Protein AF-0000000075456117 (afdb_homodimer)

Radius of gyration: 24.9 Å; Cα contacts (8 Å, |Δi|>4): 505; chains: 2; bounding box: 52×67×55 Å

Solvent-accessible surface area (backbone atoms only — not comparable to full-atom values): 21273 Å² total; per-residue (Å²): 94,54,33,51,79,73,70,35,54,50,42,72,70,36,56,72,53,95,77,30,41,34,31,65,56,42,52,49,17,51,47,39,58,48,53,51,51,58,64,55,64,40,80,55,47,44,65,58,38,49,51,43,50,52,18,48,46,34,38,49,51,47,28,72,75,39,47,92,51,21,58,14,51,57,39,31,40,63,68,35,68,86,46,96,67,47,58,35,50,52,18,45,51,54,33,44,45,53,49,49,26,54,43,47,12,51,48,49,32,68,74,35,84,83,50,43,42,41,58,23,43,49,56,21,31,70,73,55,46,49,84,79,48,56,74,55,58,48,39,49,50,55,42,26,45,74,59,48,52,57,42,66,63,44,52,49,58,46,23,30,16,82,57,68,54,79,55,53,56,67,68,60,48,53,51,53,49,50,50,38,42,51,32,43,50,50,52,44,51,52,53,51,48,54,31,64,75,66,55,67,57,68,94,109,95,55,33,51,78,75,68,34,54,50,41,72,71,36,56,69,52,95,77,30,41,35,32,67,54,40,52,49,18,51,47,39,57,47,52,51,52,58,63,55,65,43,78,54,46,44,65,61,37,49,50,44,50,51,18,48,48,34,37,48,50,48,28,71,75,40,48,91,50,22,57,14,52,57,40,31,40,62,67,34,66,85,46,96,66,48,58,34,49,52,18,45,52,53,33,44,44,53,49,50,25,54,42,47,13,51,48,47,32,67,76,35,84,81,48,43,43,42,57,23,43,50,55,22,31,69,73,56,44,48,85,77,48,56,72,56,57,50,40,48,49,55,40,27,46,73,57,47,49,57,42,68,61,44,52,49,58,46,23,31,17,81,57,70,54,78,56,54,56,66,69,58,47,52,50,53,48,50,50,38,42,52,32,43,50,53,53,45,50,53,52,50,49,54,30,63,77,67,55,66,58,66,94,111

Nearest PDB structures (foldseek):
  3kv0-assembly1_A  TM=9.418E-01  e=1.956E-15  Podospora anserina
  5kdi-assembly2_B  TM=8.900E-01  e=3.241E-11  Homo sapiens
  4kbr-assembly6_F  TM=8.534E-01  e=2.036E-08  Mus musculus
  4ntg-assembly2_B  TM=8.030E-01  e=9.920E-07  Arabidopsis thaliana
  4nti-assembly2_B  TM=8.195E-01  e=2.490E-06  Arabidopsis thaliana

pLDDT: mean 95.21, std 5.41, range [57.66, 98.88]

InterPro domains:
  IPR014830 Glycolipid transfer protein domain [PF08718] (21-159)
  IPR014830 Glycolipid transfer protein domain [PTHR10219] (9-192)
  IPR036497 Glycolipid transfer protein superfamily [G3DSA:1.10.3520.10] (4-202)
  IPR036497 Glycolipid transfer protein superfamily [SSF110004] (11-201)

Sequence (408 aa):
MAPYFETVKSFTDVPVTDAGVDTITFLEAAQGVVNLFDLLGSAAFAAVQNDLKSNIAKVRARYDAVPDQSGTLELLVENEKGEKKRTATEGLLWLLRGLAFTCKALQIAQANKSTELSTAFSESYSATLKKYHNFVVKGVFAVAMKACPYRAAFFDKLAADPAGGPPVPQEKLDEELDKWLAALDSIATRLQTFYDSNDYGKGFMAPYFETVKSFTDVPVTDAGVDTITFLEAAQGVVNLFDLLGSAAFAAVQNDLKSNIAKVRARYDAVPDQSGTLELLVENEKGEKKRTATEGLLWLLRGLAFTCKALQIAQANKSTELSTAFSESYSATLKKYHNFVVKGVFAVAMKACPYRAAFFDKLAADPAGGPPVPQEKLDEELDKWLAALDSIATRLQTFYDSNDYGKGF

Secondary structure (DSSP, 8-state):
---HHHHS--GGGS-EETTEEBHHHHHHHHHHHHHHHHHHT-GGGHHHHHHHHHHHHHHHHHHHH-GGG-SBHHHHHHHHTTSS--HHHHHHHHHHHHHHHHHHHHHHHHH-TT--HHHHHHHHHHHTTGGG--HHHHHHHHHHHHTPPPHHHHHHHHH--TTSPPPPPHHHHHHHHHHHHHHHHHHHHHHHHHHHHHTTTTT-/---HHHHS--GGGS-EETTEEBHHHHHHHHHHHHHHHHHHT-GGGHHHHHHHHHHHHHHHHHHHH-GGG-SBHHHHHHHHTTSS--HHHHHHHHHHHHHHHHHHHHHHHHH-TT--HHHHHHHHHHHTTGGG--HHHHHHHHHHHHTPPPHHHHHHHHH--TTSPPPPPHHHHHHHHHHHHHHHHHHHHHHHHHHHHHTTTTT-

Organism: Phanerochaete carnosa (strain HHB-10118-sp) (NCBI:txid650164)

Foldseek 3Di:
DAFLLVVFQFLVPFDQDPVATFLPSVLRNLVSVLVLVVLQPDPLCVVLSVLLVVLSVQLVVQCVVPVVQNRHVLSSLVVCVPPPDSRNLQSVVSNLLSLQLSLQLVVVCLVDVPDWSLRSSVVSCVVGPVVVDDPVVVVSNVVSSVSGDGPVSSVQSSQDDPVHDDGHDPVVSSVSSVVRSVSSNVNSVVVVCSCVVVVSNPPD/DAFLLVPFQFLVPFDQDPVATFLPSVLRNLVSVLVLVVLQPDPLCVVLSVLLVVLSVQLVVQCVVPVVQNRHVLSSLVVCVPPPDSRNLQSVVSNLLSLQLSLQLVVQCLVDVPDWSLRSSVVSCVVTPVVVDDPVVVVSNVVSSVSGDGPVSSVQSSQDDPVHDDGHDPVVSSVSSVVRSVSSVVNSVVVVVSCVVVVSNPPD

Structure (mmCIF, N/CA/C/O backbone):
data_AF-0000000075456117-model_v1
#
loop_
_entity.id
_entity.type
_entity.pdbx_description
1 polymer 'Glycolipid transfer protein domain-containing protein'
#
loop_
_atom_site.group_PDB
_atom_site.id
_atom_site.type_symbol
_atom_site.label_atom_id
_atom_site.label_alt_id
_atom_site.label_comp_id
_atom_site.label_asym_id
_atom_site.label_entity_id
_atom_site.label_seq_id
_atom_site.pdbx_PDB_ins_code
_atom_site.Cartn_x
_atom_site.Cartn_y
_atom_site.Cartn_z
_atom_site.occupancy
_atom_site.B_iso_or_equiv
_atom_site.auth_seq_id
_atom_site.auth_comp_id
_atom_site.auth_asym_id
_atom_site.auth_atom_id
_atom_site.pdbx_PDB_model_num
ATOM 1 N N . MET A 1 1 ? 19.812 -23.688 -0.796 1 58.78 1 MET A N 1
ATOM 2 C CA . MET A 1 1 ? 18.422 -23.5 -1.201 1 58.78 1 MET A CA 1
ATOM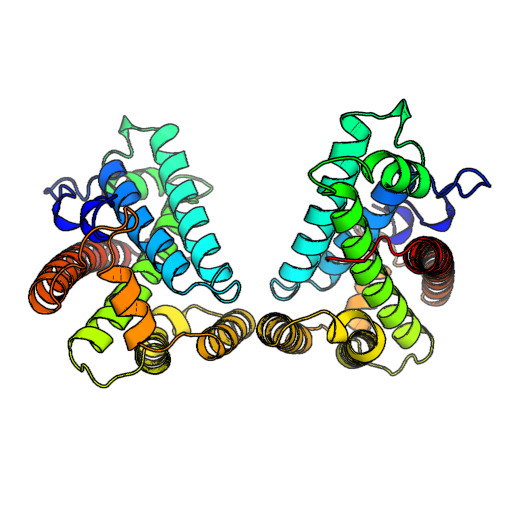 3 C C . MET A 1 1 ? 18.188 -24.062 -2.598 1 58.78 1 MET A C 1
ATOM 5 O O . MET A 1 1 ? 19.125 -24.484 -3.268 1 58.78 1 MET A O 1
ATOM 9 N N . ALA A 1 2 ? 17.016 -24.531 -2.986 1 68.06 2 ALA A N 1
ATOM 10 C CA . ALA A 1 2 ? 16.609 -25.203 -4.215 1 68.06 2 ALA A CA 1
ATOM 11 C C . ALA A 1 2 ? 15.852 -24.25 -5.137 1 68.06 2 ALA A C 1
ATOM 13 O O . ALA A 1 2 ? 15.445 -23.156 -4.715 1 68.06 2 ALA A O 1
ATOM 14 N N . PRO A 1 3 ? 15.914 -24.578 -6.453 1 79.31 3 PRO A N 1
ATOM 15 C CA . PRO A 1 3 ? 15.109 -23.781 -7.383 1 79.31 3 PRO A CA 1
ATOM 16 C C . PRO A 1 3 ? 13.695 -23.531 -6.867 1 79.31 3 PRO A C 1
ATOM 18 O O . PRO A 1 3 ? 13.188 -24.281 -6.027 1 79.31 3 PRO A O 1
ATOM 21 N N . TYR A 1 4 ? 13.141 -22.422 -7.238 1 87.31 4 TYR A N 1
ATOM 22 C CA . TYR A 1 4 ? 11.945 -21.812 -6.672 1 87.31 4 TYR A CA 1
ATOM 23 C C . TYR A 1 4 ? 10.867 -22.859 -6.414 1 87.31 4 TYR A C 1
ATOM 25 O O . TYR A 1 4 ? 10.352 -22.969 -5.301 1 87.31 4 TYR A O 1
ATOM 33 N N . PHE A 1 5 ? 10.602 -23.734 -7.355 1 88.81 5 PHE A N 1
ATOM 34 C CA . PHE A 1 5 ? 9.445 -24.609 -7.25 1 88.81 5 PHE A CA 1
ATOM 35 C C . PHE A 1 5 ? 9.75 -25.812 -6.363 1 88.81 5 PHE A C 1
ATOM 37 O O . PHE A 1 5 ? 8.852 -26.594 -6.02 1 88.81 5 PHE A O 1
ATOM 44 N N . GLU A 1 6 ? 10.93 -25.938 -5.957 1 85.25 6 GLU A N 1
ATOM 45 C CA . GLU A 1 6 ? 11.305 -26.953 -4.98 1 85.25 6 GLU A CA 1
ATOM 46 C C . GLU A 1 6 ? 11.203 -26.422 -3.557 1 85.25 6 GLU A C 1
ATOM 48 O O . GLU A 1 6 ? 11.297 -27.188 -2.592 1 85.25 6 GLU A O 1
ATOM 53 N N . THR A 1 7 ? 10.977 -25.109 -3.447 1 86.81 7 THR A N 1
ATOM 54 C CA . THR A 1 7 ? 11.008 -24.5 -2.127 1 86.81 7 THR A CA 1
ATOM 55 C C . THR A 1 7 ? 9.602 -24.094 -1.686 1 86.81 7 THR A C 1
ATOM 57 O O . THR A 1 7 ? 9.383 -23.766 -0.517 1 86.81 7 THR A O 1
ATOM 60 N N . VAL A 1 8 ? 8.703 -24.125 -2.576 1 90.69 8 VAL A N 1
ATOM 61 C CA . VAL A 1 8 ? 7.344 -23.734 -2.236 1 90.69 8 VAL A CA 1
ATOM 62 C C . VAL A 1 8 ? 6.414 -24.938 -2.332 1 90.69 8 VAL A C 1
ATOM 64 O O . VAL A 1 8 ? 6.656 -25.859 -3.115 1 90.69 8 VAL A O 1
ATOM 67 N N . LYS A 1 9 ? 5.383 -24.906 -1.471 1 93.31 9 LYS A N 1
ATOM 68 C CA . LYS A 1 9 ? 4.348 -25.922 -1.64 1 93.31 9 LYS A CA 1
ATOM 69 C C . LYS A 1 9 ? 3.703 -25.828 -3.021 1 93.31 9 LYS A C 1
ATOM 71 O O . LYS A 1 9 ? 3.352 -24.734 -3.473 1 93.31 9 LYS A O 1
ATOM 76 N N . SER A 1 10 ? 3.568 -26.969 -3.672 1 95.5 10 SER A N 1
ATOM 77 C CA . SER A 1 10 ? 3.01 -26.984 -5.02 1 95.5 10 SER A CA 1
ATOM 78 C C . SER A 1 10 ? 1.492 -27.125 -4.988 1 95.5 10 SER A C 1
ATOM 80 O O . SER A 1 10 ? 0.949 -27.859 -4.148 1 95.5 10 SER A O 1
ATOM 82 N N . PHE A 1 11 ? 0.867 -26.516 -5.953 1 98.19 11 PHE A N 1
ATOM 83 C CA . PHE A 1 11 ? -0.571 -26.703 -6.113 1 98.19 11 PHE A CA 1
ATOM 84 C C . PHE A 1 11 ? -0.9 -28.141 -6.492 1 98.19 11 PHE A C 1
ATOM 86 O O . PHE A 1 11 ? -2.016 -28.609 -6.254 1 98.19 11 PHE A O 1
ATOM 93 N N . THR A 1 12 ? 0.062 -28.875 -7.055 1 97.81 12 THR A N 1
ATOM 94 C CA . THR A 1 12 ? -0.138 -30.281 -7.406 1 97.81 12 THR A CA 1
ATOM 95 C C . THR A 1 12 ? -0.319 -31.125 -6.152 1 97.81 12 THR A C 1
ATOM 97 O O . THR A 1 12 ? -0.843 -32.25 -6.227 1 97.81 12 THR A O 1
ATOM 100 N N . ASP A 1 13 ? 0.103 -30.594 -5.031 1 97.81 13 ASP A N 1
ATOM 101 C CA . ASP A 1 13 ? 0.065 -31.359 -3.789 1 97.81 13 ASP A CA 1
ATOM 102 C C . ASP A 1 13 ? -1.169 -31 -2.963 1 97.81 13 ASP A C 1
ATOM 104 O O . ASP A 1 13 ? -1.35 -31.5 -1.855 1 97.81 13 ASP A O 1
ATOM 108 N N . VAL A 1 14 ? -2.014 -30.125 -3.465 1 98.69 14 VAL A N 1
ATOM 109 C CA . VAL A 1 14 ? -3.221 -29.734 -2.74 1 98.69 14 VAL A CA 1
ATOM 110 C C . VAL A 1 14 ? -4.281 -30.828 -2.889 1 98.69 14 VAL A C 1
ATOM 112 O O . VAL A 1 14 ? -4.734 -31.109 -3.998 1 98.69 14 VAL A O 1
ATOM 115 N N . PRO A 1 15 ? -4.668 -31.375 -1.788 1 98.62 15 PRO A N 1
ATOM 116 C CA . PRO A 1 15 ? -5.727 -32.375 -1.896 1 98.62 15 PRO A CA 1
ATOM 117 C C . PRO A 1 15 ? -7.051 -31.797 -2.377 1 98.62 15 PRO A C 1
ATOM 119 O O . PRO A 1 15 ? -7.52 -30.797 -1.83 1 98.62 15 PRO A O 1
ATOM 122 N N . VAL A 1 16 ? -7.605 -32.438 -3.412 1 98.38 16 VAL A N 1
ATOM 123 C CA . VAL A 1 16 ? -8.93 -32.094 -3.932 1 98.38 16 VAL A CA 1
ATOM 124 C C . VAL A 1 16 ? -9.797 -33.375 -3.936 1 98.38 16 VAL A C 1
ATOM 126 O O . VAL A 1 16 ? -9.477 -34.344 -4.617 1 98.38 16 VAL A O 1
ATOM 129 N N . THR A 1 17 ? -10.773 -33.312 -3.088 1 97.81 17 THR A N 1
ATOM 130 C CA . THR A 1 17 ? -11.688 -34.438 -2.977 1 97.81 17 THR A CA 1
ATOM 131 C C . THR A 1 17 ? -13.133 -34 -3.197 1 97.81 17 THR A C 1
ATOM 133 O O . THR A 1 17 ? -13.375 -32.844 -3.533 1 97.81 17 THR A O 1
ATOM 136 N N . ASP A 1 18 ? -14.086 -34.906 -3.109 1 96.5 18 ASP A N 1
ATOM 137 C CA . ASP A 1 18 ? -15.492 -34.531 -3.223 1 96.5 18 ASP A CA 1
ATOM 138 C C . ASP A 1 18 ? -15.891 -33.531 -2.148 1 96.5 18 ASP A C 1
ATOM 140 O O . ASP A 1 18 ? -16.766 -32.688 -2.371 1 96.5 18 ASP A O 1
ATOM 144 N N . ALA A 1 19 ? -15.211 -33.531 -1.063 1 95.94 19 ALA A N 1
ATOM 145 C CA . ALA A 1 19 ? -15.5 -32.656 0.046 1 95.94 19 ALA A CA 1
ATOM 146 C C . ALA A 1 19 ? -15.039 -31.219 -0.265 1 95.94 19 ALA A C 1
ATOM 148 O O . ALA A 1 19 ? -15.508 -30.266 0.354 1 95.94 19 ALA A O 1
ATOM 149 N N . GLY A 1 20 ? -14.109 -31.156 -1.124 1 98.44 20 GLY A N 1
ATOM 150 C CA . GLY A 1 20 ? -13.641 -29.844 -1.527 1 98.44 20 GLY A CA 1
ATOM 151 C C . GLY A 1 20 ? -12.125 -29.734 -1.553 1 98.44 20 GLY A C 1
ATOM 152 O O . GLY A 1 20 ? -11.422 -30.75 -1.483 1 98.44 20 GLY A O 1
ATOM 153 N N . VAL A 1 21 ? -11.594 -28.531 -1.723 1 98.88 21 VAL A N 1
ATOM 154 C CA . VAL A 1 21 ? -10.164 -28.219 -1.757 1 98.88 21 VAL A CA 1
ATOM 155 C C . VAL A 1 21 ? -9.648 -28.031 -0.334 1 98.88 21 VAL A C 1
ATOM 157 O O . VAL A 1 21 ? -10.195 -27.219 0.428 1 98.88 21 VAL A O 1
ATOM 160 N N . ASP A 1 22 ? -8.586 -28.703 0.004 1 98.88 22 ASP A N 1
ATOM 161 C CA . ASP A 1 22 ? -8.016 -28.594 1.345 1 98.88 22 ASP A CA 1
ATOM 162 C C . ASP A 1 22 ? -7.59 -27.156 1.644 1 98.88 22 ASP A C 1
ATOM 164 O O . ASP A 1 22 ? -6.828 -26.562 0.88 1 98.88 22 ASP A O 1
ATOM 168 N N . THR A 1 23 ? -8.055 -26.641 2.768 1 98.81 23 THR A N 1
ATOM 169 C CA . THR A 1 23 ? -7.875 -25.234 3.064 1 98.81 23 THR A CA 1
ATOM 170 C C . THR A 1 23 ? -6.406 -24.922 3.348 1 98.81 23 THR A C 1
ATOM 172 O O . THR A 1 23 ? -5.812 -24.062 2.693 1 98.81 23 THR A O 1
ATOM 175 N N . ILE A 1 24 ? -5.777 -25.609 4.215 1 98.69 24 ILE A N 1
ATOM 176 C CA . ILE A 1 24 ? -4.461 -25.25 4.73 1 98.69 24 ILE A CA 1
ATOM 177 C C . ILE A 1 24 ? -3.408 -25.469 3.643 1 98.69 24 ILE A C 1
ATOM 179 O O . ILE A 1 24 ? -2.57 -24.594 3.404 1 98.69 24 ILE A O 1
ATOM 183 N N . THR A 1 25 ? -3.479 -26.625 2.994 1 98.62 25 THR A N 1
ATOM 184 C CA . THR A 1 25 ? -2.494 -26.891 1.953 1 98.62 25 THR A CA 1
ATOM 185 C C . THR A 1 25 ? -2.619 -25.891 0.812 1 98.62 25 THR A C 1
ATOM 187 O O . THR A 1 25 ? -1.614 -25.469 0.231 1 98.62 25 THR A O 1
ATOM 190 N N . PHE A 1 26 ? -3.891 -25.469 0.508 1 98.88 26 PHE A N 1
ATOM 191 C CA . PHE A 1 26 ? -4.105 -24.469 -0.534 1 98.88 26 PHE A CA 1
ATOM 192 C C . PHE A 1 26 ? -3.469 -23.141 -0.149 1 98.88 26 PHE A C 1
ATOM 194 O O . PHE A 1 26 ? -2.793 -22.516 -0.964 1 98.88 26 PHE A O 1
ATOM 201 N N . LEU A 1 27 ? -3.68 -22.734 1.085 1 98.81 27 LEU A N 1
ATOM 202 C CA . LEU A 1 27 ? -3.135 -21.453 1.533 1 98.81 27 LEU A CA 1
ATOM 203 C C . LEU A 1 27 ? -1.609 -21.484 1.52 1 98.81 27 LEU A C 1
ATOM 205 O O . LEU A 1 27 ? -0.971 -20.484 1.171 1 98.81 27 LEU A O 1
ATOM 209 N N . GLU A 1 28 ? -1.029 -22.594 1.844 1 98.12 28 GLU A N 1
ATOM 210 C CA . GLU A 1 28 ? 0.422 -22.75 1.781 1 98.12 28 GLU A CA 1
ATOM 211 C C . GLU A 1 28 ? 0.925 -22.641 0.344 1 98.12 28 GLU A C 1
ATOM 213 O O . GLU A 1 28 ? 1.947 -22 0.083 1 98.12 28 GLU A O 1
ATOM 218 N N . ALA A 1 29 ? 0.241 -23.266 -0.535 1 98.38 29 ALA A N 1
ATOM 219 C CA . ALA A 1 29 ? 0.614 -23.188 -1.945 1 98.38 29 ALA A CA 1
ATOM 220 C C . ALA A 1 29 ? 0.466 -21.766 -2.475 1 98.38 29 ALA A C 1
ATOM 222 O O . ALA A 1 29 ? 1.303 -21.297 -3.25 1 98.38 29 ALA A O 1
ATOM 223 N N . ALA A 1 30 ? -0.587 -21.094 -2.051 1 98.56 30 ALA A N 1
ATOM 224 C CA . ALA A 1 30 ? -0.855 -19.719 -2.504 1 98.56 30 ALA A CA 1
ATOM 225 C C . ALA A 1 30 ? 0.263 -18.781 -2.08 1 98.56 30 ALA A C 1
ATOM 227 O O . ALA A 1 30 ? 0.54 -17.781 -2.764 1 98.56 30 ALA A O 1
ATOM 228 N N . GLN A 1 31 ? 0.944 -19.125 -0.979 1 97.5 31 GLN A N 1
ATOM 229 C CA . GLN A 1 31 ? 2.096 -18.328 -0.56 1 97.5 31 GLN A CA 1
ATOM 230 C C . GLN A 1 31 ? 3.193 -18.359 -1.619 1 97.5 31 GLN A C 1
ATOM 232 O O . GLN A 1 31 ? 3.957 -17.391 -1.749 1 97.5 31 GLN A O 1
ATOM 237 N N . GLY A 1 32 ? 3.24 -19.391 -2.344 1 96.44 32 GLY A N 1
ATOM 238 C CA . GLY A 1 32 ? 4.188 -19.453 -3.445 1 96.44 32 GLY A CA 1
ATOM 239 C C . GLY A 1 32 ? 3.967 -18.375 -4.492 1 96.44 32 GLY A C 1
ATOM 240 O O . GLY A 1 32 ? 4.926 -17.875 -5.078 1 96.44 32 GLY A O 1
ATOM 241 N N . VAL A 1 33 ? 2.721 -18.016 -4.727 1 97.38 33 VAL A N 1
ATOM 242 C CA . VAL A 1 33 ? 2.416 -16.953 -5.676 1 97.38 33 VAL A CA 1
ATOM 243 C C . VAL A 1 33 ? 2.85 -15.609 -5.098 1 97.38 33 VAL A C 1
ATOM 245 O O . VAL A 1 33 ? 3.391 -14.766 -5.816 1 97.38 33 VAL A O 1
ATOM 248 N N . VAL A 1 34 ? 2.623 -15.422 -3.85 1 96.5 34 VAL A N 1
ATOM 249 C CA . VAL A 1 34 ? 3.088 -14.203 -3.188 1 96.5 34 VAL A CA 1
ATOM 250 C C . VAL A 1 34 ? 4.594 -14.055 -3.383 1 96.5 34 VAL A C 1
ATOM 252 O O . VAL A 1 34 ? 5.074 -12.984 -3.762 1 96.5 34 VAL A O 1
ATOM 255 N N . ASN A 1 35 ? 5.305 -15.141 -3.201 1 94 35 ASN A N 1
ATOM 256 C CA . ASN A 1 35 ? 6.762 -15.125 -3.279 1 94 35 ASN A CA 1
ATOM 257 C C . ASN A 1 35 ? 7.246 -14.875 -4.707 1 94 35 ASN A C 1
ATOM 259 O O . ASN A 1 35 ? 8.344 -14.352 -4.91 1 94 35 ASN A O 1
ATOM 263 N N . LEU A 1 36 ? 6.438 -15.289 -5.664 1 94.25 36 LEU A N 1
ATOM 264 C CA . LEU A 1 36 ? 6.781 -15.008 -7.055 1 94.25 36 LEU A CA 1
ATOM 265 C C . LEU A 1 36 ? 6.945 -13.508 -7.273 1 94.25 36 LEU A C 1
ATOM 267 O O . LEU A 1 36 ? 7.812 -13.078 -8.039 1 94.25 36 LEU A O 1
ATOM 271 N N . PHE A 1 37 ? 6.152 -12.703 -6.633 1 94.38 37 PHE A N 1
ATOM 272 C CA . PHE A 1 37 ? 6.195 -11.258 -6.816 1 94.38 37 PHE A CA 1
ATOM 273 C C . PHE A 1 37 ? 7.457 -10.672 -6.195 1 94.38 37 PHE A C 1
ATOM 275 O O . PHE A 1 37 ? 7.891 -9.578 -6.57 1 94.38 37 PHE A O 1
ATOM 282 N N . ASP A 1 38 ? 8.07 -11.375 -5.258 1 90.75 38 ASP A N 1
ATOM 283 C CA . ASP A 1 38 ? 9.383 -10.969 -4.77 1 90.75 38 ASP A CA 1
ATOM 284 C C . ASP A 1 38 ? 10.43 -11.039 -5.883 1 90.75 38 ASP A C 1
ATOM 286 O O . ASP A 1 38 ? 11.359 -10.234 -5.918 1 90.75 38 ASP A O 1
ATOM 290 N N . LEU A 1 39 ? 10.273 -11.953 -6.719 1 90.38 39 LEU A N 1
ATOM 291 C CA . LEU A 1 39 ? 11.219 -12.133 -7.812 1 90.38 39 LEU A CA 1
ATOM 292 C C . LEU A 1 39 ? 11.07 -11.016 -8.844 1 90.38 39 LEU A C 1
ATOM 294 O O . LEU A 1 39 ? 11.992 -10.758 -9.617 1 90.38 39 LEU A O 1
ATOM 298 N N . LEU A 1 40 ? 9.898 -10.477 -8.883 1 90.88 40 LEU A N 1
ATOM 299 C CA . LEU A 1 40 ? 9.703 -9.367 -9.805 1 90.88 40 LEU A CA 1
ATOM 300 C C . LEU A 1 40 ? 10.453 -8.125 -9.32 1 90.88 40 LEU A C 1
ATOM 302 O O . LEU A 1 40 ? 10.844 -7.281 -10.125 1 90.88 40 LEU A O 1
ATOM 306 N N . GLY A 1 41 ? 10.672 -8.031 -7.941 1 78 41 GLY A N 1
ATOM 307 C CA . GLY A 1 41 ? 11.75 -7.219 -7.395 1 78 41 GLY A CA 1
ATOM 308 C C . GLY A 1 41 ? 11.391 -5.75 -7.277 1 78 41 GLY A C 1
ATOM 309 O O . GLY A 1 41 ? 12.273 -4.891 -7.277 1 78 41 GLY A O 1
ATOM 310 N N . SER A 1 42 ? 10.25 -5.297 -7.344 1 79.75 42 SER A N 1
ATOM 311 C CA . SER A 1 42 ? 9.922 -3.875 -7.297 1 79.75 42 SER A CA 1
ATOM 312 C C . SER A 1 42 ? 8.82 -3.596 -6.277 1 79.75 42 SER A C 1
ATOM 314 O O . SER A 1 42 ? 7.918 -4.41 -6.098 1 79.75 42 SER A O 1
ATOM 316 N N . ALA A 1 43 ? 9.047 -2.486 -5.613 1 81.81 43 ALA A N 1
ATOM 317 C CA . ALA A 1 43 ? 8 -1.979 -4.723 1 81.81 43 ALA A CA 1
ATOM 318 C C . ALA A 1 43 ? 6.695 -1.751 -5.48 1 81.81 43 ALA A C 1
ATOM 320 O O . ALA A 1 43 ? 5.625 -1.663 -4.875 1 81.81 43 ALA A O 1
ATOM 321 N N . ALA A 1 44 ? 6.801 -1.762 -6.793 1 87.5 44 ALA A N 1
ATOM 322 C CA . ALA A 1 44 ? 5.648 -1.524 -7.656 1 87.5 44 ALA A CA 1
ATOM 323 C C . ALA A 1 44 ? 4.6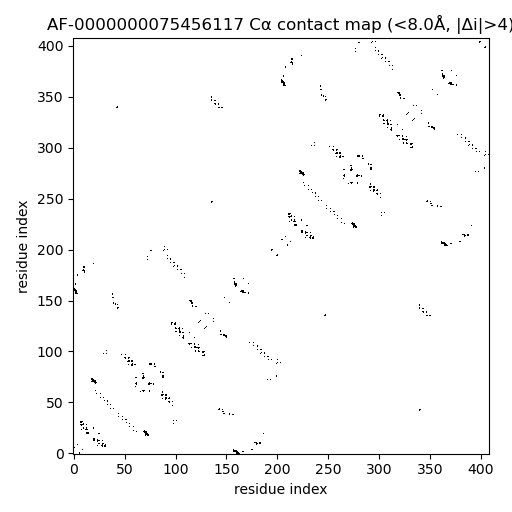29 -2.656 -7.531 1 87.5 44 ALA A C 1
ATOM 325 O O . ALA A 1 44 ? 3.449 -2.473 -7.84 1 87.5 44 ALA A O 1
ATOM 326 N N . PHE A 1 45 ? 5.102 -3.758 -7.012 1 92.81 45 PHE A N 1
ATOM 327 C CA . PHE A 1 45 ? 4.227 -4.926 -6.965 1 92.81 45 PHE A CA 1
ATOM 328 C C . PHE A 1 45 ? 3.756 -5.191 -5.543 1 92.81 45 PHE A C 1
ATOM 330 O O . PHE A 1 45 ? 3.09 -6.195 -5.281 1 92.81 45 PHE A O 1
ATOM 337 N N . ALA A 1 46 ? 4.055 -4.293 -4.676 1 88.75 46 ALA A N 1
ATOM 338 C CA . ALA A 1 46 ? 3.701 -4.457 -3.27 1 88.75 46 ALA A CA 1
ATOM 339 C C . ALA A 1 46 ? 2.186 -4.496 -3.086 1 88.75 46 ALA A C 1
ATOM 341 O O . ALA A 1 46 ? 1.675 -5.219 -2.229 1 88.75 46 ALA A O 1
ATOM 342 N N . ALA A 1 47 ? 1.509 -3.758 -3.854 1 87.31 47 ALA A N 1
ATOM 343 C CA . ALA A 1 47 ? 0.053 -3.719 -3.738 1 87.31 47 ALA A CA 1
ATOM 344 C C . ALA A 1 47 ? -0.557 -5.094 -4.004 1 87.31 47 ALA A C 1
ATOM 346 O O . ALA A 1 47 ? -1.467 -5.523 -3.291 1 87.31 47 ALA A O 1
ATOM 347 N N . VAL A 1 48 ? -0.065 -5.746 -5.023 1 91.56 48 VAL A N 1
ATOM 348 C CA . VAL A 1 48 ? -0.572 -7.074 -5.359 1 91.56 48 VAL A CA 1
ATOM 349 C C . VAL A 1 48 ? -0.214 -8.062 -4.254 1 91.56 48 VAL A C 1
ATOM 351 O O . VAL A 1 48 ? -1.051 -8.867 -3.838 1 91.56 48 VAL A O 1
ATOM 354 N N . GLN A 1 49 ? 1.028 -7.961 -3.785 1 93.75 49 GLN A N 1
ATOM 355 C CA . GLN A 1 49 ? 1.479 -8.852 -2.719 1 93.75 49 GLN A CA 1
ATOM 356 C C . GLN A 1 49 ? 0.639 -8.664 -1.459 1 93.75 49 GLN A C 1
ATOM 358 O O . GLN A 1 49 ? 0.193 -9.648 -0.858 1 93.75 49 GLN A O 1
ATOM 363 N N . ASN A 1 50 ? 0.483 -7.438 -1.133 1 91.81 50 ASN A N 1
ATOM 364 C CA . ASN A 1 50 ? -0.308 -7.141 0.057 1 91.81 50 ASN A CA 1
ATOM 365 C C . ASN A 1 50 ? -1.732 -7.672 -0.07 1 91.81 50 ASN A C 1
ATOM 367 O O . ASN A 1 50 ? -2.299 -8.18 0.9 1 91.81 50 ASN A O 1
ATOM 371 N N . ASP A 1 51 ? -2.273 -7.504 -1.222 1 94.44 51 ASP A N 1
ATOM 372 C CA . ASP A 1 51 ? -3.625 -7.996 -1.47 1 94.44 51 ASP A CA 1
ATOM 373 C C . ASP A 1 51 ? -3.699 -9.508 -1.285 1 94.44 51 ASP A C 1
ATOM 375 O O . ASP A 1 51 ? -4.578 -10.008 -0.583 1 94.44 51 ASP A O 1
ATOM 379 N N . LEU A 1 52 ? -2.797 -10.234 -1.866 1 97.56 52 LEU A N 1
ATOM 380 C CA . LEU A 1 52 ? -2.764 -11.688 -1.748 1 97.56 52 LEU A CA 1
ATOM 381 C C . LEU A 1 52 ? -2.555 -12.117 -0.298 1 97.56 52 LEU A C 1
ATOM 383 O O . LEU A 1 52 ? -3.281 -12.969 0.215 1 97.56 52 LEU A O 1
ATOM 387 N N . LYS A 1 53 ? -1.648 -11.469 0.371 1 97.38 53 LYS A N 1
ATOM 388 C CA . LYS A 1 53 ? -1.328 -11.805 1.756 1 97.38 53 LYS A CA 1
ATOM 389 C C . LYS A 1 53 ? -2.521 -11.555 2.672 1 97.38 53 LYS A C 1
ATOM 391 O O . LYS A 1 53 ? -2.834 -12.383 3.533 1 97.38 53 LYS A O 1
ATOM 396 N N . SER A 1 54 ? -3.094 -10.445 2.473 1 97.12 54 SER A N 1
ATOM 397 C CA . SER A 1 54 ? -4.238 -10.094 3.307 1 97.12 54 SER A CA 1
ATOM 398 C C . SER A 1 54 ? -5.391 -11.07 3.1 1 97.12 54 SER A C 1
ATOM 400 O O . SER A 1 54 ? -6.066 -11.461 4.059 1 97.12 54 SER A O 1
ATOM 402 N N . ASN A 1 55 ? -5.625 -11.477 1.854 1 98.31 55 ASN A N 1
ATOM 403 C CA . ASN A 1 55 ? -6.711 -12.414 1.576 1 98.31 55 ASN A CA 1
ATOM 404 C C . ASN A 1 55 ? -6.391 -13.812 2.098 1 98.31 55 ASN A C 1
ATOM 406 O O . ASN A 1 55 ? -7.277 -14.508 2.6 1 98.31 55 ASN A O 1
ATOM 410 N N . ILE A 1 56 ? -5.152 -14.188 2.039 1 98.75 56 ILE A N 1
ATOM 411 C CA . ILE A 1 56 ? -4.719 -15.438 2.658 1 98.75 56 ILE A CA 1
ATOM 412 C C . ILE A 1 56 ? -4.98 -15.383 4.16 1 98.75 56 ILE A C 1
ATOM 414 O O . ILE A 1 56 ? -5.5 -16.344 4.742 1 98.75 56 ILE A O 1
ATOM 418 N N . ALA A 1 57 ? -4.676 -14.289 4.77 1 98.5 57 ALA A N 1
ATOM 419 C CA . ALA A 1 57 ? -4.852 -14.125 6.207 1 98.5 57 ALA A CA 1
ATOM 420 C C . ALA A 1 57 ? -6.324 -14.211 6.598 1 98.5 57 ALA A C 1
ATOM 422 O O . ALA A 1 57 ? -6.664 -14.797 7.629 1 98.5 57 ALA A O 1
ATOM 423 N N . LYS A 1 58 ? -7.188 -13.648 5.832 1 98.31 58 LYS A N 1
ATOM 424 C CA . LYS A 1 58 ? -8.625 -13.719 6.098 1 98.31 58 LYS A CA 1
ATOM 425 C C . LYS A 1 58 ? -9.117 -15.156 6.113 1 98.31 58 LYS A C 1
ATOM 427 O O . LYS A 1 58 ? -9.852 -15.562 7.016 1 98.31 58 LYS A O 1
ATOM 432 N N . VAL A 1 59 ? -8.734 -15.875 5.133 1 98.81 59 VAL A N 1
ATOM 433 C CA . VAL A 1 59 ? -9.164 -17.266 5.027 1 98.81 59 VAL A CA 1
ATOM 434 C C . VAL A 1 59 ? -8.555 -18.078 6.168 1 98.81 59 VAL A C 1
ATOM 436 O O . VAL A 1 59 ? -9.242 -18.891 6.801 1 98.81 59 VAL A O 1
ATOM 439 N N . ARG A 1 60 ? -7.289 -17.859 6.449 1 98.81 60 ARG A N 1
ATOM 440 C CA . ARG A 1 60 ? -6.598 -18.562 7.523 1 98.81 60 ARG A CA 1
ATOM 441 C C . ARG A 1 60 ? -7.242 -18.266 8.875 1 98.81 60 ARG A C 1
ATOM 443 O O . ARG A 1 60 ? -7.398 -19.156 9.703 1 98.81 60 ARG A O 1
ATOM 450 N N . ALA A 1 61 ? -7.582 -17.016 9.125 1 98.69 61 ALA A N 1
ATOM 451 C CA . ALA A 1 61 ? -8.211 -16.625 10.383 1 98.69 61 ALA A CA 1
ATOM 452 C C . ALA A 1 61 ? -9.508 -17.406 10.617 1 98.69 61 ALA A C 1
ATOM 454 O O . ALA A 1 61 ? -9.789 -17.844 11.734 1 98.69 61 ALA A O 1
ATOM 455 N N . ARG A 1 62 ? -10.258 -17.562 9.57 1 98.44 62 ARG A N 1
ATOM 456 C CA . ARG A 1 62 ? -11.492 -18.344 9.703 1 98.44 62 ARG A CA 1
ATOM 457 C C . ARG A 1 62 ? -11.188 -19.797 10.039 1 98.44 62 ARG A C 1
ATOM 459 O O . ARG A 1 62 ? -11.828 -20.391 10.914 1 98.44 62 ARG A O 1
ATOM 466 N N . TYR A 1 63 ? -10.266 -20.375 9.312 1 98.69 63 TYR A N 1
ATOM 467 C CA . TYR A 1 63 ? -9.867 -21.75 9.594 1 98.69 63 TYR A CA 1
ATOM 468 C C . TYR A 1 63 ? -9.461 -21.906 11.055 1 98.69 63 TYR A C 1
ATOM 470 O O . TYR A 1 63 ? -9.883 -22.859 11.719 1 98.69 63 TYR A O 1
ATOM 478 N N . ASP A 1 64 ? -8.656 -20.953 11.562 1 98.62 64 ASP A N 1
ATOM 479 C CA . ASP A 1 64 ? -8.148 -21.047 12.93 1 98.62 64 ASP A CA 1
ATOM 480 C C . ASP A 1 64 ? -9.273 -20.906 13.945 1 98.62 64 ASP A C 1
ATOM 482 O O . ASP A 1 64 ? -9.258 -21.547 15 1 98.62 64 ASP A O 1
ATOM 486 N N . ALA A 1 65 ? -10.258 -20.141 13.68 1 98 65 ALA A N 1
ATOM 487 C CA . ALA A 1 65 ? -11.367 -19.875 14.602 1 98 65 ALA A CA 1
ATOM 488 C C . ALA A 1 65 ? -12.328 -21.062 14.641 1 98 65 ALA A C 1
ATOM 490 O O . ALA A 1 65 ? -12.859 -21.406 15.703 1 98 65 ALA A O 1
ATOM 491 N N . VAL A 1 66 ? -12.562 -21.703 13.477 1 97.88 66 VAL A N 1
ATOM 492 C CA . VAL A 1 66 ? -13.516 -22.812 13.414 1 97.88 66 VAL A CA 1
ATOM 493 C C . VAL A 1 66 ? -12.992 -23.906 12.492 1 97.88 66 VAL A C 1
ATOM 495 O O . VAL A 1 66 ? -13.609 -24.219 11.477 1 97.88 66 VAL A O 1
ATOM 498 N N . PRO A 1 67 ? -11.938 -24.578 12.836 1 97.75 67 PRO A N 1
ATOM 499 C CA . PRO A 1 67 ? -11.266 -25.547 11.969 1 97.75 67 PRO A CA 1
ATOM 500 C C . PRO A 1 67 ? -12.195 -26.688 11.531 1 97.75 67 PRO A C 1
ATOM 502 O O . PRO A 1 67 ? -12.078 -27.172 10.398 1 97.75 67 PRO A O 1
ATOM 505 N N . ASP A 1 68 ? -13.172 -27.094 12.32 1 97.56 68 ASP A N 1
ATOM 506 C CA . ASP A 1 68 ? -14.062 -28.188 11.992 1 97.56 68 ASP A CA 1
ATOM 507 C C . ASP A 1 68 ? -15.047 -27.797 10.883 1 97.56 68 ASP A C 1
ATOM 509 O O . ASP A 1 68 ? -15.609 -28.656 10.211 1 97.56 68 ASP A O 1
ATOM 513 N N . GLN A 1 69 ? -15.242 -26.516 10.688 1 97.62 69 GLN A N 1
ATOM 514 C CA . GLN A 1 69 ? -16.172 -26.016 9.688 1 97.62 69 GLN A CA 1
ATOM 515 C C . GLN A 1 69 ? -15.438 -25.453 8.477 1 97.62 69 GLN A C 1
ATOM 517 O O . GLN A 1 69 ? -16.047 -24.859 7.582 1 97.62 69 GLN A O 1
ATOM 522 N N . SER A 1 70 ? -14.109 -25.594 8.469 1 98.5 70 SER A N 1
ATOM 523 C CA . SER A 1 70 ? -13.32 -24.891 7.469 1 98.5 70 SER A CA 1
ATOM 524 C C . SER A 1 70 ? -12.281 -25.812 6.832 1 98.5 70 SER A C 1
ATOM 526 O O . SER A 1 70 ? -11.281 -25.344 6.281 1 98.5 70 SER A O 1
ATOM 528 N N . GLY A 1 71 ? -12.477 -27.078 6.906 1 98.44 71 GLY A N 1
ATOM 529 C CA . GLY A 1 71 ? -11.492 -28.047 6.438 1 98.44 71 GLY A CA 1
ATOM 530 C C . GLY A 1 71 ? -11.258 -27.984 4.938 1 98.44 71 GLY A C 1
ATOM 531 O O . GLY A 1 71 ? -10.18 -28.344 4.457 1 98.44 71 GLY A O 1
ATOM 532 N N . THR A 1 72 ? -12.305 -27.625 4.195 1 98.81 72 THR A N 1
ATOM 533 C CA . THR A 1 72 ? -12.18 -27.312 2.777 1 98.81 72 THR A CA 1
ATOM 534 C C . THR A 1 72 ? -12.656 -25.891 2.496 1 98.81 72 THR A C 1
ATOM 536 O O . THR A 1 72 ? -13.438 -25.328 3.268 1 98.81 72 THR A O 1
ATOM 539 N N . LEU A 1 73 ? -12.148 -25.344 1.404 1 98.88 73 LEU A N 1
ATOM 540 C CA . LEU A 1 73 ? -12.516 -23.969 1.056 1 98.88 73 LEU A CA 1
ATOM 541 C C . LEU A 1 73 ? -14.008 -23.859 0.797 1 98.88 73 LEU A C 1
ATOM 543 O O . LEU A 1 73 ? -14.641 -22.875 1.197 1 98.88 73 LEU A O 1
ATOM 547 N N . GLU A 1 74 ? -14.625 -24.844 0.159 1 98.69 74 GLU A N 1
ATOM 548 C CA . GLU A 1 74 ? -16.062 -24.844 -0.084 1 98.69 74 GLU A CA 1
ATOM 549 C C . GLU A 1 74 ? -16.844 -24.891 1.227 1 98.69 74 GLU A C 1
ATOM 551 O O . GLU A 1 74 ? -17.797 -24.141 1.417 1 98.69 74 GLU A O 1
ATOM 556 N N . LEU A 1 75 ? -16.391 -25.828 2.115 1 98.19 75 LEU A N 1
ATOM 557 C CA . LEU A 1 75 ? -17.031 -25.938 3.416 1 98.19 75 LEU A CA 1
ATOM 558 C C . LEU A 1 75 ? -16.953 -24.625 4.188 1 98.19 75 LEU A C 1
ATOM 560 O O . LEU A 1 75 ? -17.906 -24.219 4.84 1 98.19 75 LEU A O 1
ATOM 564 N N . LEU A 1 76 ? -15.789 -24.031 4.129 1 98.44 76 LEU A N 1
ATOM 565 C CA . LEU A 1 76 ? -15.547 -22.75 4.793 1 98.44 76 LEU A CA 1
ATOM 566 C C . LEU A 1 76 ? -16.547 -21.703 4.328 1 98.44 76 LEU A C 1
ATOM 568 O O . LEU A 1 76 ? -17.172 -21.031 5.148 1 98.44 76 LEU A O 1
ATOM 572 N N . VAL A 1 77 ? -16.781 -21.562 3.061 1 98.5 77 VAL A N 1
ATOM 573 C CA . VAL A 1 77 ? -17.672 -20.562 2.475 1 98.5 77 VAL A CA 1
ATOM 574 C C . VAL A 1 77 ? -19.125 -20.891 2.838 1 98.5 77 VAL A C 1
ATOM 576 O O . VAL A 1 77 ? -19.875 -20.016 3.271 1 98.5 77 VAL A O 1
ATOM 579 N N . GLU A 1 78 ? -19.469 -22.141 2.756 1 98.06 78 GLU A N 1
ATOM 580 C CA . GLU A 1 78 ? -20.828 -22.562 3.053 1 98.06 78 GLU A CA 1
ATOM 581 C C . GLU A 1 78 ? -21.203 -22.25 4.5 1 98.06 78 GLU A C 1
ATOM 583 O O . GLU A 1 78 ? -22.312 -21.781 4.773 1 98.06 78 GLU A O 1
ATOM 588 N N . ASN A 1 79 ? -20.25 -22.453 5.367 1 97.81 79 ASN A N 1
ATOM 589 C CA . ASN A 1 79 ? -20.547 -22.312 6.789 1 97.81 79 ASN A CA 1
ATOM 590 C C . ASN A 1 79 ? -20.516 -20.844 7.227 1 97.81 79 ASN A C 1
ATOM 592 O O . ASN A 1 79 ? -21 -20.5 8.305 1 97.81 79 ASN A O 1
ATOM 596 N N . GLU A 1 80 ? -19.922 -20.016 6.418 1 97.56 80 GLU A N 1
ATOM 597 C CA . GLU A 1 80 ? -19.875 -18.594 6.766 1 97.56 80 GLU A CA 1
ATOM 598 C C . GLU A 1 80 ? -21.094 -17.844 6.234 1 97.56 80 GLU A C 1
ATOM 600 O O . GLU A 1 80 ? -21.328 -16.688 6.602 1 97.56 80 GLU A O 1
ATOM 605 N N . LYS A 1 81 ? -22 -18.312 5.332 1 94.88 81 LYS A N 1
ATOM 606 C CA . LYS A 1 81 ? -23.109 -17.688 4.617 1 94.88 81 LYS A CA 1
ATOM 607 C C . LYS A 1 81 ? -24.125 -17.094 5.586 1 94.88 81 LYS A C 1
ATOM 609 O O . LYS A 1 81 ? -24.672 -16.016 5.336 1 94.88 81 LYS A O 1
ATOM 614 N N . GLY A 1 82 ? -24.312 -17.609 6.68 1 90.38 82 GLY A N 1
ATOM 615 C CA . GLY A 1 82 ? -25.328 -17.156 7.609 1 90.38 82 GLY A CA 1
ATOM 616 C C . GLY A 1 82 ? -24.812 -16.125 8.609 1 90.38 82 GLY A C 1
ATOM 617 O O . GLY A 1 82 ? -25.594 -15.578 9.391 1 90.38 82 GLY A O 1
ATOM 618 N N . GLU A 1 83 ? -23.562 -15.859 8.477 1 94.31 83 GLU A N 1
ATOM 619 C CA . GLU A 1 83 ? -22.969 -14.938 9.438 1 94.31 83 GLU A CA 1
ATOM 620 C C . GLU A 1 83 ? -23.094 -13.492 8.969 1 94.31 83 GLU A C 1
ATOM 622 O O . GLU A 1 83 ? -23.344 -13.234 7.793 1 94.31 83 GLU A O 1
ATOM 627 N N . LYS A 1 84 ? -23.016 -12.484 9.922 1 91.94 84 LYS A N 1
ATOM 628 C CA . LYS A 1 84 ? -23.156 -11.062 9.641 1 91.94 84 LYS A CA 1
ATOM 629 C C . LYS A 1 84 ? -22.078 -10.578 8.672 1 91.94 84 LYS A C 1
ATOM 631 O O . LYS A 1 84 ? -22.359 -9.828 7.738 1 91.94 84 LYS A O 1
ATOM 636 N N . LYS A 1 85 ? -20.844 -10.984 8.984 1 94.8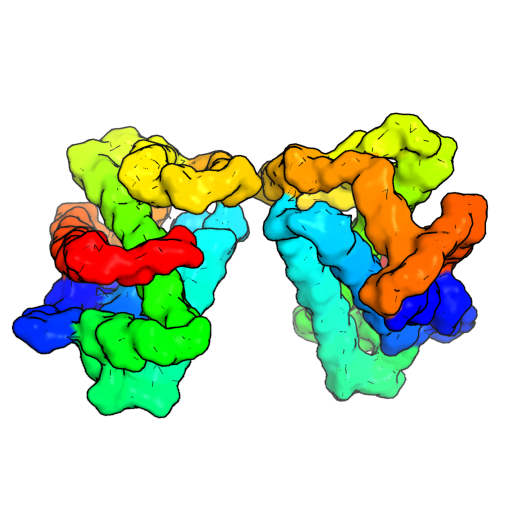1 85 LYS A N 1
ATOM 637 C CA . LYS A 1 85 ? -19.719 -10.688 8.102 1 94.81 85 LYS A CA 1
ATOM 638 C C . LYS A 1 85 ? -19.203 -11.953 7.426 1 94.81 85 LYS A C 1
ATOM 640 O O . LYS A 1 85 ? -19.094 -13 8.062 1 94.81 85 LYS A O 1
ATOM 645 N N . ARG A 1 86 ? -19.031 -11.844 6.148 1 97.12 86 ARG A N 1
ATOM 646 C CA . ARG A 1 86 ? -18.484 -12.961 5.375 1 97.12 86 ARG A CA 1
ATOM 647 C C . ARG A 1 86 ? -17.062 -12.664 4.918 1 97.12 86 ARG A C 1
ATOM 649 O O . ARG A 1 86 ? -16.75 -12.797 3.732 1 97.12 86 ARG A O 1
ATOM 656 N N . THR A 1 87 ? -16.203 -12.398 5.914 1 98.12 87 THR A N 1
ATOM 657 C CA . THR A 1 87 ? -14.844 -11.914 5.668 1 98.12 87 THR A CA 1
ATOM 658 C C . THR A 1 87 ? -14.031 -12.961 4.906 1 98.12 87 THR A C 1
ATOM 660 O O . THR A 1 87 ? -13.32 -12.625 3.957 1 98.12 87 THR A O 1
ATOM 663 N N . ALA A 1 88 ? -14.102 -14.18 5.324 1 98.44 88 ALA A N 1
ATOM 664 C CA . ALA A 1 88 ? -13.32 -15.227 4.672 1 98.44 88 ALA A CA 1
ATOM 665 C C . ALA A 1 88 ? -13.844 -15.516 3.268 1 98.44 88 ALA A C 1
ATOM 667 O O . ALA A 1 88 ? -13.062 -15.789 2.352 1 98.44 88 ALA A O 1
ATOM 668 N N . THR A 1 89 ? -15.125 -15.484 3.057 1 98.5 89 THR A N 1
ATOM 669 C CA . THR A 1 89 ? -15.734 -15.664 1.742 1 98.5 89 THR A CA 1
ATOM 670 C C . THR A 1 89 ? -15.25 -14.594 0.771 1 98.5 89 THR A C 1
ATOM 672 O O . THR A 1 89 ? -14.867 -14.898 -0.36 1 98.5 89 THR A O 1
ATOM 675 N N . GLU A 1 90 ? -15.281 -13.367 1.267 1 98.12 90 GLU A N 1
ATOM 676 C CA . GLU A 1 90 ? -14.773 -12.266 0.456 1 98.12 90 GLU A CA 1
ATOM 677 C C . GLU A 1 90 ? -13.281 -12.414 0.185 1 98.12 90 GLU A C 1
ATOM 679 O O . GLU A 1 90 ? -12.828 -12.227 -0.946 1 98.12 90 GLU A O 1
ATOM 684 N N . GLY A 1 91 ? -12.539 -12.727 1.219 1 98.5 91 GLY A N 1
ATOM 685 C CA . GLY A 1 91 ? -11.109 -12.922 1.075 1 98.5 91 GLY A CA 1
ATOM 686 C C . GLY A 1 91 ? -10.75 -13.992 0.057 1 98.5 91 GLY A C 1
ATOM 687 O O . GLY A 1 91 ? -9.859 -13.789 -0.772 1 98.5 91 GLY A O 1
ATOM 688 N N . LEU A 1 92 ? -11.445 -15.078 0.132 1 98.75 92 LEU A N 1
ATOM 689 C CA . LEU A 1 92 ? -11.18 -16.172 -0.804 1 98.75 92 LEU A CA 1
ATOM 690 C C . LEU A 1 92 ? -11.523 -15.75 -2.23 1 98.75 92 LEU A C 1
ATOM 692 O O . LEU A 1 92 ? -10.797 -16.078 -3.17 1 98.75 92 LEU A O 1
ATOM 696 N N . LEU A 1 93 ? -12.594 -15.07 -2.391 1 98.44 93 LEU A N 1
ATOM 697 C CA . LEU A 1 93 ? -12.992 -14.602 -3.715 1 98.44 93 LEU A CA 1
ATOM 698 C C . LEU A 1 93 ? -11.883 -13.766 -4.348 1 98.44 93 LEU A C 1
ATOM 700 O O . LEU A 1 93 ? -11.469 -14.023 -5.48 1 98.44 93 LEU A O 1
ATOM 704 N N . TRP A 1 94 ? -11.398 -12.781 -3.598 1 97.81 94 TRP A N 1
ATOM 705 C CA . TRP A 1 94 ? -10.375 -11.883 -4.117 1 97.81 94 TRP A CA 1
ATOM 706 C C . TRP A 1 94 ? -9.039 -12.609 -4.27 1 97.81 94 TRP A C 1
ATOM 708 O O . TRP A 1 94 ? -8.266 -12.305 -5.184 1 97.81 94 TRP A O 1
ATOM 718 N N . LEU A 1 95 ? -8.789 -13.555 -3.428 1 98.5 95 LEU A N 1
ATOM 719 C CA . LEU A 1 95 ? -7.609 -14.398 -3.58 1 98.5 95 LEU A CA 1
ATOM 720 C C . LEU A 1 95 ? -7.652 -15.164 -4.898 1 98.5 95 LEU A C 1
ATOM 722 O O . LEU A 1 95 ? -6.668 -15.18 -5.645 1 98.5 95 LEU A O 1
ATOM 726 N N . LEU A 1 96 ? -8.773 -15.711 -5.176 1 98.44 96 LEU A N 1
ATOM 727 C CA . LEU A 1 96 ? -8.945 -16.469 -6.41 1 98.44 96 LEU A CA 1
ATOM 728 C C . LEU A 1 96 ? -8.758 -15.578 -7.629 1 98.44 96 LEU A C 1
ATOM 730 O O . LEU A 1 96 ? -8.117 -15.969 -8.602 1 98.44 96 LEU A O 1
ATOM 734 N N . ARG A 1 97 ? -9.25 -14.438 -7.605 1 97.69 97 ARG A N 1
ATOM 735 C CA . ARG A 1 97 ? -9.086 -13.484 -8.703 1 97.69 97 ARG A CA 1
ATOM 736 C C . ARG A 1 97 ? -7.613 -13.141 -8.914 1 97.69 97 ARG A C 1
ATOM 738 O O . ARG A 1 97 ? -7.137 -13.117 -10.055 1 97.69 97 ARG A O 1
ATOM 745 N N . GLY A 1 98 ? -6.938 -12.859 -7.82 1 97.69 98 GLY A N 1
ATOM 746 C CA . GLY A 1 98 ? -5.516 -12.578 -7.91 1 97.69 98 GLY A CA 1
ATOM 747 C C . GLY A 1 98 ? -4.707 -13.758 -8.422 1 97.69 98 GLY A C 1
ATOM 748 O O . GLY A 1 98 ? -3.793 -13.586 -9.234 1 97.69 98 GLY A O 1
ATOM 749 N N . LEU A 1 99 ? -5.027 -14.898 -7.941 1 98.44 99 LEU A N 1
ATOM 750 C CA . LEU A 1 99 ? -4.332 -16.109 -8.367 1 98.44 99 LEU A CA 1
ATOM 751 C C . LEU A 1 99 ? -4.602 -16.391 -9.844 1 98.44 99 LEU A C 1
ATOM 753 O O . LEU A 1 99 ? -3.684 -16.75 -10.586 1 98.44 99 LEU A O 1
ATOM 757 N N . ALA A 1 100 ? -5.844 -16.266 -10.227 1 98.06 100 ALA A N 1
ATOM 758 C CA . ALA A 1 100 ? -6.195 -16.5 -11.625 1 98.06 100 ALA A CA 1
ATOM 759 C C . ALA A 1 100 ? -5.473 -15.508 -12.539 1 98.06 100 ALA A C 1
ATOM 761 O O . ALA A 1 100 ? -5.004 -15.883 -13.617 1 98.06 100 ALA A O 1
ATOM 762 N N . PHE A 1 101 ? -5.426 -14.258 -12.141 1 98.31 101 PHE A N 1
ATOM 763 C CA . PHE A 1 101 ? -4.684 -13.227 -12.859 1 98.31 101 PHE A CA 1
ATOM 764 C C . PHE A 1 101 ? -3.236 -13.656 -13.07 1 98.31 101 PHE A C 1
ATOM 766 O O . PHE A 1 101 ? -2.742 -13.648 -14.203 1 98.31 101 PHE A O 1
ATOM 773 N N . THR A 1 102 ? -2.547 -14.047 -12.031 1 98.12 102 THR A N 1
ATOM 774 C CA . THR A 1 102 ? -1.138 -14.414 -12.117 1 98.12 102 THR A CA 1
ATOM 775 C C . THR A 1 102 ? -0.957 -15.68 -12.953 1 98.12 102 THR A C 1
ATOM 777 O O . THR A 1 102 ? -0.049 -15.758 -13.781 1 98.12 102 THR A O 1
ATOM 780 N N . CYS A 1 103 ? -1.84 -16.641 -12.742 1 98.44 103 CYS A N 1
ATOM 781 C CA . CYS A 1 103 ? -1.789 -17.906 -13.469 1 98.44 103 CYS A CA 1
ATOM 782 C C . CYS A 1 103 ? -1.89 -17.672 -14.969 1 98.44 103 CYS A C 1
ATOM 784 O O . CYS A 1 103 ? -1.029 -18.125 -15.727 1 98.44 103 CYS A O 1
ATOM 786 N N . LYS A 1 104 ? -2.904 -16.984 -15.359 1 98.69 104 LYS A N 1
ATOM 787 C CA . LYS A 1 104 ? -3.127 -16.75 -16.781 1 98.69 104 LYS A CA 1
ATOM 788 C C . LYS A 1 104 ? -1.967 -15.969 -17.406 1 98.69 104 LYS A C 1
ATOM 790 O O . LYS A 1 104 ? -1.562 -16.25 -18.531 1 98.69 104 LYS A O 1
ATOM 795 N N . ALA A 1 105 ? -1.44 -14.953 -16.672 1 98.62 105 ALA A N 1
ATOM 796 C CA . ALA A 1 105 ? -0.302 -14.195 -17.172 1 98.62 105 ALA A CA 1
ATOM 797 C C . ALA A 1 105 ? 0.883 -15.109 -17.469 1 98.62 105 ALA A C 1
ATOM 799 O O . ALA A 1 105 ? 1.493 -15.016 -18.531 1 98.62 105 ALA A O 1
ATOM 800 N N . LEU A 1 106 ? 1.191 -16 -16.578 1 98.44 106 LEU A N 1
ATOM 801 C CA . LEU A 1 106 ? 2.342 -16.875 -16.75 1 98.44 106 LEU A CA 1
ATOM 802 C C . LEU A 1 106 ? 2.059 -17.953 -17.797 1 98.44 106 LEU A C 1
ATOM 804 O O . LEU A 1 106 ? 2.967 -18.375 -18.516 1 98.44 106 LEU A O 1
ATOM 808 N N . GLN A 1 107 ? 0.822 -18.344 -17.906 1 98.75 107 GLN A N 1
ATOM 809 C CA . GLN A 1 107 ? 0.451 -19.25 -19 1 98.75 107 GLN A CA 1
ATOM 810 C C . GLN A 1 107 ? 0.663 -18.578 -20.359 1 98.75 107 GLN A C 1
ATOM 812 O O . GLN A 1 107 ? 1.136 -19.219 -21.297 1 98.75 107 GLN A O 1
ATOM 817 N N . ILE A 1 108 ? 0.271 -17.344 -20.453 1 98.62 108 ILE A N 1
ATOM 818 C CA . ILE A 1 108 ? 0.495 -16.578 -21.688 1 98.62 108 ILE A CA 1
ATOM 819 C C . ILE A 1 108 ? 1.991 -16.516 -21.984 1 98.62 108 ILE A C 1
ATOM 821 O O . ILE A 1 108 ? 2.416 -16.766 -23.109 1 98.62 108 ILE A O 1
ATOM 825 N N . ALA A 1 109 ? 2.781 -16.219 -20.953 1 98.12 109 ALA A N 1
ATOM 826 C CA . ALA A 1 109 ? 4.23 -16.141 -21.109 1 98.12 109 ALA A CA 1
ATOM 827 C C . ALA A 1 109 ? 4.809 -17.484 -21.547 1 98.12 109 ALA A C 1
ATOM 829 O O . ALA A 1 109 ? 5.742 -17.547 -22.344 1 98.12 109 ALA A O 1
ATOM 830 N N . GLN A 1 110 ? 4.297 -18.562 -21.016 1 98.19 110 GLN A N 1
ATOM 831 C CA . GLN A 1 110 ? 4.777 -19.906 -21.328 1 98.19 110 GLN A CA 1
ATOM 832 C C . GLN A 1 110 ? 4.383 -20.312 -22.75 1 98.19 110 GLN A C 1
ATOM 834 O O . GLN A 1 110 ? 5.125 -21.031 -23.422 1 98.19 110 GLN A O 1
ATOM 839 N N . ALA A 1 111 ? 3.287 -19.906 -23.188 1 98 111 ALA A N 1
ATOM 840 C CA . ALA A 1 111 ? 2.771 -20.297 -24.5 1 98 111 ALA A CA 1
ATOM 841 C C . ALA A 1 111 ? 3.551 -19.609 -25.609 1 98 111 ALA A C 1
ATOM 843 O O . ALA A 1 111 ? 3.693 -20.156 -26.703 1 98 111 ALA A O 1
ATOM 844 N N . ASN A 1 112 ? 3.99 -18.359 -25.391 1 97.88 112 ASN A N 1
ATOM 845 C CA . ASN A 1 112 ? 4.805 -17.594 -26.328 1 97.88 112 ASN A CA 1
ATOM 846 C C . ASN A 1 112 ? 6.062 -17.047 -25.672 1 97.88 112 ASN A C 1
ATOM 848 O O . ASN A 1 112 ? 6.008 -16.047 -24.953 1 97.88 112 ASN A O 1
ATOM 852 N N . LYS A 1 113 ? 7.188 -17.641 -26.047 1 96.19 113 LYS A N 1
ATOM 853 C CA . LYS A 1 113 ? 8.445 -17.375 -25.359 1 96.19 113 LYS A CA 1
ATOM 854 C C . LYS A 1 113 ? 8.984 -15.984 -25.719 1 96.19 113 LYS A C 1
ATOM 856 O O . LYS A 1 113 ? 9.906 -15.484 -25.062 1 96.19 113 LYS A O 1
ATOM 861 N N . SER A 1 114 ? 8.422 -15.328 -26.625 1 97.19 114 SER A N 1
ATOM 862 C CA . SER A 1 114 ? 8.883 -14 -27.031 1 97.19 114 SER A CA 1
ATOM 863 C C . SER A 1 114 ? 8.062 -12.906 -26.344 1 97.19 114 SER A C 1
ATOM 865 O O . SER A 1 114 ? 8.406 -11.719 -26.438 1 97.19 114 SER A O 1
ATOM 867 N N . THR A 1 115 ? 7.031 -13.312 -25.672 1 98.06 115 THR A N 1
ATOM 868 C CA . THR A 1 115 ? 6.172 -12.344 -25.016 1 98.06 115 THR A CA 1
ATOM 869 C C . THR A 1 115 ? 6.828 -11.82 -23.734 1 98.06 115 THR A C 1
ATOM 871 O O . THR A 1 115 ? 7.195 -12.602 -22.859 1 98.06 115 THR A O 1
ATOM 874 N N . GLU A 1 116 ? 7.023 -10.469 -23.688 1 98.25 116 GLU A N 1
ATOM 875 C CA . GLU A 1 116 ? 7.551 -9.859 -22.469 1 98.25 116 GLU A CA 1
ATOM 876 C C . GLU A 1 116 ? 6.52 -9.906 -21.344 1 98.25 116 GLU A C 1
ATOM 878 O O . GLU A 1 116 ? 5.316 -9.984 -21.594 1 98.25 116 GLU A O 1
ATOM 883 N N . LEU A 1 117 ? 6.965 -9.883 -20.109 1 97.56 117 LEU A N 1
ATOM 884 C CA . LEU A 1 117 ? 6.105 -10.062 -18.938 1 97.56 117 LEU A CA 1
ATOM 885 C C . LEU A 1 117 ? 5.047 -8.969 -18.875 1 97.56 117 LEU A C 1
ATOM 887 O O . LEU A 1 117 ? 3.883 -9.242 -18.578 1 97.56 117 LEU A O 1
ATOM 891 N N . SER A 1 118 ? 5.441 -7.707 -19.094 1 97.94 118 SER A N 1
ATOM 892 C CA . SER A 1 118 ? 4.477 -6.613 -19.031 1 97.94 118 SER A CA 1
ATOM 893 C C . SER A 1 118 ? 3.305 -6.859 -19.984 1 97.94 118 SER A C 1
ATOM 895 O O . SER A 1 118 ? 2.154 -6.574 -19.641 1 97.94 118 SER A O 1
ATOM 897 N N . THR A 1 119 ? 3.594 -7.418 -21.141 1 98.5 119 THR A N 1
ATOM 898 C CA . THR A 1 119 ? 2.551 -7.75 -22.109 1 98.5 119 THR A CA 1
ATOM 899 C C . THR A 1 119 ? 1.682 -8.891 -21.594 1 98.5 119 THR A C 1
ATOM 901 O O . THR A 1 119 ? 0.452 -8.82 -21.641 1 98.5 119 THR A O 1
ATOM 904 N N . ALA A 1 120 ? 2.307 -9.93 -21.094 1 98.62 120 ALA A N 1
ATOM 905 C CA . ALA A 1 120 ? 1.578 -11.086 -20.578 1 98.62 120 ALA A CA 1
ATOM 906 C C . ALA A 1 120 ? 0.666 -10.68 -19.422 1 98.62 120 ALA A C 1
ATOM 908 O O . ALA A 1 120 ? -0.512 -11.047 -19.391 1 98.62 120 ALA A O 1
ATOM 909 N N . PHE A 1 121 ? 1.179 -9.883 -18.516 1 98.31 121 PHE A N 1
ATOM 910 C CA . PHE A 1 121 ? 0.403 -9.43 -17.375 1 98.31 121 PHE A CA 1
ATOM 911 C C . PHE A 1 121 ? -0.729 -8.508 -17.812 1 98.31 121 PHE A C 1
ATOM 913 O O . PHE A 1 121 ? -1.845 -8.594 -17.297 1 98.31 121 PHE A O 1
ATOM 920 N N . SER A 1 122 ? -0.484 -7.641 -18.719 1 98.69 122 SER A N 1
ATOM 921 C CA . SER A 1 122 ? -1.516 -6.723 -19.188 1 98.69 122 SER A CA 1
ATOM 922 C C . SER A 1 122 ? -2.652 -7.469 -19.875 1 98.69 122 SER A C 1
ATOM 924 O O . SER A 1 122 ? -3.826 -7.16 -19.656 1 98.69 122 SER A O 1
ATOM 926 N N . GLU A 1 123 ? -2.299 -8.414 -20.719 1 98.69 123 GLU A N 1
ATOM 927 C CA . GLU A 1 123 ? -3.32 -9.234 -21.359 1 98.69 123 GLU A CA 1
ATOM 928 C C . GLU A 1 123 ? -4.145 -10.008 -20.344 1 98.69 123 GLU A C 1
ATOM 930 O O . GLU A 1 123 ? -5.375 -10.047 -20.422 1 98.69 123 GLU A O 1
ATOM 935 N N . SER A 1 124 ? -3.459 -10.602 -19.422 1 98.69 124 SER A N 1
ATOM 936 C CA . SER A 1 124 ? -4.152 -11.336 -18.375 1 98.69 124 SER A CA 1
ATOM 937 C C . SER A 1 124 ? -5.055 -10.414 -17.562 1 98.69 124 SER A C 1
ATOM 939 O O . SER A 1 124 ? -6.188 -10.773 -17.234 1 98.69 124 SER A O 1
ATOM 941 N N . TYR A 1 125 ? -4.531 -9.234 -17.203 1 98.38 125 TYR A N 1
ATOM 942 C CA . TYR A 1 125 ? -5.289 -8.266 -16.422 1 98.38 125 TYR A CA 1
ATOM 943 C C . TYR A 1 125 ? -6.609 -7.93 -17.094 1 98.38 125 TYR A C 1
ATOM 945 O O . TYR A 1 125 ? -7.668 -7.961 -16.469 1 98.38 125 TYR A O 1
ATOM 953 N N . SER A 1 126 ? -6.578 -7.652 -18.375 1 98.38 126 SER A N 1
ATOM 954 C CA . SER A 1 126 ? -7.773 -7.328 -19.141 1 98.38 126 SER A CA 1
ATOM 955 C C . SER A 1 126 ? -8.781 -8.477 -19.125 1 98.38 126 SER A C 1
ATOM 957 O O . SER A 1 126 ? -9.992 -8.25 -19.078 1 98.38 126 SER A O 1
ATOM 959 N N . ALA A 1 127 ? -8.32 -9.656 -19 1 98.06 127 ALA A N 1
ATOM 960 C CA . ALA A 1 127 ? -9.18 -10.828 -19.109 1 98.06 127 ALA A CA 1
ATOM 961 C C . ALA A 1 127 ? -9.703 -11.258 -17.75 1 98.06 127 ALA A C 1
ATOM 963 O O . ALA A 1 127 ? -10.656 -12.039 -17.656 1 98.06 127 ALA A O 1
ATOM 964 N N . THR A 1 128 ? -9.109 -10.844 -16.703 1 97.25 128 THR A N 1
ATOM 965 C CA . THR A 1 128 ? -9.438 -11.438 -15.414 1 97.25 128 THR A CA 1
ATOM 966 C C . THR A 1 128 ? -9.828 -10.367 -14.398 1 97.25 128 THR A C 1
ATOM 968 O O . THR A 1 128 ? -11.016 -10.141 -14.148 1 97.25 128 THR A O 1
ATOM 971 N N . LEU A 1 129 ? -8.859 -9.492 -14.008 1 96.44 129 LEU A N 1
ATOM 972 C CA . LEU A 1 129 ? -8.961 -8.68 -12.797 1 96.44 129 LEU A CA 1
ATOM 973 C C . LEU A 1 129 ? -9.523 -7.297 -13.117 1 96.44 129 LEU A C 1
ATOM 975 O O . LEU A 1 129 ? -10.195 -6.688 -12.281 1 96.44 129 LEU A O 1
ATOM 979 N N . LYS A 1 130 ? -9.344 -6.809 -14.273 1 97.62 130 LYS A N 1
ATOM 980 C CA . LYS A 1 130 ? -9.609 -5.422 -14.641 1 97.62 130 LYS A CA 1
ATOM 981 C C . LYS A 1 130 ? -11.078 -5.066 -14.406 1 97.62 130 LYS A C 1
ATOM 983 O O . LYS A 1 130 ? -11.391 -3.979 -13.922 1 97.62 130 LYS A O 1
ATOM 988 N N . LYS A 1 131 ? -11.992 -5.914 -14.672 1 97.06 131 LYS A N 1
ATOM 989 C CA . LYS A 1 131 ? -13.43 -5.645 -14.609 1 97.06 131 LYS A CA 1
ATOM 990 C C . LYS A 1 131 ? -13.883 -5.422 -13.164 1 97.06 131 LYS A C 1
ATOM 992 O O . LYS A 1 131 ? -14.953 -4.863 -12.93 1 97.06 131 LYS A O 1
ATOM 997 N N . TYR A 1 132 ? -13.078 -5.859 -12.203 1 96 132 TYR A N 1
ATOM 998 C CA . TYR A 1 132 ? -13.453 -5.715 -10.805 1 96 132 TYR A CA 1
ATOM 999 C C . TYR A 1 132 ? -12.805 -4.477 -10.195 1 96 132 TYR A C 1
ATOM 1001 O O . TYR A 1 132 ? -13.141 -4.074 -9.078 1 96 132 TYR A O 1
ATOM 1009 N N . HIS A 1 133 ? -11.812 -3.82 -10.859 1 95.25 133 HIS A N 1
ATOM 1010 C CA . HIS A 1 133 ? -11.031 -2.732 -10.289 1 95.25 133 HIS A CA 1
ATOM 1011 C C . HIS A 1 133 ? -11.602 -1.375 -10.688 1 95.25 133 HIS A C 1
ATOM 1013 O O . HIS A 1 133 ? -12.031 -1.187 -11.828 1 95.25 133 HIS A O 1
ATOM 1019 N N . ASN A 1 134 ? -11.641 -0.434 -9.781 1 93.69 134 ASN A N 1
ATOM 1020 C CA . ASN A 1 134 ? -11.977 0.955 -10.078 1 93.69 134 ASN A CA 1
ATOM 1021 C C . ASN A 1 134 ? -10.805 1.678 -10.742 1 93.69 134 ASN A C 1
ATOM 1023 O O . ASN A 1 134 ? -9.75 1.08 -10.977 1 93.69 134 ASN A O 1
ATOM 1027 N N . PHE A 1 135 ? -10.969 2.908 -11.125 1 93.62 135 PHE A N 1
ATOM 1028 C CA . PHE A 1 135 ? -9.984 3.646 -11.906 1 93.62 135 PHE A CA 1
ATOM 1029 C C . PHE A 1 135 ? -8.68 3.803 -11.133 1 93.62 135 PHE A C 1
ATOM 1031 O O . PHE A 1 135 ? -7.602 3.826 -11.727 1 93.62 135 PHE A O 1
ATOM 1038 N N . VAL A 1 136 ? -8.695 3.887 -9.836 1 92.5 136 VAL A N 1
ATOM 1039 C CA . VAL A 1 136 ? -7.484 4.055 -9.031 1 92.5 136 VAL A CA 1
ATOM 1040 C C . VAL A 1 136 ? -6.633 2.793 -9.109 1 92.5 136 VAL A C 1
ATOM 1042 O O . VAL A 1 136 ? -5.441 2.859 -9.422 1 92.5 136 VAL A O 1
ATOM 1045 N N . VAL A 1 137 ? -7.262 1.637 -8.812 1 93.5 137 VAL A N 1
ATOM 1046 C CA . VAL A 1 137 ? -6.527 0.376 -8.812 1 93.5 137 VAL A CA 1
ATOM 1047 C C . VAL A 1 137 ? -6.016 0.071 -10.219 1 93.5 137 VAL A C 1
ATOM 1049 O O . VAL A 1 137 ? -4.914 -0.457 -10.383 1 93.5 137 VAL A O 1
ATOM 1052 N N . LYS A 1 138 ? -6.758 0.429 -11.242 1 96.19 138 LYS A N 1
ATOM 1053 C CA . LYS A 1 138 ? -6.301 0.289 -12.617 1 96.19 138 LYS A CA 1
ATOM 1054 C C . LYS A 1 138 ? -5.066 1.146 -12.883 1 96.19 138 LYS A C 1
ATOM 1056 O O . LYS A 1 138 ? -4.145 0.723 -13.586 1 96.19 138 LYS A O 1
ATOM 1061 N N . GLY A 1 139 ? -5.023 2.285 -12.297 1 94.81 139 GLY A N 1
ATOM 1062 C CA . GLY A 1 139 ? -3.848 3.133 -12.398 1 94.81 139 GLY A CA 1
ATOM 1063 C C . GLY A 1 139 ? -2.627 2.543 -11.719 1 94.81 139 GLY A C 1
ATOM 1064 O O . GLY A 1 139 ? -1.524 2.584 -12.266 1 94.81 139 GLY A O 1
ATOM 1065 N N . VAL A 1 140 ? -2.84 2.018 -10.547 1 93.25 140 VAL A N 1
ATOM 1066 C CA . VAL A 1 140 ? -1.749 1.366 -9.828 1 93.25 140 VAL A CA 1
ATOM 1067 C C . VAL A 1 140 ? -1.188 0.221 -10.672 1 93.25 140 VAL A C 1
ATOM 1069 O O . VAL A 1 140 ? 0.029 0.038 -10.742 1 93.25 140 VAL A O 1
ATOM 1072 N N . PHE A 1 141 ? -2.084 -0.53 -11.281 1 95.88 141 PHE A N 1
ATOM 1073 C CA . PHE A 1 141 ? -1.645 -1.616 -12.148 1 95.88 141 PHE A CA 1
ATOM 1074 C C . PHE A 1 141 ? -0.791 -1.084 -13.297 1 95.88 141 PHE A C 1
ATOM 1076 O O . PHE A 1 141 ? 0.266 -1.64 -13.602 1 95.88 141 PHE A O 1
ATOM 1083 N N . ALA A 1 142 ? -1.254 -0.013 -13.914 1 96 142 ALA A N 1
ATOM 1084 C CA . ALA A 1 142 ? -0.521 0.566 -15.039 1 96 142 ALA A CA 1
ATOM 1085 C C . ALA A 1 142 ? 0.884 0.987 -14.617 1 96 142 ALA A C 1
ATOM 1087 O O . ALA A 1 142 ? 1.846 0.799 -15.367 1 96 142 ALA A O 1
ATOM 1088 N N . VAL A 1 143 ? 1.034 1.477 -13.523 1 93.81 143 VAL A N 1
ATOM 1089 C CA . VAL A 1 143 ? 2.334 1.88 -12.992 1 93.81 143 VAL A CA 1
ATOM 1090 C C . VAL A 1 143 ? 3.207 0.647 -12.773 1 93.81 143 VAL A C 1
ATOM 1092 O O . VAL A 1 143 ? 4.391 0.648 -13.117 1 93.81 143 VAL A O 1
ATOM 1095 N N . ALA A 1 144 ? 2.605 -0.344 -12.203 1 94.38 144 ALA A N 1
ATOM 1096 C CA . ALA A 1 144 ? 3.342 -1.579 -11.945 1 94.38 144 ALA A CA 1
ATOM 1097 C C . ALA A 1 144 ? 3.877 -2.184 -13.242 1 94.38 144 ALA A C 1
ATOM 1099 O O . ALA A 1 144 ? 4.984 -2.729 -13.266 1 94.38 144 ALA A O 1
ATOM 1100 N N . MET A 1 145 ? 3.141 -2.072 -14.344 1 96 145 MET A N 1
ATOM 1101 C CA . MET A 1 145 ? 3.57 -2.643 -15.617 1 96 145 MET A CA 1
ATOM 1102 C C . MET A 1 145 ? 4.816 -1.932 -16.141 1 96 145 MET A C 1
ATOM 1104 O O . MET A 1 145 ? 5.641 -2.541 -16.812 1 96 145 MET A O 1
ATOM 1108 N N . LYS A 1 146 ? 4.938 -0.689 -15.727 1 95.31 146 LYS A N 1
ATOM 1109 C CA . LYS A 1 146 ? 6.109 0.072 -16.156 1 95.31 146 LYS A CA 1
ATOM 1110 C C . LYS A 1 146 ? 7.359 -0.385 -15.406 1 95.31 146 LYS A C 1
ATOM 1112 O O . LYS A 1 146 ? 8.484 -0.124 -15.844 1 95.31 146 LYS A O 1
ATOM 1117 N N . ALA A 1 147 ? 7.156 -1.021 -14.359 1 94.69 147 ALA A N 1
ATOM 1118 C CA . ALA A 1 147 ? 8.273 -1.456 -13.531 1 94.69 147 ALA A CA 1
ATOM 1119 C C . ALA A 1 147 ? 8.547 -2.945 -13.719 1 94.69 147 ALA A C 1
ATOM 1121 O O . ALA A 1 147 ? 9.414 -3.512 -13.047 1 94.69 147 ALA A O 1
ATOM 1122 N N . CYS A 1 148 ? 7.805 -3.629 -14.562 1 95.25 148 CYS A N 1
ATOM 1123 C CA . CYS A 1 148 ? 7.977 -5.059 -14.797 1 95.25 148 CYS A CA 1
ATOM 1124 C C . CYS A 1 148 ? 9.367 -5.355 -15.344 1 95.25 148 CYS A C 1
ATOM 1126 O O . CYS A 1 148 ? 9.828 -4.688 -16.266 1 95.25 148 CYS A O 1
ATOM 1128 N N . PRO A 1 149 ? 10.039 -6.262 -14.82 1 95.81 149 PRO A N 1
ATOM 1129 C CA . PRO A 1 149 ? 11.328 -6.645 -15.398 1 95.81 149 PRO A CA 1
ATOM 1130 C C . PRO A 1 149 ? 11.18 -7.359 -16.734 1 95.81 149 PRO A C 1
ATOM 1132 O O . PRO A 1 149 ? 10.07 -7.727 -17.125 1 95.81 149 PRO A O 1
ATOM 1135 N N . TYR A 1 150 ? 12.336 -7.484 -17.375 1 96.38 150 TYR A N 1
ATOM 1136 C CA . TYR A 1 150 ? 12.352 -8.305 -18.578 1 96.38 150 TYR A CA 1
ATOM 1137 C C . TYR A 1 150 ? 12.031 -9.758 -18.25 1 96.38 150 TYR A C 1
ATOM 1139 O O . TYR A 1 150 ? 12.406 -10.266 -17.203 1 96.38 150 TYR A O 1
ATOM 1147 N N . ARG A 1 151 ? 11.391 -10.383 -19.234 1 97.12 151 ARG A N 1
ATOM 1148 C CA . ARG A 1 151 ? 11.047 -11.797 -19.125 1 97.12 151 ARG A CA 1
ATOM 1149 C C . ARG A 1 151 ? 12.273 -12.625 -18.734 1 97.12 151 ARG A C 1
ATOM 1151 O O . ARG A 1 151 ? 12.211 -13.438 -17.812 1 97.12 151 ARG A O 1
ATOM 1158 N N . ALA A 1 152 ? 13.414 -12.406 -19.438 1 96.31 152 ALA A N 1
ATOM 1159 C CA . ALA A 1 152 ? 14.633 -13.195 -19.219 1 96.31 152 ALA A CA 1
ATOM 1160 C C . ALA A 1 152 ? 15.109 -13.078 -17.781 1 96.31 152 ALA A C 1
ATOM 1162 O O . ALA A 1 152 ? 15.5 -14.078 -17.172 1 96.31 152 ALA A O 1
ATOM 1163 N N . ALA A 1 153 ? 15.086 -11.898 -17.234 1 95.38 153 ALA A N 1
ATOM 1164 C CA . ALA A 1 153 ? 15.547 -11.672 -15.867 1 95.38 153 ALA A CA 1
ATOM 1165 C C . ALA A 1 153 ? 14.68 -12.43 -14.867 1 95.38 153 ALA A C 1
ATOM 1167 O O . ALA A 1 153 ? 15.195 -13.023 -13.922 1 95.38 153 ALA A O 1
ATOM 1168 N N . PHE A 1 154 ? 13.438 -12.461 -15.07 1 95.56 154 PHE A N 1
ATOM 1169 C CA . PHE A 1 154 ? 12.5 -13.141 -14.188 1 95.56 154 PHE A CA 1
ATOM 1170 C C . PHE A 1 154 ? 12.719 -14.648 -14.227 1 95.56 154 PHE A C 1
ATOM 1172 O O . PHE A 1 154 ? 12.852 -15.289 -13.18 1 95.56 154 PHE A O 1
ATOM 1179 N N . PHE A 1 155 ? 12.773 -15.195 -15.375 1 95.12 155 PHE A N 1
ATOM 1180 C CA . PHE A 1 155 ? 12.898 -16.641 -15.508 1 95.12 155 PHE A CA 1
ATOM 1181 C C . PHE A 1 155 ? 14.281 -17.109 -15.07 1 95.12 155 PHE A C 1
ATOM 1183 O O . PHE A 1 155 ? 14.43 -18.219 -14.547 1 95.12 155 PHE A O 1
ATOM 1190 N N . ASP A 1 156 ? 15.297 -16.25 -15.234 1 94.25 156 ASP A N 1
ATOM 1191 C CA . ASP A 1 156 ? 16.609 -16.562 -14.68 1 94.25 156 ASP A CA 1
ATOM 1192 C C . ASP A 1 156 ? 16.531 -16.703 -13.164 1 94.25 156 ASP A C 1
ATOM 1194 O O . ASP A 1 156 ? 17.141 -17.625 -12.594 1 94.25 156 ASP A O 1
ATOM 1198 N N . LYS A 1 157 ? 15.812 -15.859 -12.57 1 93.25 157 LYS A N 1
ATOM 1199 C CA . LYS A 1 157 ? 15.664 -15.922 -11.117 1 93.25 157 LYS A CA 1
ATOM 1200 C C . LYS A 1 157 ? 14.898 -17.172 -10.695 1 93.25 157 LYS A C 1
ATOM 1202 O O . LYS A 1 157 ? 15.211 -17.781 -9.68 1 93.25 157 LYS A O 1
ATOM 1207 N N . LEU A 1 158 ? 13.914 -17.562 -11.469 1 93.88 158 LEU A N 1
ATOM 1208 C CA . LEU A 1 158 ? 13.141 -18.766 -11.172 1 93.88 158 LEU A CA 1
ATOM 1209 C C . LEU A 1 158 ? 14.016 -20 -11.25 1 93.88 158 LEU A C 1
ATOM 1211 O O . LEU A 1 158 ? 13.844 -20.9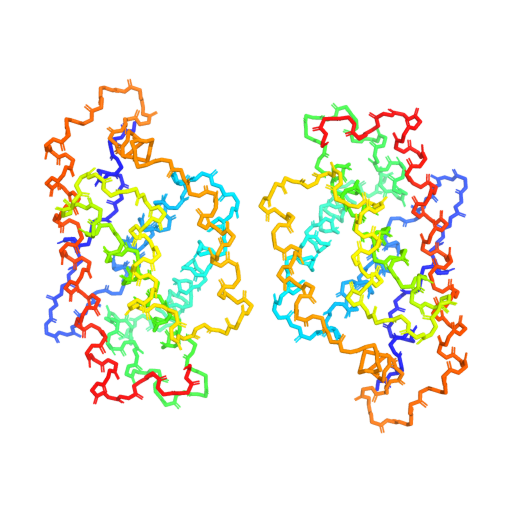38 -10.469 1 93.88 158 LEU A O 1
ATOM 1215 N N . ALA A 1 159 ? 14.906 -19.953 -12.125 1 94.12 159 ALA A N 1
ATOM 1216 C CA . ALA A 1 159 ? 15.758 -21.109 -12.391 1 94.12 159 ALA A CA 1
ATOM 1217 C C . ALA A 1 159 ? 16.922 -21.172 -11.391 1 94.12 159 ALA A C 1
ATOM 1219 O O . ALA A 1 159 ? 17.484 -22.25 -11.164 1 94.12 159 ALA A O 1
ATOM 1220 N N . ALA A 1 160 ? 17.234 -20.047 -10.82 1 92 160 ALA A N 1
ATOM 1221 C CA . ALA A 1 160 ? 18.438 -19.938 -9.992 1 92 160 ALA A CA 1
ATOM 1222 C C . ALA A 1 160 ? 18.281 -20.719 -8.688 1 92 160 ALA A C 1
ATOM 1224 O O . ALA A 1 160 ? 17.172 -20.875 -8.188 1 92 160 ALA A O 1
ATOM 1225 N N . ASP A 1 161 ? 19.344 -21.188 -8.242 1 87.19 161 ASP A N 1
ATOM 1226 C CA . ASP A 1 161 ? 19.453 -21.75 -6.895 1 87.19 161 ASP A CA 1
ATOM 1227 C C . ASP A 1 161 ? 19.938 -20.703 -5.902 1 87.19 161 ASP A C 1
ATOM 1229 O O . ASP A 1 161 ? 21.109 -20.312 -5.938 1 87.19 161 ASP A O 1
ATOM 1233 N N . PRO A 1 162 ? 19.078 -20.297 -5.016 1 78 162 PRO A N 1
ATOM 1234 C CA . PRO A 1 162 ? 19.516 -19.25 -4.09 1 78 162 PRO A CA 1
ATOM 1235 C C . PRO A 1 162 ? 20.703 -19.688 -3.229 1 78 162 PRO A C 1
ATOM 1237 O O . PRO A 1 162 ? 21.391 -18.844 -2.664 1 78 162 PRO A O 1
ATOM 1240 N N . ALA A 1 163 ? 20.953 -21 -3.164 1 82.19 163 ALA A N 1
ATOM 1241 C CA . ALA A 1 163 ? 22.094 -21.5 -2.393 1 82.19 163 ALA A CA 1
ATOM 1242 C C . ALA A 1 163 ? 23.375 -21.484 -3.229 1 82.19 163 ALA A C 1
ATOM 1244 O O . ALA A 1 163 ? 24.422 -21.922 -2.764 1 82.19 163 ALA A O 1
ATOM 1245 N N . GLY A 1 164 ? 23.281 -20.969 -4.391 1 83.44 164 GLY A N 1
ATOM 1246 C CA . GLY A 1 164 ? 24.469 -20.797 -5.223 1 83.44 164 GLY A CA 1
ATOM 1247 C C . GLY A 1 164 ? 24.75 -21.984 -6.113 1 83.44 164 GLY A C 1
ATOM 1248 O O . GLY A 1 164 ? 25.781 -22.031 -6.797 1 83.44 164 GLY A O 1
ATOM 1249 N N . GLY A 1 165 ? 23.953 -22.984 -6.145 1 84.5 165 GLY A N 1
ATOM 1250 C CA . GLY A 1 165 ? 24.109 -24.109 -7.043 1 84.5 165 GLY A CA 1
ATOM 1251 C C . GLY A 1 165 ? 23.75 -23.797 -8.477 1 84.5 165 GLY A C 1
ATOM 1252 O O . GLY A 1 165 ? 23.438 -22.641 -8.805 1 84.5 165 GLY A O 1
ATOM 1253 N N . PRO A 1 166 ? 24.016 -24.797 -9.398 1 89.5 166 PRO A N 1
ATOM 1254 C CA . PRO A 1 166 ? 23.672 -24.562 -10.805 1 89.5 166 PRO A CA 1
ATOM 1255 C C . PRO A 1 166 ? 22.172 -24.312 -11.008 1 89.5 166 PRO A C 1
ATOM 1257 O O . PRO A 1 166 ? 21.344 -24.891 -10.312 1 89.5 166 PRO A O 1
ATOM 1260 N N . PRO A 1 167 ? 21.859 -23.469 -11.953 1 91.81 167 PRO A N 1
ATOM 1261 C CA . PRO A 1 167 ? 20.438 -23.25 -12.25 1 91.81 167 PRO A CA 1
ATOM 1262 C C . PRO A 1 167 ? 19.766 -24.484 -12.844 1 91.81 167 PRO A C 1
ATOM 1264 O O . PRO A 1 167 ? 20.422 -25.328 -13.445 1 91.81 167 PRO A O 1
ATOM 1267 N N . VAL A 1 168 ? 18.453 -24.516 -12.602 1 93.25 168 VAL A N 1
ATOM 1268 C CA . VAL A 1 168 ? 17.672 -25.562 -13.242 1 93.25 168 VAL A CA 1
ATOM 1269 C C . VAL A 1 168 ? 17.625 -25.328 -14.75 1 93.25 168 VAL A C 1
ATOM 1271 O O . VAL A 1 168 ? 17.453 -24.188 -15.203 1 93.25 168 VAL A O 1
ATOM 1274 N N . PRO A 1 169 ? 17.875 -26.422 -15.555 1 93.75 169 PRO A N 1
ATOM 1275 C CA . PRO A 1 169 ? 17.75 -26.266 -17.016 1 93.75 169 PRO A CA 1
ATOM 1276 C C . PRO A 1 169 ? 16.391 -25.734 -17.438 1 93.75 169 PRO A C 1
ATOM 1278 O O . PRO A 1 169 ? 15.367 -26.094 -16.844 1 93.75 169 PRO A O 1
ATOM 1281 N N . GLN A 1 170 ? 16.359 -24.953 -18.516 1 92.94 170 GLN A N 1
ATOM 1282 C CA . GLN A 1 170 ? 15.156 -24.281 -18.984 1 92.94 170 GLN A CA 1
ATOM 1283 C C . GLN A 1 170 ? 14.016 -25.266 -19.219 1 92.94 170 GLN A C 1
ATOM 1285 O O . GLN A 1 170 ? 12.875 -25 -18.859 1 92.94 170 GLN A O 1
ATOM 1290 N N . GLU A 1 171 ? 14.32 -26.359 -19.812 1 94.88 171 GLU A N 1
ATOM 1291 C CA . GLU A 1 171 ? 13.297 -27.344 -20.141 1 94.88 171 GLU A CA 1
ATOM 1292 C C . GLU A 1 171 ? 12.633 -27.875 -18.875 1 94.88 171 GLU A C 1
ATOM 1294 O O . GLU A 1 171 ? 11.406 -28.031 -18.828 1 94.88 171 GLU A O 1
ATOM 1299 N N . LYS A 1 172 ? 13.391 -28.172 -17.906 1 94.12 172 LYS A N 1
ATOM 1300 C CA . LYS A 1 172 ? 12.852 -28.656 -16.641 1 94.12 172 LYS A CA 1
ATOM 1301 C C . LYS A 1 172 ? 12.031 -27.578 -15.945 1 94.12 172 LYS A C 1
ATOM 1303 O O . LYS A 1 172 ? 10.969 -27.875 -15.383 1 94.12 172 LYS A O 1
ATOM 1308 N N . LEU A 1 173 ? 12.531 -26.406 -15.984 1 95.31 173 LEU A N 1
ATOM 1309 C CA . LEU A 1 173 ? 11.789 -25.297 -15.406 1 95.31 173 LEU A CA 1
ATOM 1310 C C . LEU A 1 173 ? 10.422 -25.156 -16.078 1 95.31 173 LEU A C 1
ATOM 1312 O O . LEU A 1 173 ? 9.406 -25 -15.383 1 95.31 173 LEU A O 1
ATOM 1316 N N . ASP A 1 174 ? 10.453 -25.172 -17.406 1 96 174 ASP A N 1
ATOM 1317 C CA . ASP A 1 174 ? 9.203 -25.031 -18.156 1 96 174 ASP A CA 1
ATOM 1318 C C . ASP A 1 174 ? 8.203 -26.109 -17.766 1 96 174 ASP A C 1
ATOM 1320 O O . ASP A 1 174 ? 7.027 -25.844 -17.547 1 96 174 ASP A O 1
ATOM 1324 N N . GLU A 1 175 ? 8.672 -27.281 -17.625 1 96.19 175 GLU A N 1
ATOM 1325 C CA . GLU A 1 175 ? 7.812 -28.406 -17.281 1 96.19 175 GLU A CA 1
ATOM 1326 C C . GLU A 1 175 ? 7.223 -28.219 -15.875 1 96.19 175 GLU A C 1
ATOM 1328 O O . GLU A 1 175 ? 6.02 -28.422 -15.68 1 96.19 175 GLU A O 1
ATOM 1333 N N . GLU A 1 176 ? 8.039 -27.922 -14.945 1 95.06 176 GLU A N 1
ATOM 1334 C CA . GLU A 1 176 ? 7.594 -27.734 -13.57 1 95.06 176 GLU A CA 1
ATOM 1335 C C . GLU A 1 176 ? 6.605 -26.594 -13.453 1 95.06 176 GLU A C 1
ATOM 1337 O O . GLU A 1 176 ? 5.598 -26.688 -12.75 1 95.06 176 GLU A O 1
ATOM 1342 N N . LEU A 1 177 ? 6.941 -25.516 -14.141 1 96.88 177 LEU A N 1
ATOM 1343 C CA . LEU A 1 177 ? 6.051 -24.359 -14.133 1 96.88 177 LEU A CA 1
ATOM 1344 C C . LEU A 1 177 ? 4.703 -24.703 -14.766 1 96.88 177 LEU A C 1
ATOM 1346 O O . LEU A 1 177 ? 3.652 -24.359 -14.227 1 96.88 177 LEU A O 1
ATOM 1350 N N . ASP A 1 178 ? 4.727 -25.375 -15.836 1 97.94 178 ASP A N 1
ATOM 1351 C CA . ASP A 1 178 ? 3.484 -25.75 -16.5 1 97.94 178 ASP A CA 1
ATOM 1352 C C . ASP A 1 178 ? 2.617 -26.625 -15.602 1 97.94 178 ASP A C 1
ATOM 1354 O O . ASP A 1 178 ? 1.4 -26.422 -15.531 1 97.94 178 ASP A O 1
ATOM 1358 N N . LYS A 1 179 ? 3.221 -27.578 -14.922 1 97.69 179 LYS A N 1
ATOM 1359 C CA . LYS A 1 179 ? 2.484 -28.438 -14 1 97.69 179 LYS A CA 1
ATOM 1360 C C . LYS A 1 179 ? 1.892 -27.625 -12.844 1 97.69 179 LYS A C 1
ATOM 1362 O O . LYS A 1 179 ? 0.734 -27.828 -12.477 1 97.69 179 LYS A O 1
ATOM 1367 N N . TRP A 1 180 ? 2.725 -26.781 -12.328 1 97.62 180 TRP A N 1
ATOM 1368 C CA . TRP A 1 180 ? 2.311 -25.891 -11.234 1 97.62 180 TRP A CA 1
ATOM 1369 C C . TRP A 1 180 ? 1.119 -25.047 -11.648 1 97.62 180 TRP A C 1
ATOM 1371 O O . TRP A 1 180 ? 0.121 -24.969 -10.93 1 97.62 180 TRP A O 1
ATOM 1381 N N . LEU A 1 181 ? 1.18 -24.438 -12.828 1 98.56 181 LEU A N 1
ATOM 1382 C CA . LEU A 1 181 ? 0.139 -23.562 -13.344 1 98.56 181 LEU A CA 1
ATOM 1383 C C . LEU A 1 181 ? -1.127 -24.344 -13.672 1 98.56 181 LEU A C 1
ATOM 1385 O O . LEU A 1 181 ? -2.238 -23.859 -13.445 1 98.56 181 LEU A O 1
ATOM 1389 N N . ALA A 1 182 ? -1.002 -25.5 -14.211 1 98.56 182 ALA A N 1
ATOM 1390 C CA . ALA A 1 182 ? -2.162 -26.328 -14.539 1 98.56 182 ALA A CA 1
ATOM 1391 C C . ALA A 1 182 ? -2.947 -26.703 -13.281 1 98.56 182 ALA A C 1
ATOM 1393 O O . ALA A 1 182 ? -4.18 -26.672 -13.281 1 98.56 182 ALA A O 1
ATOM 1394 N N . ALA A 1 183 ? -2.205 -27.062 -12.273 1 98.56 183 ALA A N 1
ATOM 1395 C CA . ALA A 1 183 ? -2.854 -27.406 -11.008 1 98.56 183 ALA A CA 1
ATOM 1396 C C . ALA A 1 183 ? -3.557 -26.203 -10.406 1 98.56 183 ALA A C 1
ATOM 1398 O O . ALA A 1 183 ? -4.703 -26.297 -9.961 1 98.56 183 ALA A O 1
ATOM 1399 N N . LEU A 1 184 ? -2.863 -25.078 -10.367 1 98.69 184 LEU A N 1
ATOM 1400 C CA . LEU A 1 184 ? -3.471 -23.844 -9.891 1 98.69 184 LEU A CA 1
ATOM 1401 C C . LEU A 1 184 ? -4.723 -23.5 -10.695 1 98.69 184 LEU A C 1
ATOM 1403 O O . LEU A 1 184 ? -5.77 -23.188 -10.125 1 98.69 184 LEU A O 1
ATOM 1407 N N . ASP A 1 185 ? -4.656 -23.562 -11.992 1 98.69 185 ASP A N 1
ATOM 1408 C CA . ASP A 1 185 ? -5.773 -23.25 -12.883 1 98.69 185 ASP A CA 1
ATOM 1409 C C . ASP A 1 185 ? -6.973 -24.141 -12.586 1 98.69 185 ASP A C 1
ATOM 1411 O O . ASP A 1 185 ? -8.109 -23.672 -12.516 1 98.69 185 ASP A O 1
ATOM 1415 N N . SER A 1 186 ? -6.703 -25.391 -12.406 1 98.69 186 SER A N 1
ATOM 1416 C CA . SER A 1 186 ? -7.77 -26.359 -12.133 1 98.69 186 SER A CA 1
ATOM 1417 C C . SER A 1 186 ? -8.484 -26.031 -10.828 1 98.69 186 SER A C 1
ATOM 1419 O O . SER A 1 186 ? -9.719 -26 -10.781 1 98.69 186 SER A O 1
ATOM 1421 N N . ILE A 1 187 ? -7.719 -25.781 -9.836 1 98.75 187 ILE A N 1
ATOM 1422 C CA . ILE A 1 187 ? -8.289 -25.484 -8.523 1 98.75 187 ILE A CA 1
ATOM 1423 C C . ILE A 1 187 ? -9.055 -24.172 -8.578 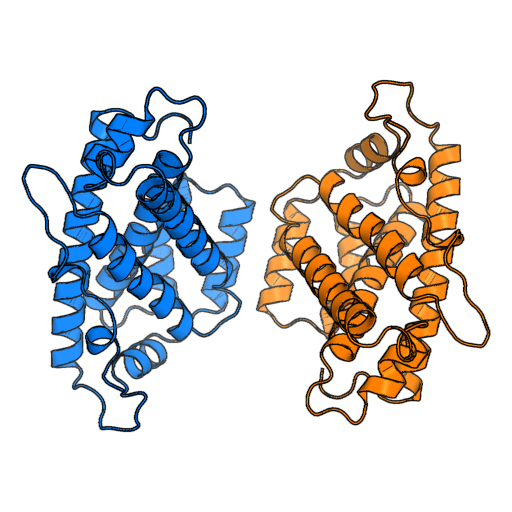1 98.75 187 ILE A C 1
ATOM 1425 O O . ILE A 1 187 ? -10.188 -24.078 -8.094 1 98.75 187 ILE A O 1
ATOM 1429 N N . ALA A 1 188 ? -8.445 -23.141 -9.172 1 98.38 188 ALA A N 1
ATOM 1430 C CA . ALA A 1 188 ? -9.094 -21.844 -9.297 1 98.38 188 ALA A CA 1
ATOM 1431 C C . ALA A 1 188 ? -10.406 -21.953 -10.062 1 98.38 188 ALA A C 1
ATOM 1433 O O . ALA A 1 188 ? -11.414 -21.359 -9.672 1 98.38 188 ALA A O 1
ATOM 1434 N N . THR A 1 189 ? -10.43 -22.688 -11.117 1 97.94 189 THR A N 1
ATOM 1435 C CA . THR A 1 189 ? -11.617 -22.859 -11.938 1 97.94 189 THR A CA 1
ATOM 1436 C C . THR A 1 189 ? -12.719 -23.562 -11.141 1 97.94 189 THR A C 1
ATOM 1438 O O . THR A 1 189 ? -13.883 -23.172 -11.195 1 97.94 189 THR A O 1
ATOM 1441 N N . ARG A 1 190 ? -12.336 -24.578 -10.406 1 98.31 190 ARG A N 1
ATOM 1442 C CA . ARG A 1 190 ? -13.297 -25.297 -9.57 1 98.31 190 ARG A CA 1
ATOM 1443 C C . ARG A 1 190 ? -13.953 -24.344 -8.57 1 98.31 190 ARG A C 1
ATOM 1445 O O . ARG A 1 190 ? -15.18 -24.312 -8.453 1 98.31 190 ARG A O 1
ATOM 1452 N N . LEU A 1 191 ? -13.109 -23.594 -7.887 1 98.75 191 LEU A N 1
ATOM 1453 C CA . LEU A 1 191 ? -13.625 -22.719 -6.836 1 98.75 191 LEU A CA 1
ATOM 1454 C C . LEU A 1 191 ? -14.422 -21.562 -7.43 1 98.75 191 LEU A C 1
ATOM 1456 O O . LEU A 1 191 ? -15.422 -21.141 -6.855 1 98.75 191 LEU A O 1
ATOM 1460 N N . GLN A 1 192 ? -13.961 -21.031 -8.594 1 97.44 192 GLN A N 1
ATOM 1461 C CA . GLN A 1 192 ? -14.727 -19.984 -9.273 1 97.44 192 GLN A CA 1
ATOM 1462 C C . GLN A 1 192 ? -16.094 -20.5 -9.688 1 97.44 192 GLN A C 1
ATOM 1464 O O . GLN A 1 192 ? -17.094 -19.781 -9.57 1 97.44 192 GLN A O 1
ATOM 1469 N N . THR A 1 193 ? -16.172 -21.656 -10.164 1 97.69 193 THR A N 1
ATOM 1470 C CA . THR A 1 193 ? -17.438 -22.281 -10.531 1 97.69 193 THR A CA 1
ATOM 1471 C C . THR A 1 193 ? -18.344 -22.438 -9.305 1 97.69 193 THR A C 1
ATOM 1473 O O . THR A 1 193 ? -19.547 -22.156 -9.367 1 97.69 193 THR A O 1
ATOM 1476 N N . PHE A 1 194 ? -17.75 -22.859 -8.242 1 98.19 194 PHE A N 1
ATOM 1477 C CA . PHE A 1 194 ? -18.469 -23 -6.98 1 98.19 194 PHE A CA 1
ATOM 1478 C C . PHE A 1 194 ? -19.078 -21.672 -6.559 1 98.19 194 PHE A C 1
ATOM 1480 O O . PHE A 1 194 ? -20.234 -21.609 -6.176 1 98.19 194 PHE A O 1
ATOM 1487 N N . TYR A 1 195 ? -18.297 -20.594 -6.68 1 98.06 195 TYR A N 1
ATOM 1488 C CA . TYR A 1 195 ? -18.781 -19.266 -6.344 1 98.06 195 TYR A CA 1
ATOM 1489 C C . TYR A 1 195 ? -19.922 -18.844 -7.27 1 98.06 195 TYR A C 1
ATOM 1491 O O . TYR A 1 195 ? -20.953 -18.359 -6.809 1 98.06 195 TYR A O 1
ATOM 1499 N N . ASP A 1 196 ? -19.75 -19.062 -8.539 1 96.44 196 ASP A N 1
ATOM 1500 C CA . ASP A 1 196 ? -20.719 -18.625 -9.539 1 96.44 196 ASP A CA 1
ATOM 1501 C C . ASP A 1 196 ? -22.016 -19.406 -9.422 1 96.44 196 ASP A C 1
ATOM 1503 O O . ASP A 1 196 ? -23.109 -18.828 -9.531 1 96.44 196 ASP A O 1
ATOM 1507 N N . SER A 1 197 ? -21.938 -20.641 -9.148 1 97.12 197 SER A N 1
ATOM 1508 C CA . SER A 1 197 ? -23.109 -21.516 -9.109 1 97.12 197 SER A CA 1
ATOM 1509 C C . SER A 1 197 ? -23.969 -21.219 -7.891 1 97.12 197 SER A C 1
ATOM 1511 O O . SER A 1 197 ? -25.172 -21.484 -7.898 1 97.12 197 SER A O 1
ATOM 1513 N N . ASN A 1 198 ? -23.406 -20.641 -6.914 1 96.44 198 ASN A N 1
ATOM 1514 C CA . ASN A 1 198 ? -24.141 -20.422 -5.672 1 96.44 198 ASN A CA 1
ATOM 1515 C C . ASN A 1 198 ? -24.266 -18.938 -5.344 1 96.44 198 ASN A C 1
ATOM 1517 O O . ASN A 1 198 ? -24.766 -18.578 -4.273 1 96.44 198 ASN A O 1
ATOM 1521 N N . ASP A 1 199 ? -23.719 -18.047 -6.219 1 94.75 199 ASP A N 1
ATOM 1522 C CA . ASP A 1 199 ? -23.797 -16.594 -6.105 1 94.75 199 ASP A CA 1
ATOM 1523 C C . ASP A 1 199 ? -23.125 -16.109 -4.82 1 94.75 199 ASP A C 1
ATOM 1525 O O . ASP A 1 199 ? -23.672 -15.273 -4.102 1 94.75 199 ASP A O 1
ATOM 1529 N N . TYR A 1 200 ? -21.953 -16.781 -4.496 1 95.12 200 TYR A N 1
ATOM 1530 C CA . TYR A 1 200 ? -21.25 -16.422 -3.266 1 95.12 200 TYR A CA 1
ATOM 1531 C C . TYR A 1 200 ? -20.484 -15.125 -3.436 1 95.12 200 TYR A C 1
ATOM 1533 O O . TYR A 1 200 ? -20.016 -14.531 -2.455 1 95.12 200 TYR A O 1
ATOM 1541 N N . GLY A 1 201 ? -20.281 -14.68 -4.68 1 92.62 201 GLY A N 1
ATOM 1542 C CA . GLY A 1 201 ? -19.547 -13.453 -4.945 1 92.62 201 GLY A CA 1
ATOM 1543 C C . GLY A 1 201 ? -20.406 -12.203 -4.859 1 92.62 201 GLY A C 1
ATOM 1544 O O . GLY A 1 201 ? -19.891 -11.086 -4.93 1 92.62 201 GLY A O 1
ATOM 1545 N N . LYS A 1 202 ? -21.703 -12.477 -4.668 1 85.44 202 LYS A N 1
ATOM 1546 C CA . LYS A 1 202 ? -22.625 -11.344 -4.648 1 85.44 202 LYS A CA 1
ATOM 1547 C C . LYS A 1 202 ? -22.344 -10.43 -3.459 1 85.44 202 LYS A C 1
ATOM 1549 O O . LYS A 1 202 ? -22.172 -10.898 -2.332 1 85.44 202 LYS A O 1
ATOM 1554 N N . GLY A 1 203 ? -22.172 -9.141 -3.828 1 84 203 GLY A N 1
ATOM 1555 C CA . GLY A 1 203 ? -22.016 -8.156 -2.771 1 84 203 GLY A CA 1
ATOM 1556 C C . GLY A 1 203 ? -20.578 -7.738 -2.555 1 84 203 GLY A C 1
ATOM 1557 O O . GLY A 1 203 ? -20.266 -6.98 -1.63 1 84 203 GLY A O 1
ATOM 1558 N N . PHE A 1 204 ? -19.719 -8.406 -3.361 1 88.06 204 PHE A N 1
ATOM 1559 C CA . PHE A 1 204 ? -18.312 -8.086 -3.176 1 88.06 204 PHE A CA 1
ATOM 1560 C C . PHE A 1 204 ? -17.734 -7.445 -4.434 1 88.06 204 PHE A C 1
ATOM 1562 O O . PHE A 1 204 ? -18.203 -7.711 -5.543 1 88.06 204 PHE A O 1
ATOM 1569 N N . MET B 1 1 ? -18.938 15.203 18.328 1 57.66 1 MET B N 1
ATOM 1570 C CA . MET B 1 1 ? -17.594 15.422 17.828 1 57.66 1 MET B CA 1
ATOM 1571 C C . MET B 1 1 ? -17.422 16.859 17.344 1 57.66 1 MET B C 1
ATOM 1573 O O . MET B 1 1 ? -18.375 17.625 17.281 1 57.66 1 MET B O 1
ATOM 1577 N N . ALA B 1 2 ? -16.281 17.5 17.359 1 66.56 2 ALA B N 1
ATOM 1578 C CA . ALA B 1 2 ? -15.906 18.875 17.047 1 66.56 2 ALA B CA 1
ATOM 1579 C C . ALA B 1 2 ? -15.219 18.969 15.695 1 66.56 2 ALA B C 1
ATOM 1581 O O . ALA B 1 2 ? -14.805 17.953 15.125 1 66.56 2 ALA B O 1
ATOM 1582 N N . PRO B 1 3 ? -15.344 20.188 15.094 1 79.12 3 PRO B N 1
ATOM 1583 C CA . PRO B 1 3 ? -14.602 20.391 13.852 1 79.12 3 PRO B CA 1
ATOM 1584 C C . PRO B 1 3 ? -13.172 19.859 13.93 1 79.12 3 PRO B C 1
ATOM 1586 O O . PRO B 1 3 ? -12.617 19.719 15.016 1 79.12 3 PRO B O 1
ATOM 1589 N N . TYR B 1 4 ? -12.656 19.438 12.82 1 87 4 TYR B N 1
ATOM 1590 C CA . TYR B 1 4 ? -11.445 18.641 12.664 1 87 4 TYR B CA 1
ATOM 1591 C C . TYR B 1 4 ? -10.336 19.156 13.57 1 87 4 TYR B C 1
ATOM 1593 O O . TYR B 1 4 ? -9.766 18.391 14.352 1 87 4 TYR B O 1
ATOM 1601 N N . PHE B 1 5 ? -10.102 20.453 13.625 1 88.56 5 PHE B N 1
ATOM 1602 C CA . PHE B 1 5 ? -8.922 20.969 14.305 1 88.56 5 PHE B CA 1
ATOM 1603 C C . PHE B 1 5 ? -9.164 21.078 15.805 1 88.56 5 PHE B C 1
ATOM 1605 O O . PHE B 1 5 ? -8.234 21.328 16.578 1 88.56 5 PHE B O 1
ATOM 1612 N N . GLU B 1 6 ? -10.32 20.812 16.234 1 85.12 6 GLU B N 1
ATOM 1613 C CA . GLU B 1 6 ? -10.625 20.719 17.656 1 85.12 6 GLU B CA 1
ATOM 1614 C C . GLU B 1 6 ? -10.469 19.281 18.156 1 85.12 6 GLU B C 1
ATOM 1616 O O . GLU B 1 6 ? -10.5 19.047 19.375 1 85.12 6 GLU B O 1
ATOM 1621 N N . THR B 1 7 ? -10.258 18.359 17.234 1 86.69 7 THR B N 1
ATOM 1622 C CA . THR B 1 7 ? -10.242 16.953 17.625 1 86.69 7 THR B CA 1
ATOM 1623 C C . THR B 1 7 ? -8.82 16.391 17.547 1 86.69 7 THR B C 1
ATOM 1625 O O . THR B 1 7 ? -8.555 15.305 18.062 1 86.69 7 THR B O 1
ATOM 1628 N N . VAL B 1 8 ? -7.977 17.109 16.938 1 90.56 8 VAL B N 1
ATOM 1629 C CA . VAL B 1 8 ? -6.609 16.609 16.797 1 90.56 8 VAL B CA 1
ATOM 1630 C C . VAL B 1 8 ? -5.656 17.484 17.609 1 90.56 8 VAL B C 1
ATOM 1632 O O . VAL B 1 8 ? -5.914 18.672 17.812 1 90.56 8 VAL B O 1
ATOM 1635 N N . LYS B 1 9 ? -4.586 16.828 18.094 1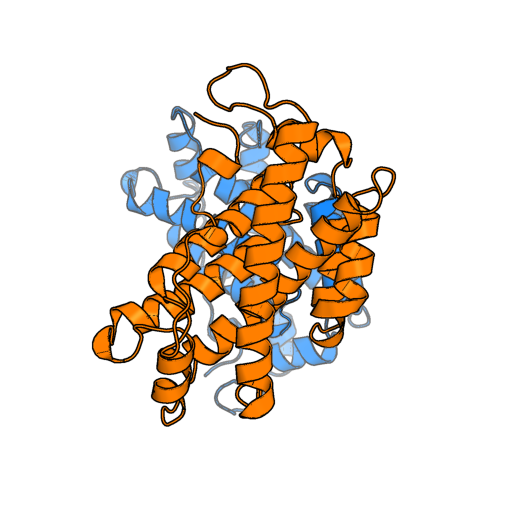 93.31 9 LYS B N 1
ATOM 1636 C CA . LYS B 1 9 ? -3.535 17.641 18.703 1 93.31 9 LYS B CA 1
ATOM 1637 C C . LYS B 1 9 ? -2.963 18.641 17.703 1 93.31 9 LYS B C 1
ATOM 1639 O O . LYS B 1 9 ? -2.658 18.297 16.562 1 93.31 9 LYS B O 1
ATOM 1644 N N . SER B 1 10 ? -2.836 19.875 18.156 1 95.44 10 SER B N 1
ATOM 1645 C CA . SER B 1 10 ? -2.344 20.922 17.25 1 95.44 10 SER B CA 1
ATOM 1646 C C . SER B 1 10 ? -0.824 21.031 17.312 1 95.44 10 SER B C 1
ATOM 1648 O O . SER B 1 10 ? -0.224 20.875 18.375 1 95.44 10 SER B O 1
ATOM 1650 N N . PHE B 1 11 ? -0.259 21.375 16.188 1 98.12 11 PHE B N 1
ATOM 1651 C CA . PHE B 1 11 ? 1.174 21.656 16.156 1 98.12 11 PHE B CA 1
ATOM 1652 C C . PHE B 1 11 ? 1.517 22.875 16.984 1 98.12 11 PHE B C 1
ATOM 1654 O O . PHE B 1 11 ? 2.65 23.031 17.453 1 98.12 11 PHE B O 1
ATOM 1661 N N . THR B 1 12 ? 0.552 23.75 17.219 1 97.75 12 THR B N 1
ATOM 1662 C CA . THR B 1 12 ? 0.767 24.938 18.047 1 97.75 12 THR B CA 1
ATOM 1663 C C . THR B 1 12 ? 1.025 24.547 19.5 1 97.75 12 THR B C 1
ATOM 1665 O O . THR B 1 12 ? 1.567 25.344 20.266 1 97.75 12 THR B O 1
ATOM 1668 N N . ASP B 1 13 ? 0.641 23.328 19.828 1 97.75 13 ASP B N 1
ATOM 1669 C CA . ASP B 1 13 ? 0.754 22.891 21.219 1 97.75 13 ASP B CA 1
ATOM 1670 C C . ASP B 1 13 ? 2.018 22.062 21.422 1 97.75 13 ASP B C 1
ATOM 1672 O O . ASP B 1 13 ? 2.264 21.547 22.531 1 97.75 13 ASP B O 1
ATOM 1676 N N . VAL B 1 14 ? 2.82 21.891 20.406 1 98.69 14 VAL B N 1
ATOM 1677 C CA . VAL B 1 14 ? 4.051 21.109 20.516 1 98.69 14 VAL B CA 1
ATOM 1678 C C . VAL B 1 14 ? 5.129 21.953 21.203 1 98.69 14 VAL B C 1
ATOM 1680 O O . VAL B 1 14 ? 5.539 23 20.672 1 98.69 14 VAL B O 1
ATOM 1683 N N . PRO B 1 15 ? 5.582 21.484 22.312 1 98.62 15 PRO B N 1
ATOM 1684 C CA . PRO B 1 15 ? 6.66 22.25 22.953 1 98.62 15 PRO B CA 1
ATOM 1685 C C . PRO B 1 15 ? 7.945 22.25 22.141 1 98.62 15 PRO B C 1
ATOM 1687 O O . PRO B 1 15 ? 8.414 21.203 21.703 1 98.62 15 PRO B O 1
ATOM 1690 N N . VAL B 1 16 ? 8.461 23.453 21.922 1 98.38 16 VAL B N 1
ATOM 1691 C CA . VAL B 1 16 ? 9.75 23.672 21.281 1 98.38 16 VAL B CA 1
ATOM 1692 C C . VAL B 1 16 ? 10.648 24.516 22.188 1 98.38 16 VAL B C 1
ATOM 1694 O O . VAL B 1 16 ? 10.32 25.656 22.5 1 98.38 16 VAL B O 1
ATOM 1697 N N . THR B 1 17 ? 11.648 23.859 22.656 1 97.81 17 THR B N 1
ATOM 1698 C CA . THR B 1 17 ? 12.602 24.531 23.531 1 97.81 17 THR B CA 1
ATOM 1699 C C . THR B 1 17 ? 14.016 24.438 22.984 1 97.81 17 THR B C 1
ATOM 1701 O O . THR B 1 17 ? 14.219 23.938 21.875 1 97.81 17 THR B O 1
ATOM 1704 N N . ASP B 1 18 ? 14.992 24.984 23.688 1 96.44 18 ASP B N 1
ATOM 1705 C CA . ASP B 1 18 ? 16.391 24.875 23.281 1 96.44 18 ASP B CA 1
ATOM 1706 C C . ASP B 1 18 ? 16.812 23.406 23.188 1 96.44 18 ASP B C 1
ATOM 1708 O O . ASP B 1 18 ? 17.672 23.047 22.375 1 96.44 18 ASP B O 1
ATOM 1712 N N . ALA B 1 19 ? 16.188 22.578 23.938 1 95.94 19 ALA B N 1
ATOM 1713 C CA . ALA B 1 19 ? 16.516 21.156 23.969 1 95.94 19 ALA B CA 1
ATOM 1714 C C . ALA B 1 19 ? 16.016 20.469 22.703 1 95.94 19 ALA B C 1
ATOM 1716 O O . ALA B 1 19 ? 16.484 19.375 22.344 1 95.94 19 ALA B O 1
ATOM 1717 N N . GLY B 1 20 ? 15.023 21.047 22.141 1 98.44 20 GLY B N 1
ATOM 1718 C CA . GLY B 1 20 ? 14.508 20.484 20.906 1 98.44 20 GLY B CA 1
ATOM 1719 C C . GLY B 1 20 ? 12.992 20.406 20.875 1 98.44 20 GLY B C 1
ATOM 1720 O O . GLY B 1 20 ? 12.312 21 21.719 1 98.44 20 GLY B O 1
ATOM 1721 N N . VAL B 1 21 ? 12.438 19.734 19.875 1 98.88 21 VAL B N 1
ATOM 1722 C CA . VAL B 1 21 ? 11 19.531 19.688 1 98.88 21 VAL B CA 1
ATOM 1723 C C . VAL B 1 21 ? 10.547 18.312 20.484 1 98.88 21 VAL B C 1
ATOM 1725 O O . VAL B 1 21 ? 11.109 17.219 20.344 1 98.88 21 VAL B O 1
ATOM 1728 N N . ASP B 1 22 ? 9.516 18.484 21.266 1 98.88 22 ASP B N 1
ATOM 1729 C CA . ASP B 1 22 ? 9.016 17.375 22.078 1 98.88 22 ASP B CA 1
ATOM 1730 C C . ASP B 1 22 ? 8.562 16.203 21.203 1 98.88 22 ASP B C 1
ATOM 1732 O O . ASP B 1 22 ? 7.75 16.375 20.297 1 98.88 22 ASP B O 1
ATOM 1736 N N . THR B 1 23 ? 9.062 15.023 21.516 1 98.81 23 THR B N 1
ATOM 1737 C CA . THR B 1 23 ? 8.867 13.875 20.641 1 98.81 23 THR B CA 1
ATOM 1738 C C . THR B 1 23 ? 7.406 13.43 20.656 1 98.81 23 THR B C 1
ATOM 1740 O O . THR B 1 23 ? 6.762 13.352 19.609 1 98.81 23 THR B O 1
ATOM 1743 N N . ILE B 1 24 ? 6.84 13.203 21.766 1 98.69 24 ILE B N 1
ATOM 1744 C CA . ILE B 1 24 ? 5.535 12.555 21.906 1 98.69 24 ILE B CA 1
ATOM 1745 C C . ILE B 1 24 ? 4.441 13.5 21.406 1 98.69 24 ILE B C 1
ATOM 1747 O O . ILE B 1 24 ? 3.574 13.094 20.625 1 98.69 24 ILE B O 1
ATOM 1751 N N . THR B 1 25 ? 4.516 14.734 21.859 1 98.62 25 THR B N 1
ATOM 1752 C CA . THR B 1 25 ? 3.486 15.68 21.438 1 98.62 25 THR B CA 1
ATOM 1753 C C . THR B 1 25 ? 3.539 15.898 19.922 1 98.62 25 THR B C 1
ATOM 1755 O O . THR B 1 25 ? 2.502 16.047 19.281 1 98.62 25 THR B O 1
ATOM 1758 N N . PHE B 1 26 ? 4.785 15.898 19.359 1 98.88 26 PHE B N 1
ATOM 1759 C CA . PHE B 1 26 ? 4.926 16.047 17.922 1 98.88 26 PHE B CA 1
ATOM 1760 C C . PHE B 1 26 ? 4.281 14.875 17.188 1 98.88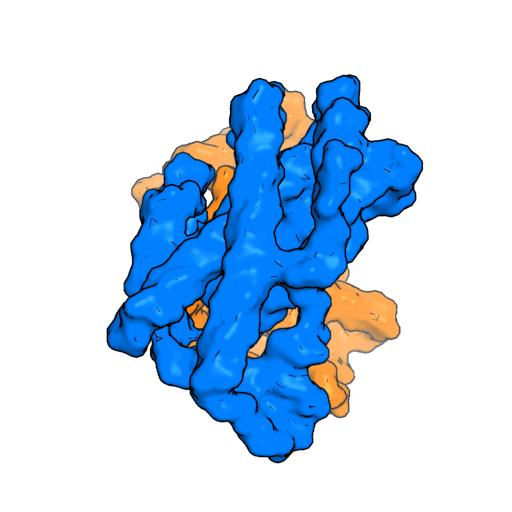 26 PHE B C 1
ATOM 1762 O O . PHE B 1 26 ? 3.555 15.07 16.219 1 98.88 26 PHE B O 1
ATOM 1769 N N . LEU B 1 27 ? 4.539 13.672 17.656 1 98.81 27 LEU B N 1
ATOM 1770 C CA . LEU B 1 27 ? 3.986 12.492 17 1 98.81 27 LEU B CA 1
ATOM 1771 C C . LEU B 1 27 ? 2.463 12.484 17.094 1 98.81 27 LEU B C 1
ATOM 1773 O O . LEU B 1 27 ? 1.787 12.094 16.141 1 98.81 27 LEU B O 1
ATOM 1777 N N . GLU B 1 28 ? 1.924 12.953 18.172 1 98.12 28 GLU B N 1
ATOM 1778 C CA . GLU B 1 28 ? 0.475 13.062 18.312 1 98.12 28 GLU B CA 1
ATOM 1779 C C . GLU B 1 28 ? -0.097 14.078 17.328 1 98.12 28 GLU B C 1
ATOM 1781 O O . GLU B 1 28 ? -1.145 13.836 16.719 1 98.12 28 GLU B O 1
ATOM 1786 N N . ALA B 1 29 ? 0.562 15.164 17.203 1 98.38 29 ALA B N 1
ATOM 1787 C CA . ALA B 1 29 ? 0.121 16.172 16.25 1 98.38 29 ALA B CA 1
ATOM 1788 C C . ALA B 1 29 ? 0.213 15.656 14.812 1 98.38 29 ALA B C 1
ATOM 1790 O O . ALA B 1 29 ? -0.67 15.922 13.992 1 98.38 29 ALA B O 1
ATOM 1791 N N . ALA B 1 30 ? 1.268 14.914 14.523 1 98.56 30 ALA B N 1
ATOM 1792 C CA . ALA B 1 30 ? 1.484 14.375 13.188 1 98.56 30 ALA B CA 1
ATOM 1793 C C . ALA B 1 30 ? 0.367 13.414 12.789 1 98.56 30 ALA B C 1
ATOM 1795 O O . ALA B 1 30 ? 0.034 13.289 11.609 1 98.56 30 ALA B O 1
ATOM 1796 N N . GLN B 1 31 ? -0.248 12.805 13.797 1 97.44 31 GLN B N 1
ATOM 1797 C CA . GLN B 1 31 ? -1.396 11.945 13.523 1 97.44 31 GLN B CA 1
ATOM 1798 C C . GLN B 1 31 ? -2.541 12.734 12.906 1 97.44 31 GLN B C 1
ATOM 1800 O O . GLN B 1 31 ? -3.33 12.195 12.125 1 97.44 31 GLN B O 1
ATOM 1805 N N . GLY B 1 32 ? -2.613 13.945 13.219 1 96.38 32 GLY B N 1
ATOM 1806 C CA . GLY B 1 32 ? -3.609 14.805 12.602 1 96.38 32 GLY B CA 1
ATOM 1807 C C . GLY B 1 32 ? -3.463 14.906 11.094 1 96.38 32 GLY B C 1
ATOM 1808 O O . GLY B 1 32 ? -4.457 15 10.375 1 96.38 32 GLY B O 1
ATOM 1809 N N . VAL B 1 33 ? -2.232 14.883 10.617 1 97.31 33 VAL B N 1
ATOM 1810 C CA . VAL B 1 33 ? -1.997 14.922 9.172 1 97.31 33 VAL B CA 1
ATOM 1811 C C . VAL B 1 33 ? -2.428 13.594 8.547 1 97.31 33 VAL B C 1
ATOM 1813 O O . VAL B 1 33 ? -3.02 13.578 7.469 1 97.31 33 VAL B O 1
ATOM 1816 N N . VAL B 1 34 ? -2.15 12.523 9.203 1 96.38 34 VAL B N 1
ATOM 1817 C CA . VAL B 1 34 ? -2.609 11.227 8.734 1 96.38 34 VAL B CA 1
ATOM 1818 C C . VAL B 1 34 ? -4.125 11.242 8.562 1 96.38 34 VAL B C 1
ATOM 1820 O O . VAL B 1 34 ? -4.645 10.82 7.523 1 96.38 34 VAL B O 1
ATOM 1823 N N . ASN B 1 35 ? -4.805 11.797 9.539 1 94 35 ASN B N 1
ATOM 1824 C CA . ASN B 1 35 ? -6.262 11.812 9.547 1 94 35 ASN B CA 1
ATOM 1825 C C . ASN B 1 35 ? -6.816 12.727 8.453 1 94 35 ASN B C 1
ATOM 1827 O O . ASN B 1 35 ? -7.934 12.516 7.973 1 94 35 ASN B O 1
ATOM 1831 N N . LEU B 1 36 ? -6.047 13.734 8.109 1 94.19 36 LEU B N 1
ATOM 1832 C CA . LEU B 1 36 ? -6.469 14.594 7.008 1 94.19 36 LEU B CA 1
ATOM 1833 C C . LEU B 1 36 ? -6.676 13.781 5.734 1 94.19 36 LEU B C 1
ATOM 1835 O O . LEU B 1 36 ? -7.586 14.07 4.953 1 94.19 36 LEU B O 1
ATOM 1839 N N . PHE B 1 37 ? -5.867 12.789 5.508 1 94.25 37 PHE B N 1
ATOM 1840 C CA . PHE B 1 37 ? -5.953 11.992 4.293 1 94.25 37 PHE B CA 1
ATOM 1841 C C . PHE B 1 37 ? -7.195 11.109 4.309 1 94.25 37 PHE B C 1
ATOM 1843 O O . PHE B 1 37 ? -7.668 10.672 3.258 1 94.25 37 PHE B O 1
ATOM 1850 N N . ASP B 1 38 ? -7.746 10.852 5.488 1 90.5 38 ASP B N 1
ATOM 1851 C CA . ASP B 1 38 ? -9.047 10.188 5.559 1 90.5 38 ASP B CA 1
ATOM 1852 C C . ASP B 1 38 ? -10.141 11.055 4.941 1 90.5 38 ASP B C 1
ATOM 1854 O O . ASP B 1 38 ? -11.094 10.539 4.352 1 90.5 38 ASP B O 1
ATOM 1858 N N . LEU B 1 39 ? -9.992 12.289 5.078 1 90 39 LEU B N 1
ATOM 1859 C CA . LEU B 1 39 ? -10.992 13.211 4.547 1 90 39 LEU B CA 1
ATOM 1860 C C . LEU B 1 39 ? -10.914 13.281 3.027 1 90 39 LEU B C 1
ATOM 1862 O O . LEU B 1 39 ? -11.883 13.68 2.371 1 90 39 LEU B O 1
ATOM 1866 N N . LEU B 1 40 ? -9.758 12.984 2.539 1 90.69 40 LEU B N 1
ATOM 1867 C CA . LEU B 1 40 ? -9.633 12.961 1.086 1 90.69 40 LEU B CA 1
ATOM 1868 C C . LEU B 1 40 ? -10.383 11.773 0.491 1 90.69 40 LEU B C 1
ATOM 1870 O O . LEU B 1 40 ? -10.836 11.836 -0.656 1 90.69 40 LEU B O 1
ATOM 1874 N N . GLY B 1 41 ? -10.539 10.664 1.317 1 77.75 41 GLY B N 1
ATOM 1875 C CA . GLY B 1 41 ? -11.609 9.695 1.103 1 77.75 41 GLY B CA 1
ATOM 1876 C C . GLY B 1 41 ? -11.273 8.664 0.045 1 77.75 41 GLY B C 1
ATOM 1877 O O . GLY B 1 41 ? -12.172 8.086 -0.568 1 77.75 41 GLY B O 1
ATOM 1878 N N . SER B 1 42 ? -10.141 8.438 -0.387 1 79.62 42 SER B N 1
ATOM 1879 C CA . SER B 1 42 ? -9.844 7.488 -1.452 1 79.62 42 SER B CA 1
ATOM 1880 C C . SER B 1 42 ? -8.703 6.559 -1.06 1 79.62 42 SER B C 1
ATOM 1882 O O . SER B 1 42 ? -7.77 6.973 -0.368 1 79.62 42 SER B O 1
ATOM 1884 N N . ALA B 1 43 ? -8.922 5.336 -1.461 1 81.75 43 ALA B N 1
ATOM 1885 C CA . ALA B 1 43 ? -7.848 4.352 -1.318 1 81.75 43 ALA B CA 1
ATOM 1886 C C . ALA B 1 43 ? -6.586 4.805 -2.049 1 81.75 43 ALA B C 1
ATOM 1888 O O . ALA B 1 43 ? -5.492 4.305 -1.776 1 81.75 43 ALA B O 1
ATOM 1889 N N . ALA B 1 44 ? -6.758 5.801 -2.885 1 87.5 44 ALA B N 1
ATOM 1890 C CA . ALA B 1 44 ? -5.648 6.32 -3.678 1 87.5 44 ALA B CA 1
ATOM 1891 C C . ALA B 1 44 ? -4.602 6.984 -2.787 1 87.5 44 ALA B C 1
ATOM 1893 O O . ALA B 1 44 ? -3.439 7.117 -3.178 1 87.5 44 ALA B O 1
ATOM 1894 N N . PHE B 1 45 ? -5.035 7.305 -1.588 1 92.75 45 PHE B N 1
ATOM 1895 C CA . PHE B 1 45 ? -4.133 8.047 -0.714 1 92.75 45 PHE B CA 1
ATOM 1896 C C . PHE B 1 45 ? -3.594 7.152 0.394 1 92.75 45 PHE B C 1
ATOM 1898 O O . PHE B 1 45 ? -2.893 7.621 1.293 1 92.75 45 PHE B O 1
ATOM 1905 N N . ALA B 1 46 ? -3.871 5.898 0.288 1 88.62 46 ALA B N 1
ATOM 1906 C CA . ALA B 1 46 ? -3.449 4.949 1.312 1 88.62 46 ALA B CA 1
ATOM 1907 C C . ALA B 1 46 ? -1.927 4.863 1.388 1 88.62 46 ALA B C 1
ATOM 1909 O O . ALA B 1 46 ? -1.361 4.688 2.469 1 88.62 46 ALA B O 1
ATOM 1910 N N . ALA B 1 47 ? -1.308 4.988 0.294 1 87.25 47 ALA B N 1
ATOM 1911 C CA . ALA B 1 47 ? 0.15 4.902 0.271 1 87.25 47 ALA B CA 1
ATOM 1912 C C . ALA B 1 47 ? 0.778 6.008 1.116 1 87.25 47 ALA B C 1
ATOM 1914 O O . ALA B 1 47 ? 1.729 5.762 1.863 1 87.25 47 ALA B O 1
ATOM 1915 N N . VAL B 1 48 ? 0.268 7.203 0.98 1 91.44 48 VAL B N 1
ATOM 1916 C CA . VAL B 1 48 ? 0.79 8.328 1.746 1 91.44 48 VAL B CA 1
ATOM 1917 C C . VAL B 1 48 ? 0.502 8.125 3.23 1 91.44 48 VAL B C 1
ATOM 1919 O O . VAL B 1 48 ? 1.371 8.352 4.074 1 91.44 48 VAL B O 1
ATOM 1922 N N . GLN B 1 49 ? -0.718 7.66 3.51 1 93.56 49 GLN B N 1
ATOM 1923 C CA . GLN B 1 49 ? -1.104 7.418 4.895 1 93.56 49 GLN B CA 1
ATOM 1924 C C . GLN B 1 49 ? -0.209 6.359 5.539 1 93.56 49 GLN B C 1
ATOM 1926 O O . GLN B 1 49 ? 0.283 6.551 6.652 1 93.56 49 GLN B O 1
ATOM 1931 N N . ASN B 1 50 ? -0.06 5.324 4.805 1 91.69 50 ASN B N 1
ATOM 1932 C CA . ASN B 1 50 ? 0.777 4.242 5.316 1 91.69 50 ASN B CA 1
ATOM 1933 C C . ASN B 1 50 ? 2.207 4.711 5.566 1 91.69 50 ASN B C 1
ATOM 1935 O O . ASN B 1 50 ? 2.828 4.316 6.555 1 91.69 50 ASN B O 1
ATOM 1939 N N . ASP B 1 51 ? 2.688 5.484 4.668 1 94.44 51 ASP B N 1
ATOM 1940 C CA . ASP B 1 51 ? 4.035 6.02 4.816 1 94.44 51 ASP B CA 1
ATOM 1941 C C . ASP B 1 51 ? 4.156 6.867 6.078 1 94.44 51 ASP B C 1
ATOM 1943 O O . ASP B 1 51 ? 5.078 6.68 6.875 1 94.44 51 ASP B O 1
ATOM 1947 N N . LEU B 1 52 ? 3.236 7.766 6.301 1 97.5 52 LEU B N 1
ATOM 1948 C CA . LEU B 1 52 ? 3.242 8.625 7.48 1 97.5 52 LEU B CA 1
ATOM 1949 C C . LEU B 1 52 ? 3.107 7.793 8.758 1 97.5 52 LEU B C 1
ATOM 1951 O O . LEU B 1 52 ? 3.873 7.98 9.703 1 97.5 52 LEU B O 1
ATOM 1955 N N . LYS B 1 53 ? 2.229 6.848 8.742 1 97.31 53 LYS B N 1
ATOM 1956 C CA . LYS B 1 53 ? 1.979 6.008 9.906 1 97.31 53 LYS B CA 1
ATOM 1957 C C . LYS B 1 53 ? 3.207 5.176 10.258 1 97.31 53 LYS B C 1
ATOM 1959 O O . LYS B 1 53 ? 3.576 5.066 11.43 1 97.31 53 LYS B O 1
ATOM 1964 N N . SER B 1 54 ? 3.744 4.609 9.258 1 97.12 54 SER B N 1
ATOM 1965 C CA . SER B 1 54 ? 4.918 3.771 9.484 1 97.12 54 SER B CA 1
ATOM 1966 C C . SER B 1 54 ? 6.082 4.586 10.031 1 97.12 54 SER B C 1
ATOM 1968 O O . SER B 1 54 ? 6.809 4.121 10.914 1 97.12 54 SER B O 1
ATOM 1970 N N . ASN B 1 55 ? 6.262 5.801 9.523 1 98.25 55 ASN B N 1
ATOM 1971 C CA . ASN B 1 55 ? 7.352 6.641 10 1 98.25 55 ASN B CA 1
ATOM 1972 C C . ASN B 1 55 ? 7.09 7.148 11.422 1 98.25 55 ASN B C 1
ATOM 1974 O O . ASN B 1 55 ? 8.016 7.238 12.234 1 98.25 55 ASN B O 1
ATOM 1978 N N . ILE B 1 56 ? 5.855 7.41 11.719 1 98.75 56 ILE B N 1
ATOM 1979 C CA . ILE B 1 56 ? 5.48 7.742 13.094 1 98.75 56 ILE B CA 1
ATOM 1980 C C . ILE B 1 56 ? 5.809 6.574 14.016 1 98.75 56 ILE B C 1
ATOM 1982 O O . ILE B 1 56 ? 6.375 6.766 15.094 1 98.75 56 ILE B O 1
ATOM 1986 N N . ALA B 1 57 ? 5.516 5.402 13.594 1 98.5 57 ALA B N 1
ATOM 1987 C CA . ALA B 1 57 ? 5.754 4.203 14.391 1 98.5 57 ALA B CA 1
ATOM 1988 C C . ALA B 1 57 ? 7.246 4.004 14.641 1 98.5 57 ALA B C 1
ATOM 1990 O O . ALA B 1 57 ? 7.648 3.605 15.742 1 98.5 57 ALA B O 1
ATOM 1991 N N . LYS B 1 58 ? 8.062 4.23 13.68 1 98.31 58 LYS B N 1
ATOM 1992 C CA . LYS B 1 58 ? 9.508 4.098 13.836 1 98.31 58 LYS B CA 1
ATOM 1993 C C . LYS B 1 58 ? 10.031 5.039 14.922 1 98.31 58 LYS B C 1
ATOM 1995 O O . LYS B 1 58 ? 10.812 4.629 15.773 1 98.31 58 LYS B O 1
ATOM 2000 N N . VAL B 1 59 ? 9.617 6.242 14.852 1 98.81 59 VAL B N 1
ATOM 2001 C CA . VAL B 1 59 ? 10.078 7.234 15.812 1 98.81 59 VAL B CA 1
ATOM 2002 C C . VAL B 1 59 ? 9.539 6.891 17.203 1 98.81 59 VAL B C 1
ATOM 2004 O O . VAL B 1 59 ? 10.273 6.949 18.188 1 98.81 59 VAL B O 1
ATOM 2007 N N . ARG B 1 60 ? 8.289 6.5 17.266 1 98.81 60 ARG B N 1
ATOM 2008 C CA . ARG B 1 60 ? 7.668 6.125 18.531 1 98.81 60 ARG B CA 1
ATOM 2009 C C . ARG B 1 60 ? 8.367 4.914 19.156 1 98.81 60 ARG B C 1
ATOM 2011 O O . ARG B 1 60 ? 8.578 4.867 20.359 1 98.81 60 ARG B O 1
ATOM 2018 N N . ALA B 1 61 ? 8.688 3.928 18.359 1 98.69 61 ALA B N 1
ATOM 2019 C CA . ALA B 1 61 ? 9.367 2.732 18.844 1 98.69 61 ALA B CA 1
ATOM 2020 C C . ALA B 1 61 ? 10.688 3.094 19.531 1 98.69 61 ALA B C 1
ATOM 2022 O O . ALA B 1 61 ? 11.031 2.531 20.562 1 98.69 61 ALA B O 1
ATOM 2023 N N . ARG B 1 62 ? 11.391 4 18.938 1 98.44 62 ARG B N 1
ATOM 2024 C CA . ARG B 1 62 ? 12.641 4.434 19.547 1 98.44 62 ARG B CA 1
ATOM 2025 C C . ARG B 1 62 ? 12.383 5.117 20.891 1 98.44 62 ARG B C 1
ATOM 2027 O O . ARG B 1 62 ? 13.078 4.844 21.875 1 98.44 62 ARG B O 1
ATOM 2034 N N . TYR B 1 63 ? 11.438 6.02 20.891 1 98.69 63 TYR B N 1
ATOM 2035 C CA . TYR B 1 63 ? 11.094 6.695 22.141 1 98.69 63 TYR B CA 1
ATOM 2036 C C . TYR B 1 63 ? 10.75 5.688 23.234 1 98.69 63 TYR B C 1
ATOM 2038 O O . TYR B 1 63 ? 11.227 5.805 24.359 1 98.69 63 TYR B O 1
ATOM 2046 N N . ASP B 1 64 ? 9.961 4.66 22.875 1 98.62 64 ASP B N 1
ATOM 2047 C CA . ASP B 1 64 ? 9.516 3.668 23.859 1 98.62 64 ASP B CA 1
ATOM 2048 C C . ASP B 1 64 ? 10.688 2.824 24.359 1 98.62 64 ASP B C 1
ATOM 2050 O O . ASP B 1 64 ? 10.727 2.441 25.531 1 98.62 64 ASP B O 1
ATOM 2054 N N . ALA B 1 65 ? 11.633 2.551 23.562 1 98 65 ALA B N 1
ATOM 2055 C CA . ALA B 1 65 ? 12.773 1.709 23.906 1 98 65 ALA B CA 1
ATOM 2056 C C . ALA B 1 65 ? 13.758 2.463 24.781 1 98 65 ALA B C 1
ATOM 2058 O O . ALA B 1 65 ? 14.344 1.888 25.703 1 98 65 ALA B O 1
ATOM 2059 N N . VAL B 1 66 ? 13.961 3.771 24.5 1 97.94 66 VAL B N 1
ATOM 2060 C CA . VAL B 1 66 ? 14.93 4.551 25.25 1 97.94 66 VAL B CA 1
ATOM 2061 C C . VAL B 1 66 ? 14.383 5.957 25.516 1 97.94 66 VAL B C 1
ATOM 2063 O O . VAL B 1 66 ? 14.969 6.945 25.062 1 97.94 66 VAL B O 1
ATOM 2066 N N . PRO B 1 67 ? 13.352 6.109 26.312 1 97.75 67 PRO B N 1
ATOM 2067 C CA . PRO B 1 67 ? 12.664 7.387 26.516 1 97.75 67 PRO B CA 1
ATOM 2068 C C . PRO B 1 67 ? 13.594 8.477 27.047 1 97.75 67 PRO B C 1
ATOM 2070 O O . PRO B 1 67 ? 13.438 9.648 26.688 1 97.75 67 PRO B O 1
ATOM 2073 N N . ASP B 1 68 ? 14.625 8.148 27.812 1 97.56 68 ASP B N 1
ATOM 2074 C CA . ASP B 1 68 ? 15.531 9.133 28.391 1 97.56 68 ASP B CA 1
ATOM 2075 C C . ASP B 1 68 ? 16.453 9.734 27.328 1 97.56 68 ASP B C 1
ATOM 2077 O O . ASP B 1 68 ? 17 10.82 27.531 1 97.56 68 ASP B O 1
ATOM 2081 N N . GLN B 1 69 ? 16.594 9.078 26.219 1 97.62 69 GLN B N 1
ATOM 2082 C CA . GLN B 1 69 ? 17.469 9.523 25.141 1 97.62 69 GLN B CA 1
ATOM 2083 C C . GLN B 1 69 ? 16.656 10.07 23.969 1 97.62 69 GLN B C 1
ATOM 2085 O O . GLN B 1 69 ? 17.219 10.375 22.922 1 97.62 69 GLN B O 1
ATOM 2090 N N . SER B 1 70 ? 15.344 10.148 24.125 1 98.5 70 SER B N 1
ATOM 2091 C CA . SER B 1 70 ? 14.492 10.43 22.984 1 98.5 70 SER B CA 1
ATOM 2092 C C . SER B 1 70 ? 13.445 11.484 23.312 1 98.5 70 SER B C 1
ATOM 2094 O O . SER B 1 70 ? 12.414 11.578 22.656 1 98.5 70 SER B O 1
ATOM 2096 N N . GLY B 1 71 ? 13.672 12.266 24.328 1 98.44 71 GLY B N 1
ATOM 2097 C CA . GLY B 1 71 ? 12.688 13.227 24.797 1 98.44 71 GLY B CA 1
ATOM 2098 C C . GLY B 1 71 ? 12.383 14.32 23.781 1 98.44 71 GLY B C 1
ATOM 2099 O O . GLY B 1 71 ? 11.297 14.906 23.812 1 98.44 71 GLY B O 1
ATOM 2100 N N . THR B 1 72 ? 13.391 14.664 22.984 1 98.81 72 THR B N 1
ATOM 2101 C CA . THR B 1 72 ? 13.203 15.531 21.828 1 98.81 72 THR B CA 1
ATOM 2102 C C . THR B 1 72 ? 13.633 14.828 20.547 1 98.81 72 THR B C 1
ATOM 2104 O O . THR B 1 72 ? 14.43 13.891 20.594 1 98.81 72 THR B O 1
ATOM 2107 N N . LEU B 1 73 ? 13.055 15.305 19.453 1 98.88 73 LEU B N 1
ATOM 2108 C CA . LEU B 1 73 ? 13.367 14.688 18.172 1 98.88 73 LEU B CA 1
ATOM 2109 C C . LEU B 1 73 ? 14.852 14.836 17.844 1 98.88 73 LEU B C 1
ATOM 2111 O O . LEU B 1 73 ? 15.469 13.906 17.328 1 98.88 73 LEU B O 1
ATOM 2115 N N . GLU B 1 74 ? 15.461 15.977 18.141 1 98.69 74 GLU B N 1
ATOM 2116 C CA . GLU B 1 74 ? 16.891 16.188 17.922 1 98.69 74 GLU B CA 1
ATOM 2117 C C . GLU B 1 74 ? 17.734 15.25 18.781 1 98.69 74 GLU B C 1
ATOM 2119 O O . GLU B 1 74 ? 18.672 14.633 18.281 1 98.69 74 GLU B O 1
ATOM 2124 N N . LEU B 1 75 ? 17.328 15.164 20.078 1 98.25 75 LEU B N 1
ATOM 2125 C CA . LEU B 1 75 ? 18.047 14.266 20.984 1 98.25 75 LEU B CA 1
ATOM 2126 C C . LEU B 1 75 ? 17.969 12.828 20.484 1 98.25 75 LEU B C 1
ATOM 2128 O O . LEU B 1 75 ? 18.953 12.086 20.562 1 98.25 75 LEU B O 1
ATOM 2132 N N . LEU B 1 76 ? 16.797 12.461 20.062 1 98.44 76 LEU B N 1
ATOM 2133 C CA . LEU B 1 76 ? 16.547 11.125 19.531 1 98.44 76 LEU B CA 1
ATOM 2134 C C . LEU B 1 76 ? 17.5 10.812 18.375 1 98.44 76 LEU B C 1
ATOM 2136 O O . LEU B 1 76 ? 18.156 9.773 18.391 1 98.44 76 LEU B O 1
ATOM 2140 N N . VAL B 1 77 ? 17.672 11.68 17.438 1 98.5 77 VAL B N 1
ATOM 2141 C CA . VAL B 1 77 ? 18.516 11.5 16.266 1 98.5 77 VAL B CA 1
ATOM 2142 C C . VAL B 1 77 ? 19.984 11.461 16.688 1 98.5 77 VAL B C 1
ATOM 2144 O O . VAL B 1 77 ? 20.734 10.578 16.266 1 98.5 77 VAL B O 1
ATOM 2147 N N . GLU B 1 78 ? 20.359 12.344 17.547 1 98.06 78 GLU B N 1
ATOM 2148 C CA . GLU B 1 78 ? 21.75 12.422 18 1 98.06 78 GLU B CA 1
ATOM 2149 C C . GLU B 1 78 ? 22.188 11.133 18.688 1 98.06 78 GLU B C 1
ATOM 2151 O O . GLU B 1 78 ? 23.297 10.648 18.453 1 98.06 78 GLU B O 1
ATOM 2156 N N . ASN B 1 79 ? 21.266 10.594 19.453 1 97.81 79 ASN B N 1
ATOM 2157 C CA . ASN B 1 79 ? 21.625 9.43 20.266 1 97.81 79 ASN B CA 1
ATOM 2158 C C . ASN B 1 79 ? 21.578 8.148 19.438 1 97.81 79 ASN B C 1
ATOM 2160 O O . ASN B 1 79 ? 22.109 7.117 19.859 1 97.81 79 ASN B O 1
ATOM 2164 N N . GLU B 1 80 ? 20.953 8.195 18.312 1 97.5 80 GLU B N 1
ATOM 2165 C CA . GLU B 1 80 ? 20.875 7.008 17.453 1 97.5 80 GLU B CA 1
ATOM 2166 C C . GLU B 1 80 ? 22.062 6.949 16.5 1 97.5 80 GLU B C 1
ATOM 2168 O O . GLU B 1 80 ? 22.281 5.93 15.836 1 97.5 80 GLU B O 1
ATOM 2173 N N . LYS B 1 81 ? 22.922 7.969 16.234 1 94.81 81 LYS B N 1
ATOM 2174 C CA . LYS B 1 81 ? 23.984 8.125 15.242 1 94.81 81 LYS B CA 1
ATOM 2175 C C . LYS B 1 81 ? 25.031 7.02 15.359 1 94.81 81 LYS B C 1
ATOM 2177 O O . LYS B 1 81 ? 25.547 6.531 14.352 1 94.81 81 LYS B O 1
ATOM 2182 N N . GLY B 1 82 ? 25.266 6.512 16.453 1 90.31 82 GLY B N 1
ATOM 2183 C CA . GLY B 1 82 ? 26.328 5.531 16.656 1 90.31 82 GLY B CA 1
ATOM 2184 C C . GLY B 1 82 ? 25.844 4.102 16.547 1 90.31 82 GLY B C 1
ATOM 2185 O O . GLY B 1 82 ? 26.641 3.16 16.594 1 90.31 82 GLY B O 1
ATOM 2186 N N . GLU B 1 83 ? 24.562 4.008 16.328 1 94.25 83 GLU B N 1
ATOM 2187 C CA . GLU B 1 83 ? 23.984 2.668 16.281 1 94.25 83 GLU B CA 1
ATOM 2188 C C . GLU B 1 83 ? 24.078 2.078 14.875 1 94.25 83 GLU B C 1
ATOM 2190 O O . GLU B 1 83 ? 24.25 2.811 13.898 1 94.25 83 GLU B O 1
ATOM 2195 N N . LYS B 1 84 ? 24.031 0.709 14.727 1 92 84 LYS B N 1
ATOM 2196 C CA . LYS B 1 84 ? 24.125 -0.006 13.453 1 92 84 LYS B CA 1
ATOM 2197 C C . LYS B 1 84 ? 22.984 0.388 12.516 1 92 84 LYS B C 1
ATOM 2199 O O . LYS B 1 84 ? 23.203 0.615 11.328 1 92 84 LYS B O 1
ATOM 2204 N N . LYS B 1 85 ? 21.781 0.391 13.078 1 94.75 85 LYS B N 1
ATOM 2205 C CA . LYS B 1 85 ? 20.609 0.838 12.336 1 94.75 85 LYS B CA 1
ATOM 2206 C C . LYS B 1 85 ? 20.078 2.164 12.875 1 94.75 85 LYS B C 1
ATOM 2208 O O . LYS B 1 85 ? 20.016 2.363 14.094 1 94.75 85 LYS B O 1
ATOM 2213 N N . ARG B 1 86 ? 19.859 3.053 11.984 1 97.06 86 ARG B N 1
ATOM 2214 C CA . ARG B 1 86 ? 19.297 4.352 12.352 1 97.06 86 ARG B CA 1
ATOM 2215 C C . ARG B 1 86 ? 17.859 4.48 11.891 1 97.06 86 ARG B C 1
ATOM 2217 O O . ARG B 1 86 ? 17.484 5.461 11.234 1 97.06 86 ARG B O 1
ATOM 2224 N N . THR B 1 87 ? 17.016 3.539 12.367 1 98.12 87 THR B N 1
ATOM 2225 C CA . THR B 1 87 ? 15.641 3.389 11.906 1 98.12 87 THR B CA 1
ATOM 2226 C C . THR B 1 87 ? 14.82 4.629 12.242 1 98.12 87 THR B C 1
ATOM 2228 O O . THR B 1 87 ? 14.062 5.121 11.398 1 98.12 87 THR B O 1
ATOM 2231 N N . ALA B 1 88 ? 14.93 5.105 13.43 1 98.44 88 ALA B N 1
ATOM 2232 C CA . ALA B 1 88 ? 14.148 6.266 13.836 1 98.44 88 ALA B CA 1
ATOM 2233 C C . ALA B 1 88 ? 14.609 7.527 13.117 1 98.44 88 ALA B C 1
ATOM 2235 O O . ALA B 1 88 ? 13.797 8.391 12.766 1 98.44 88 ALA B O 1
ATOM 2236 N N . THR B 1 89 ? 15.891 7.688 12.898 1 98.5 89 THR B N 1
ATOM 2237 C CA . THR B 1 89 ? 16.438 8.82 12.156 1 98.5 89 THR B CA 1
ATOM 2238 C C . THR B 1 89 ? 15.891 8.852 10.734 1 98.5 89 THR B C 1
ATOM 2240 O O . THR B 1 89 ? 15.469 9.898 10.25 1 98.5 89 THR B O 1
ATOM 2243 N N . GLU B 1 90 ? 15.922 7.676 10.133 1 98.12 90 GLU B N 1
ATOM 2244 C CA . GLU B 1 90 ? 15.352 7.562 8.789 1 98.12 90 GLU B CA 1
ATOM 2245 C C . GLU B 1 90 ? 13.852 7.84 8.805 1 98.12 90 GLU B C 1
ATOM 2247 O O . GLU B 1 90 ? 13.344 8.57 7.945 1 98.12 90 GLU B O 1
ATOM 2252 N N . GLY B 1 91 ? 13.164 7.238 9.727 1 98.5 91 GLY B N 1
ATOM 2253 C CA . GLY B 1 91 ? 11.734 7.445 9.852 1 98.5 91 GLY B CA 1
ATOM 2254 C C . GLY B 1 91 ? 11.352 8.906 10.016 1 98.5 91 GLY B C 1
ATOM 2255 O O . GLY B 1 91 ? 10.422 9.391 9.367 1 98.5 91 GLY B O 1
ATOM 2256 N N . LEU B 1 92 ? 12.07 9.57 10.875 1 98.75 92 LEU B N 1
ATOM 2257 C CA . LEU B 1 92 ? 11.789 10.977 11.109 1 98.75 92 LEU B CA 1
ATOM 2258 C C . LEU B 1 92 ? 12.062 11.797 9.852 1 98.75 92 LEU B C 1
ATOM 2260 O O . LEU B 1 92 ? 11.297 12.711 9.523 1 98.75 92 LEU B O 1
ATOM 2264 N N . LEU B 1 93 ? 13.102 11.508 9.172 1 98.38 93 LEU B N 1
ATOM 2265 C CA . LEU B 1 93 ? 13.422 12.211 7.941 1 98.38 93 LEU B CA 1
ATOM 2266 C C . LEU B 1 93 ? 12.266 12.125 6.949 1 98.38 93 LEU B C 1
ATOM 2268 O O . LEU B 1 93 ? 11.812 13.148 6.43 1 98.38 93 LEU B O 1
ATOM 2272 N N . TRP B 1 94 ? 11.797 10.914 6.707 1 97.81 94 TRP B N 1
ATOM 2273 C CA . TRP B 1 94 ? 10.734 10.703 5.734 1 97.81 94 TRP B CA 1
ATOM 2274 C C . TRP B 1 94 ? 9.406 11.266 6.246 1 97.81 94 TRP B C 1
ATOM 2276 O O . TRP B 1 94 ? 8.586 11.758 5.465 1 97.81 94 TRP B O 1
ATOM 2286 N N . LEU B 1 95 ? 9.219 11.234 7.523 1 98.5 95 LEU B N 1
ATOM 2287 C CA . LEU B 1 95 ? 8.047 11.875 8.117 1 98.5 95 LEU B CA 1
ATOM 2288 C C . LEU B 1 95 ? 8.047 13.375 7.84 1 98.5 95 LEU B C 1
ATOM 2290 O O . LEU B 1 95 ? 7.035 13.93 7.418 1 98.5 95 LEU B O 1
ATOM 2294 N N . LEU B 1 96 ? 9.172 13.969 8.031 1 98.38 96 LEU B N 1
ATOM 2295 C CA . LEU B 1 96 ? 9.305 15.406 7.801 1 98.38 96 LEU B CA 1
ATOM 2296 C C . LEU B 1 96 ? 9.039 15.742 6.336 1 98.38 96 LEU B C 1
ATOM 2298 O O . LEU B 1 96 ? 8.359 16.734 6.035 1 98.38 96 LEU B O 1
ATOM 2302 N N . ARG B 1 97 ? 9.5 14.992 5.465 1 97.62 97 ARG B N 1
ATOM 2303 C CA . ARG B 1 97 ? 9.266 15.195 4.039 1 97.62 97 ARG B CA 1
ATOM 2304 C C . ARG B 1 97 ? 7.777 15.109 3.709 1 97.62 97 ARG B C 1
ATOM 2306 O O . ARG B 1 97 ? 7.246 15.945 2.979 1 97.62 97 ARG B O 1
ATOM 2313 N N . GLY B 1 98 ? 7.152 14.07 4.23 1 97.69 98 GLY B N 1
ATOM 2314 C CA . GLY B 1 98 ? 5.719 13.93 4.031 1 97.69 98 GLY B CA 1
ATOM 2315 C C . GLY B 1 98 ? 4.918 15.07 4.625 1 97.69 98 GLY B C 1
ATOM 2316 O O . GLY B 1 98 ? 3.961 15.547 4.012 1 97.69 98 GLY B O 1
ATOM 2317 N N . LEU B 1 99 ? 5.289 15.453 5.793 1 98.38 99 LEU B N 1
ATOM 2318 C CA . LEU B 1 99 ? 4.598 16.547 6.461 1 98.38 99 LEU B CA 1
ATOM 2319 C C . LEU B 1 99 ? 4.805 17.859 5.711 1 98.38 99 LEU B C 1
ATOM 2321 O O . LEU B 1 99 ? 3.865 18.641 5.543 1 98.38 99 LEU B O 1
ATOM 2325 N N . ALA B 1 100 ? 6.031 18.094 5.32 1 98.06 100 ALA B N 1
ATOM 2326 C CA . ALA B 1 100 ? 6.324 19.312 4.566 1 98.06 100 ALA B CA 1
ATOM 2327 C C . ALA B 1 100 ? 5.539 19.344 3.258 1 98.06 100 ALA B C 1
ATOM 2329 O O . ALA B 1 100 ? 5.031 20.406 2.861 1 98.06 100 ALA B O 1
ATOM 2330 N N . PHE B 1 101 ? 5.469 18.234 2.568 1 98.25 101 PHE B N 1
ATOM 2331 C CA . PHE B 1 101 ? 4.676 18.094 1.354 1 98.25 101 PHE B CA 1
ATOM 2332 C C . PHE B 1 101 ? 3.229 18.5 1.604 1 98.25 101 PHE B C 1
ATOM 2334 O O . PHE B 1 101 ? 2.684 19.344 0.888 1 98.25 101 PHE B O 1
ATOM 2341 N N . THR B 1 102 ? 2.607 17.953 2.604 1 98.12 102 THR B N 1
ATOM 2342 C CA . THR B 1 102 ? 1.205 18.234 2.895 1 98.12 102 THR B CA 1
ATOM 2343 C C . THR B 1 102 ? 1.012 19.688 3.322 1 98.12 102 THR B C 1
ATOM 2345 O O . THR B 1 102 ? 0.067 20.344 2.887 1 98.12 102 THR B O 1
ATOM 2348 N N . CYS B 1 103 ? 1.921 20.172 4.148 1 98.44 103 CYS B N 1
ATOM 2349 C CA . CYS B 1 103 ? 1.863 21.531 4.641 1 98.44 103 CYS B CA 1
ATOM 2350 C C . CYS B 1 103 ? 1.888 22.531 3.486 1 98.44 103 CYS B C 1
ATOM 2352 O O . CYS B 1 103 ? 1.005 23.391 3.379 1 98.44 103 CYS B O 1
ATOM 2354 N N . LYS B 1 104 ? 2.867 22.406 2.654 1 98.69 104 LYS B N 1
ATOM 2355 C CA . LYS B 1 104 ? 3.016 23.344 1.541 1 98.69 104 LYS B CA 1
ATOM 2356 C C . LYS B 1 104 ? 1.81 23.281 0.608 1 98.69 104 LYS B C 1
ATOM 2358 O O . LYS B 1 104 ? 1.357 24.297 0.102 1 98.69 104 LYS B O 1
ATOM 2363 N N . ALA B 1 105 ? 1.3 22.031 0.35 1 98.62 105 ALA B N 1
ATOM 2364 C CA . ALA B 1 105 ? 0.121 21.891 -0.5 1 98.62 105 ALA B CA 1
ATOM 2365 C C . ALA B 1 105 ? -1.056 22.688 0.058 1 98.62 105 ALA B C 1
ATOM 2367 O O . ALA B 1 105 ? -1.716 23.438 -0.675 1 98.62 105 ALA B O 1
ATOM 2368 N N . LEU B 1 106 ? -1.289 22.594 1.328 1 98.44 106 LEU B N 1
ATOM 2369 C CA . LEU B 1 106 ? -2.428 23.266 1.938 1 98.44 106 LEU B CA 1
ATOM 2370 C C . LEU B 1 106 ? -2.172 24.766 2.051 1 98.44 106 LEU B C 1
ATOM 2372 O O . LEU B 1 106 ? -3.104 25.562 1.957 1 98.44 106 LEU B O 1
ATOM 2376 N N . GLN B 1 107 ? -0.947 25.141 2.217 1 98.75 107 GLN B N 1
ATOM 2377 C CA . GLN B 1 107 ? -0.609 26.562 2.18 1 98.75 107 GLN B CA 1
ATOM 2378 C C . GLN B 1 107 ? -0.899 27.156 0.805 1 98.75 107 GLN B C 1
ATOM 2380 O O . GLN B 1 107 ? -1.402 28.281 0.702 1 98.75 107 GLN B O 1
ATOM 2385 N N . ILE B 1 108 ? -0.535 26.453 -0.218 1 98.62 108 ILE B N 1
ATOM 2386 C CA . ILE B 1 108 ? -0.831 26.875 -1.58 1 98.62 108 ILE B CA 1
ATOM 2387 C C . ILE B 1 108 ? -2.34 27.031 -1.757 1 98.62 108 ILE B C 1
ATOM 2389 O O . ILE B 1 108 ? -2.814 28.031 -2.283 1 98.62 108 ILE B O 1
ATOM 2393 N N . ALA B 1 109 ? -3.082 26.047 -1.272 1 98.06 109 ALA B N 1
ATOM 2394 C CA . ALA B 1 109 ? -4.539 26.078 -1.369 1 98.06 109 ALA B CA 1
ATOM 2395 C C . ALA B 1 109 ? -5.109 27.266 -0.597 1 98.06 109 ALA B C 1
ATOM 2397 O O . ALA B 1 109 ? -6.078 27.891 -1.031 1 98.06 109 ALA B O 1
ATOM 2398 N N . GLN B 1 110 ? -4.551 27.594 0.532 1 98.19 110 GLN B N 1
ATOM 2399 C CA . GLN B 1 110 ? -5.012 28.688 1.369 1 98.19 110 GLN B CA 1
ATOM 2400 C C . GLN B 1 110 ? -4.672 30.031 0.739 1 98.19 110 GLN B C 1
ATOM 2402 O O . GLN B 1 110 ? -5.43 31 0.878 1 98.19 110 GLN B O 1
ATOM 2407 N N . ALA B 1 111 ? -3.605 30.125 0.101 1 98 111 ALA B N 1
ATOM 2408 C CA . ALA B 1 111 ? -3.141 31.375 -0.48 1 98 111 ALA B CA 1
ATOM 2409 C C . ALA B 1 111 ? -3.984 31.766 -1.69 1 98 111 ALA B C 1
ATOM 2411 O O . ALA B 1 111 ? -4.164 32.938 -1.974 1 98 111 ALA B O 1
ATOM 2412 N N . ASN B 1 112 ? -4.445 30.766 -2.469 1 97.88 112 ASN B N 1
ATOM 2413 C CA . ASN B 1 112 ? -5.32 30.984 -3.619 1 97.88 112 ASN B CA 1
ATOM 2414 C C . ASN B 1 112 ? -6.559 30.094 -3.549 1 97.88 112 ASN B C 1
ATOM 2416 O O . ASN B 1 112 ? -6.496 28.906 -3.848 1 97.88 112 ASN B O 1
ATOM 2420 N N . LYS B 1 113 ? -7.688 30.75 -3.297 1 96.19 113 LYS B N 1
ATOM 2421 C CA . LYS B 1 113 ? -8.922 30.016 -2.998 1 96.19 113 LYS B CA 1
ATOM 2422 C C . LYS B 1 113 ? -9.508 29.391 -4.258 1 96.19 113 LYS B C 1
ATOM 2424 O O . LYS B 1 113 ? -10.406 28.547 -4.176 1 96.19 113 LYS B O 1
ATOM 2429 N N . SER B 1 114 ? -8.984 29.672 -5.379 1 97.12 114 SER B N 1
ATOM 2430 C CA . SER B 1 114 ? -9.484 29.109 -6.629 1 97.12 114 SER B CA 1
ATOM 2431 C C . SER B 1 114 ? -8.664 27.891 -7.051 1 97.12 114 SER B C 1
ATOM 2433 O O . SER B 1 114 ? -9.039 27.188 -7.988 1 97.12 114 SER B O 1
ATOM 2435 N N . THR B 1 115 ? -7.609 27.656 -6.344 1 98 115 THR B N 1
ATOM 2436 C CA . THR B 1 115 ? -6.738 26.531 -6.691 1 98 115 THR B CA 1
ATOM 2437 C C . THR B 1 115 ? -7.348 25.219 -6.23 1 98 115 THR B C 1
ATOM 2439 O O . THR B 1 115 ? -7.664 25.047 -5.051 1 98 115 THR B O 1
ATOM 2442 N N . GLU B 1 116 ? -7.574 24.297 -7.211 1 98.19 116 GLU B N 1
ATOM 2443 C CA . GLU B 1 116 ? -8.055 22.953 -6.859 1 98.19 116 GLU B CA 1
ATOM 2444 C C . GLU B 1 116 ? -6.973 22.156 -6.148 1 98.19 116 GLU B C 1
ATOM 2446 O O . GLU B 1 116 ? -5.781 22.422 -6.309 1 98.19 116 GLU B O 1
ATOM 2451 N N . LEU B 1 117 ? -7.363 21.188 -5.344 1 97.5 117 LEU B N 1
ATOM 2452 C CA . LEU B 1 117 ? -6.445 20.438 -4.492 1 97.5 117 LEU B CA 1
ATOM 2453 C C . LEU B 1 117 ? -5.41 19.688 -5.328 1 97.5 117 LEU B C 1
ATOM 2455 O O . LEU B 1 117 ? -4.227 19.672 -4.984 1 97.5 117 LEU B O 1
ATOM 2459 N N . SER B 1 118 ? -5.836 19.047 -6.41 1 97.88 118 SER B N 1
ATOM 2460 C CA . SER B 1 118 ? -4.895 18.312 -7.25 1 97.88 118 SER B CA 1
ATOM 2461 C C . SER B 1 118 ? -3.762 19.203 -7.73 1 97.88 118 SER B C 1
ATOM 2463 O O . SER B 1 118 ? -2.605 18.781 -7.777 1 97.88 118 SER B O 1
ATOM 2465 N N . THR B 1 119 ? -4.094 20.438 -8.047 1 98.5 119 THR B N 1
ATOM 2466 C CA . THR B 1 119 ? -3.088 21.406 -8.477 1 98.5 119 THR B CA 1
ATOM 2467 C C . THR B 1 119 ? -2.172 21.781 -7.312 1 98.5 119 THR B C 1
ATOM 2469 O O . THR B 1 119 ? -0.947 21.797 -7.461 1 98.5 119 THR B O 1
ATOM 2472 N N . ALA B 1 120 ? -2.75 22.062 -6.164 1 98.62 120 ALA B N 1
ATOM 2473 C CA . ALA B 1 120 ? -1.973 22.438 -4.984 1 98.62 120 ALA B CA 1
ATOM 2474 C C . ALA B 1 120 ? -1.017 21.312 -4.582 1 98.62 120 ALA B C 1
ATOM 2476 O O . ALA B 1 120 ? 0.169 21.562 -4.348 1 98.62 120 ALA B O 1
ATOM 2477 N N . PHE B 1 121 ? -1.509 20.109 -4.582 1 98.31 121 PHE B N 1
ATOM 2478 C CA . PHE B 1 121 ? -0.69 18.953 -4.215 1 98.31 121 PHE B CA 1
ATOM 2479 C C . PHE B 1 121 ? 0.396 18.703 -5.254 1 98.31 121 PHE B C 1
ATOM 2481 O O . PHE B 1 121 ? 1.536 18.391 -4.906 1 98.31 121 PHE B O 1
ATOM 2488 N N . SER B 1 122 ? 0.092 18.828 -6.492 1 98.69 122 SER B N 1
ATOM 2489 C CA . SER B 1 122 ? 1.079 18.609 -7.543 1 98.69 122 SER B CA 1
ATOM 2490 C C . SER B 1 122 ? 2.201 19.641 -7.473 1 98.69 122 SER B C 1
ATOM 2492 O O . SER B 1 122 ? 3.375 19.297 -7.621 1 98.69 122 SER B O 1
ATOM 2494 N N . GLU B 1 123 ? 1.828 20.891 -7.285 1 98.69 123 GLU B N 1
ATOM 2495 C CA . GLU B 1 123 ? 2.838 21.938 -7.137 1 98.69 123 GLU B CA 1
ATOM 2496 C C . GLU B 1 123 ? 3.725 21.672 -5.922 1 98.69 123 GLU B C 1
ATOM 2498 O O . GLU B 1 123 ? 4.949 21.797 -6.004 1 98.69 123 GLU B O 1
ATOM 2503 N N . SER B 1 124 ? 3.094 21.359 -4.836 1 98.69 124 SER B N 1
ATOM 2504 C CA . SER B 1 124 ? 3.848 21.047 -3.627 1 98.69 124 SER B CA 1
ATOM 2505 C C . SER B 1 124 ? 4.77 19.844 -3.844 1 98.69 124 SER B C 1
ATOM 2507 O O . SER B 1 124 ? 5.922 19.859 -3.406 1 98.69 124 SER B O 1
ATOM 2509 N N . TYR B 1 125 ? 4.234 18.797 -4.477 1 98.38 125 TYR B N 1
ATOM 2510 C CA . TYR B 1 125 ? 5.008 17.594 -4.746 1 98.38 125 TYR B CA 1
ATOM 2511 C C . TYR B 1 125 ? 6.289 17.922 -5.504 1 98.38 125 TYR B C 1
ATOM 2513 O O . TYR B 1 125 ? 7.375 17.484 -5.117 1 98.38 125 TYR B O 1
ATOM 2521 N N . SER B 1 126 ? 6.195 18.703 -6.539 1 98.38 126 SER B N 1
ATOM 2522 C CA . SER B 1 126 ? 7.344 19.109 -7.344 1 98.38 126 SER B CA 1
ATOM 2523 C C . SER B 1 126 ? 8.375 19.859 -6.5 1 98.38 126 SER B C 1
ATOM 2525 O O . SER B 1 126 ? 9.578 19.719 -6.707 1 98.38 126 SER B O 1
ATOM 2527 N N . ALA B 1 127 ? 7.949 20.531 -5.504 1 98 127 ALA B N 1
ATOM 2528 C CA . ALA B 1 127 ? 8.828 21.406 -4.723 1 98 127 ALA B CA 1
ATOM 2529 C C . ALA B 1 127 ? 9.43 20.656 -3.535 1 98 127 ALA B C 1
ATOM 2531 O O . ALA B 1 127 ? 10.391 21.109 -2.926 1 98 127 ALA B O 1
ATOM 2532 N N . THR B 1 128 ? 8.875 19.562 -3.15 1 97.12 128 THR B N 1
ATOM 2533 C CA . THR B 1 128 ? 9.273 18.969 -1.878 1 97.12 128 THR B CA 1
ATOM 2534 C C . THR B 1 128 ? 9.688 17.516 -2.062 1 97.12 128 THR B C 1
ATOM 2536 O O . THR B 1 128 ? 10.883 17.203 -2.133 1 97.12 128 THR B O 1
ATOM 2539 N N . LEU B 1 129 ? 8.719 16.625 -2.418 1 96.38 129 LEU B N 1
ATOM 2540 C CA . LEU B 1 129 ? 8.867 15.18 -2.258 1 96.38 129 LEU B CA 1
ATOM 2541 C C . LEU B 1 129 ? 9.375 14.539 -3.543 1 96.38 129 LEU B C 1
ATOM 2543 O O . LEU B 1 129 ? 10.078 13.523 -3.498 1 96.38 129 LEU B O 1
ATOM 2547 N N . LYS B 1 130 ? 9.133 15.094 -4.648 1 97.62 130 LYS B N 1
ATOM 2548 C CA . LYS B 1 130 ? 9.352 14.484 -5.957 1 97.62 130 LYS B CA 1
ATOM 2549 C C . LYS B 1 130 ? 10.82 14.117 -6.148 1 97.62 130 LYS B C 1
ATOM 2551 O O . LYS B 1 130 ? 11.133 13.047 -6.68 1 97.62 130 LYS B O 1
ATOM 2556 N N . LYS B 1 131 ? 11.742 14.891 -5.711 1 97.06 131 LYS B N 1
ATOM 2557 C CA . LYS B 1 131 ? 13.172 14.703 -5.941 1 97.06 131 LYS B CA 1
ATOM 2558 C C . LYS B 1 131 ? 13.688 13.469 -5.203 1 97.06 131 LYS B C 1
ATOM 2560 O O . LYS B 1 131 ? 14.758 12.953 -5.523 1 97.06 131 LYS B O 1
ATOM 2565 N N . TYR B 1 132 ? 12.945 13 -4.215 1 96 132 TYR B N 1
ATOM 2566 C CA . TYR B 1 132 ? 13.375 11.844 -3.436 1 96 132 TYR B CA 1
ATOM 2567 C C . TYR B 1 132 ? 12.734 10.562 -3.953 1 96 132 TYR B C 1
ATOM 2569 O O . TYR B 1 132 ? 13.109 9.461 -3.545 1 96 132 TYR B O 1
ATOM 2577 N N . HIS B 1 133 ? 11.695 10.625 -4.836 1 95.25 133 HIS B N 1
ATOM 2578 C CA . HIS B 1 133 ? 10.914 9.469 -5.258 1 95.25 133 HIS B CA 1
ATOM 2579 C C . HIS B 1 133 ? 11.438 8.898 -6.574 1 95.25 133 HIS B C 1
ATOM 2581 O O . HIS B 1 133 ? 11.812 9.656 -7.477 1 95.25 133 HIS B O 1
ATOM 2587 N N . ASN B 1 134 ? 11.492 7.598 -6.711 1 93.69 134 ASN B N 1
ATOM 2588 C CA . ASN B 1 134 ? 11.773 6.938 -7.984 1 93.69 134 ASN B CA 1
ATOM 2589 C C . ASN B 1 134 ? 10.555 6.949 -8.906 1 93.69 134 ASN B C 1
ATOM 2591 O O . ASN B 1 134 ? 9.508 7.488 -8.547 1 93.69 134 ASN B O 1
ATOM 2595 N N . PHE B 1 135 ? 10.672 6.449 -10.094 1 93.62 135 PHE B N 1
ATOM 2596 C CA . PHE B 1 135 ? 9.633 6.547 -11.117 1 93.62 135 PHE B CA 1
ATOM 2597 C C . PHE B 1 135 ? 8.367 5.82 -10.672 1 93.62 135 PHE B C 1
ATOM 2599 O O . PHE B 1 135 ? 7.258 6.23 -11.016 1 93.62 135 PHE B O 1
ATOM 2606 N N . VAL B 1 136 ? 8.445 4.781 -9.898 1 92.56 136 VAL B N 1
ATOM 2607 C CA . VAL B 1 136 ? 7.277 4.035 -9.453 1 92.56 136 VAL B CA 1
ATOM 2608 C C . VAL B 1 136 ? 6.445 4.891 -8.5 1 92.56 136 VAL B C 1
ATOM 2610 O O . VAL B 1 136 ? 5.238 5.059 -8.695 1 92.56 136 VAL B O 1
ATOM 2613 N N . VAL B 1 137 ? 7.117 5.434 -7.453 1 93.56 137 VAL B N 1
ATOM 2614 C CA . VAL B 1 137 ? 6.41 6.227 -6.453 1 93.56 137 VAL B CA 1
ATOM 2615 C C . VAL B 1 137 ? 5.84 7.484 -7.105 1 93.56 137 VAL B C 1
ATOM 2617 O O . VAL B 1 137 ? 4.738 7.926 -6.758 1 93.56 137 VAL B O 1
ATOM 2620 N N . LYS B 1 138 ? 6.527 8.039 -8.078 1 96.12 138 LYS B N 1
ATOM 2621 C CA . LYS B 1 138 ? 6.008 9.172 -8.836 1 96.12 138 LYS B CA 1
ATOM 2622 C C . LYS B 1 138 ? 4.746 8.789 -9.602 1 96.12 138 LYS B C 1
ATOM 2624 O O . LYS B 1 138 ? 3.805 9.578 -9.695 1 96.12 138 LYS B O 1
ATOM 2629 N N . GLY B 1 139 ? 4.711 7.598 -10.102 1 94.75 139 GLY B N 1
ATOM 2630 C CA . GLY B 1 139 ? 3.514 7.102 -10.758 1 94.75 139 GLY B CA 1
ATOM 2631 C C . GLY B 1 139 ? 2.336 6.941 -9.812 1 94.75 139 GLY B C 1
ATOM 2632 O O . GLY B 1 139 ? 1.208 7.305 -10.156 1 94.75 139 GLY B O 1
ATOM 2633 N N . VAL B 1 140 ? 2.615 6.398 -8.656 1 93.31 140 VAL B N 1
ATOM 2634 C CA . VAL B 1 140 ? 1.572 6.25 -7.648 1 93.31 140 VAL B CA 1
ATOM 2635 C C . VAL B 1 140 ? 0.997 7.617 -7.293 1 93.31 140 VAL B C 1
ATOM 2637 O O . VAL B 1 140 ? -0.218 7.77 -7.148 1 93.31 140 VAL B O 1
ATOM 2640 N N . PHE B 1 141 ? 1.88 8.602 -7.16 1 95.88 141 PHE B N 1
ATOM 2641 C CA . PHE B 1 141 ? 1.422 9.953 -6.875 1 95.88 141 PHE B CA 1
ATOM 2642 C C . PHE B 1 141 ? 0.504 10.461 -7.984 1 95.88 141 PHE B C 1
ATOM 2644 O O . PHE B 1 141 ? -0.555 11.023 -7.707 1 95.88 141 PHE B O 1
ATOM 2651 N N . ALA B 1 142 ? 0.921 10.242 -9.219 1 95.94 142 ALA B N 1
ATOM 2652 C CA . ALA B 1 142 ? 0.124 10.703 -10.352 1 95.94 142 ALA B CA 1
ATOM 2653 C C . ALA B 1 142 ? -1.269 10.078 -10.336 1 95.94 142 ALA B C 1
ATOM 2655 O O . ALA B 1 142 ? -2.26 10.75 -10.633 1 95.94 142 ALA B O 1
ATOM 2656 N N . VAL B 1 143 ? -1.376 8.93 -9.984 1 93.75 143 VAL B N 1
ATOM 2657 C CA . VAL B 1 143 ? -2.656 8.234 -9.891 1 93.75 143 VAL B CA 1
ATOM 2658 C C . VAL B 1 143 ? -3.494 8.844 -8.773 1 93.75 143 VAL B C 1
ATOM 2660 O O . VAL B 1 143 ? -4.695 9.07 -8.938 1 93.75 143 VAL B O 1
ATOM 2663 N N . ALA B 1 144 ? -2.848 9.078 -7.68 1 94.31 144 ALA B N 1
ATOM 2664 C CA . ALA B 1 144 ? -3.545 9.656 -6.535 1 94.31 144 ALA B CA 1
ATOM 2665 C C . ALA B 1 144 ? -4.129 11.023 -6.891 1 94.31 144 ALA B C 1
ATOM 2667 O O . ALA B 1 144 ? -5.223 11.375 -6.441 1 94.31 144 ALA B O 1
ATOM 2668 N N . MET B 1 145 ? -3.449 11.812 -7.727 1 95.94 145 MET B N 1
ATOM 2669 C CA . MET B 1 145 ? -3.926 13.141 -8.102 1 95.94 145 MET B CA 1
ATOM 2670 C C . MET B 1 145 ? -5.211 13.055 -8.914 1 95.94 145 MET B C 1
ATOM 2672 O O . MET B 1 145 ? -6.051 13.953 -8.859 1 95.94 145 MET B O 1
ATOM 2676 N N . LYS B 1 146 ? -5.34 11.922 -9.578 1 95.19 146 LYS B N 1
ATOM 2677 C CA . LYS B 1 146 ? -6.547 11.727 -10.375 1 95.19 146 LYS B CA 1
ATOM 2678 C C . LYS B 1 146 ? -7.75 11.43 -9.484 1 95.19 146 LYS B C 1
ATOM 2680 O O . LYS B 1 146 ? -8.898 11.562 -9.914 1 95.19 146 LYS B O 1
ATOM 2685 N N . ALA B 1 147 ? -7.477 11.062 -8.328 1 94.5 147 ALA B N 1
ATOM 2686 C CA . ALA B 1 147 ? -8.547 10.688 -7.406 1 94.5 147 ALA B CA 1
ATOM 2687 C C . ALA B 1 147 ? -8.797 11.789 -6.383 1 94.5 147 ALA B C 1
ATOM 2689 O O . ALA B 1 147 ? -9.609 11.625 -5.473 1 94.5 147 ALA B O 1
ATOM 2690 N N . CYS B 1 148 ? -8.07 12.898 -6.453 1 95.12 148 CYS B N 1
ATOM 2691 C CA . CYS B 1 148 ? -8.227 14 -5.516 1 95.12 148 CYS B CA 1
ATOM 2692 C C . CYS B 1 148 ? -9.633 14.578 -5.578 1 95.12 148 CYS B C 1
ATOM 2694 O O . CYS B 1 148 ? -10.156 14.836 -6.664 1 95.12 148 CYS B O 1
ATOM 2696 N N . PRO B 1 149 ? -10.25 14.75 -4.504 1 95.69 149 PRO B N 1
ATOM 2697 C CA . PRO B 1 149 ? -11.562 15.414 -4.531 1 95.69 149 PRO B CA 1
ATOM 2698 C C . PRO B 1 149 ? -11.469 16.891 -4.859 1 95.69 149 PRO B C 1
ATOM 2700 O O . PRO B 1 149 ? -10.367 17.453 -4.887 1 95.69 149 PRO B O 1
ATOM 2703 N N . TYR B 1 150 ? -12.656 17.438 -5.117 1 96.31 150 TYR B N 1
ATOM 2704 C CA . TYR B 1 150 ? -12.719 18.875 -5.281 1 96.31 150 TYR B CA 1
ATOM 2705 C C . TYR B 1 150 ? -12.344 19.594 -3.984 1 96.31 150 TYR B C 1
ATOM 2707 O O . TYR B 1 150 ? -12.664 19.109 -2.893 1 96.31 150 TYR B O 1
ATOM 2715 N N . ARG B 1 151 ? -11.734 20.75 -4.176 1 97.06 151 ARG B N 1
ATOM 2716 C CA . ARG B 1 151 ? -11.352 21.594 -3.049 1 97.06 151 ARG B CA 1
ATOM 2717 C C . ARG B 1 151 ? -12.539 21.812 -2.111 1 97.06 151 ARG B C 1
ATOM 2719 O O . ARG B 1 151 ? -12.414 21.641 -0.898 1 97.06 151 ARG B O 1
ATOM 2726 N N . ALA B 1 152 ? -13.711 22.188 -2.682 1 96.25 152 ALA B N 1
ATOM 2727 C CA . ALA B 1 152 ? -14.891 22.516 -1.889 1 96.25 152 ALA B CA 1
ATOM 2728 C C . ALA B 1 152 ? -15.312 21.328 -1.016 1 96.25 152 ALA B C 1
ATOM 2730 O O . ALA B 1 152 ? -15.648 21.5 0.158 1 96.25 152 ALA B O 1
ATOM 2731 N N . ALA B 1 153 ? -15.266 20.141 -1.562 1 95.38 153 ALA B N 1
ATOM 2732 C CA . ALA B 1 153 ? -15.664 18.953 -0.817 1 95.38 153 ALA B CA 1
ATOM 2733 C C . ALA B 1 153 ? -14.734 18.703 0.366 1 95.38 153 ALA B C 1
ATOM 2735 O O . ALA B 1 153 ? -15.188 18.359 1.462 1 95.38 153 ALA B O 1
ATOM 2736 N N . PHE B 1 154 ? -13.492 18.875 0.189 1 95.69 154 PHE B N 1
ATOM 2737 C CA . PHE B 1 154 ? -12.5 18.672 1.239 1 95.69 154 PHE B CA 1
ATOM 2738 C C . PHE B 1 154 ? -12.68 19.688 2.365 1 95.69 154 PHE B C 1
ATOM 2740 O O . PHE B 1 154 ? -12.742 19.312 3.539 1 95.69 154 PHE B O 1
ATOM 2747 N N . PHE B 1 155 ? -12.828 20.922 2.066 1 95.19 155 PHE B N 1
ATOM 2748 C CA . PHE B 1 155 ? -12.922 21.969 3.08 1 95.19 155 PHE B CA 1
ATOM 2749 C C . PHE B 1 155 ? -14.266 21.906 3.791 1 95.19 155 PHE B C 1
ATOM 2751 O O . PHE B 1 155 ? -14.367 22.234 4.977 1 95.19 155 PHE B O 1
ATOM 2758 N N . ASP B 1 156 ? -15.305 21.453 3.057 1 94.12 156 ASP B N 1
ATOM 2759 C CA . ASP B 1 156 ? -16.578 21.203 3.717 1 94.12 156 ASP B CA 1
ATOM 2760 C C . ASP B 1 156 ? -16.438 20.141 4.816 1 94.12 156 ASP B C 1
ATOM 2762 O O . ASP B 1 156 ? -17 20.297 5.902 1 94.12 156 ASP B O 1
ATOM 2766 N N . LYS B 1 157 ? -15.711 19.156 4.508 1 93.06 157 LYS B N 1
ATOM 2767 C CA . LYS B 1 157 ? -15.492 18.094 5.488 1 93.06 157 LYS B CA 1
ATOM 2768 C C . LYS B 1 157 ? -14.672 18.609 6.672 1 93.06 157 LYS B C 1
ATOM 2770 O O . LYS B 1 157 ? -14.922 18.219 7.816 1 93.06 157 LYS B O 1
ATOM 2775 N N . LEU B 1 158 ? -13.727 19.469 6.426 1 93.81 158 LEU B N 1
ATOM 2776 C CA . LEU B 1 158 ? -12.914 20.047 7.492 1 93.81 158 LEU B CA 1
ATOM 2777 C C . LEU B 1 158 ? -13.766 20.891 8.43 1 93.81 158 LEU B C 1
ATOM 2779 O O . LEU B 1 158 ? -13.531 20.906 9.641 1 93.81 158 LEU B O 1
ATOM 2783 N N . ALA B 1 159 ? -14.688 21.5 7.863 1 94.06 159 ALA B N 1
ATOM 2784 C CA . ALA B 1 159 ? -15.523 22.422 8.609 1 94.06 159 ALA B CA 1
ATOM 2785 C C . ALA B 1 159 ? -16.625 21.688 9.367 1 94.06 159 ALA B C 1
ATOM 2787 O O . ALA B 1 159 ? -17.172 22.203 10.352 1 94.06 159 ALA B O 1
ATOM 2788 N N . ALA B 1 160 ? -16.953 20.516 8.891 1 91.88 160 ALA B N 1
ATOM 2789 C CA . ALA B 1 160 ? -18.109 19.797 9.406 1 91.88 160 ALA B CA 1
ATOM 2790 C C . ALA B 1 160 ? -17.875 19.312 10.828 1 91.88 160 ALA B C 1
ATOM 2792 O O . ALA B 1 160 ? -16.734 19.062 11.227 1 91.88 160 ALA B O 1
ATOM 2793 N N . ASP B 1 161 ? -18.922 19.266 11.531 1 86.75 161 ASP B N 1
ATOM 2794 C CA . ASP B 1 161 ? -18.938 18.594 12.828 1 86.75 161 ASP B CA 1
ATOM 2795 C C . ASP B 1 161 ? -19.422 17.156 12.703 1 86.75 161 ASP B C 1
ATOM 2797 O O . ASP B 1 161 ? -20.594 16.906 12.438 1 86.75 161 ASP B O 1
ATOM 2801 N N . PRO B 1 162 ? -18.516 16.234 12.93 1 77.75 162 PRO B N 1
ATOM 2802 C CA . PRO B 1 162 ? -18.938 14.844 12.766 1 77.75 162 PRO B CA 1
ATOM 2803 C C . PRO B 1 162 ? -20.062 14.445 13.703 1 77.75 162 PRO B C 1
ATOM 2805 O O . PRO B 1 162 ? -20.75 13.453 13.469 1 77.75 162 PRO B O 1
ATOM 2808 N N . ALA B 1 163 ? -20.281 15.25 14.75 1 82 163 ALA B N 1
AT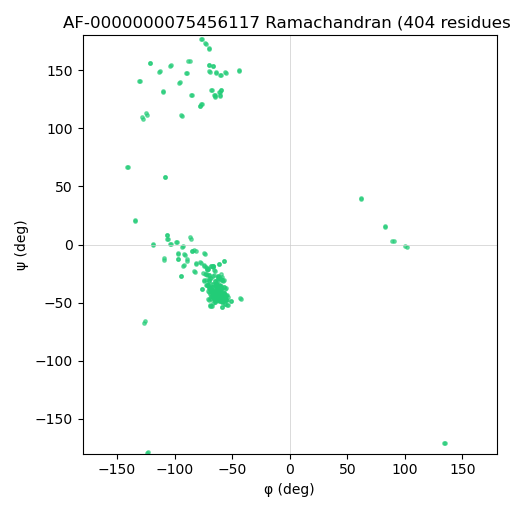OM 2809 C CA . ALA B 1 163 ? -21.375 14.961 15.688 1 82 163 ALA B CA 1
ATOM 2810 C C . ALA B 1 163 ? -22.688 15.57 15.203 1 82 163 ALA B C 1
ATOM 2812 O O . ALA B 1 163 ? -23.703 15.477 15.891 1 82 163 ALA B O 1
ATOM 2813 N N . GLY B 1 164 ? -22.672 16.109 14.039 1 83.19 164 GLY B N 1
ATOM 2814 C CA . GLY B 1 164 ? -23.891 16.609 13.43 1 83.19 164 GLY B CA 1
ATOM 2815 C C . GLY B 1 164 ? -24.188 18.062 13.773 1 83.19 164 GLY B C 1
ATOM 2816 O O . GLY B 1 164 ? -25.25 18.578 13.422 1 83.19 164 GLY B O 1
ATOM 2817 N N . GLY B 1 165 ? -23.391 18.75 14.469 1 84.5 165 GLY B N 1
ATOM 2818 C CA . GLY B 1 165 ? -23.547 20.172 14.758 1 84.5 165 GLY B CA 1
ATOM 2819 C C . GLY B 1 165 ? -23.266 21.047 13.562 1 84.5 165 GLY B C 1
ATOM 2820 O O . GLY B 1 165 ? -23.016 20.562 12.461 1 84.5 165 GLY B O 1
ATOM 2821 N N . PRO B 1 166 ? -23.547 22.406 13.727 1 89.38 166 PRO B N 1
ATOM 2822 C CA . PRO B 1 166 ? -23.266 23.328 12.625 1 89.38 166 PRO B CA 1
ATOM 2823 C C . PRO B 1 166 ? -21.797 23.344 12.227 1 89.38 166 PRO B C 1
ATOM 2825 O O . PRO B 1 166 ? -20.922 23.203 13.078 1 89.38 166 PRO B O 1
ATOM 2828 N N . PRO B 1 167 ? -21.547 23.516 10.969 1 91.69 167 PRO B N 1
ATOM 2829 C CA . PRO B 1 167 ? -20.156 23.625 10.539 1 91.69 167 PRO B CA 1
ATOM 2830 C C . PRO B 1 167 ? -19.469 24.891 11.055 1 91.69 167 PRO B C 1
ATOM 2832 O O . PRO B 1 167 ? -20.156 25.891 11.344 1 91.69 167 PRO B O 1
ATOM 2835 N N . VAL B 1 168 ? -18.156 24.75 11.164 1 93.12 168 VAL B N 1
ATOM 2836 C CA . VAL B 1 168 ? -17.375 25.938 11.5 1 93.12 168 VAL B CA 1
ATOM 2837 C C . VAL B 1 168 ? -17.406 26.938 10.344 1 93.12 168 VAL B C 1
ATOM 2839 O O . VAL B 1 168 ? -17.281 26.547 9.18 1 93.12 168 VAL B O 1
ATOM 2842 N N . PRO B 1 169 ? -17.672 28.25 10.664 1 93.81 169 PRO B N 1
ATOM 2843 C CA . PRO B 1 169 ? -17.641 29.25 9.594 1 93.81 169 PRO B CA 1
ATOM 2844 C C . PRO B 1 169 ? -16.297 29.266 8.852 1 93.81 169 PRO B C 1
ATOM 2846 O O . PRO B 1 169 ? -15.242 29.078 9.469 1 93.81 169 PRO B O 1
ATOM 2849 N N . GLN B 1 170 ? -16.328 29.594 7.555 1 93 170 GLN B N 1
ATOM 2850 C CA . GLN B 1 170 ? -15.164 29.516 6.68 1 93 170 GLN B CA 1
ATOM 2851 C C . GLN B 1 170 ? -14.016 30.375 7.223 1 93 170 GLN B C 1
ATOM 2853 O O . GLN B 1 170 ? -12.859 29.953 7.211 1 93 170 GLN B O 1
ATOM 2858 N N . GLU B 1 171 ? -14.328 31.531 7.676 1 94.94 171 GLU B N 1
ATOM 2859 C CA . GLU B 1 171 ? -13.297 32.438 8.172 1 94.94 171 GLU B CA 1
ATOM 2860 C C . GLU B 1 171 ? -12.562 31.844 9.367 1 94.94 171 GLU B C 1
ATOM 2862 O O . GLU B 1 171 ? -11.336 31.938 9.461 1 94.94 171 GLU B O 1
ATOM 2867 N N . LYS B 1 172 ? -13.266 31.281 10.258 1 94.12 172 LYS B N 1
ATOM 2868 C CA . LYS B 1 172 ? -12.664 30.656 11.43 1 94.12 172 LYS B CA 1
ATOM 2869 C C . LYS B 1 172 ? -11.836 29.438 11.023 1 94.12 172 LYS B C 1
ATOM 2871 O O . LYS B 1 172 ? -10.742 29.219 11.562 1 94.12 172 LYS B O 1
ATOM 2876 N N . LEU B 1 173 ? -12.352 28.688 10.133 1 95.38 173 LEU B N 1
ATOM 2877 C CA . LEU B 1 173 ? -11.609 27.547 9.633 1 95.38 173 LEU B CA 1
ATOM 2878 C C . LEU B 1 173 ? -10.281 27.984 9.023 1 95.38 173 LEU B C 1
ATOM 2880 O O . LEU B 1 173 ? -9.234 27.375 9.305 1 95.38 173 LEU B O 1
ATOM 2884 N N . ASP B 1 174 ? -10.383 29 8.164 1 96.06 174 ASP B N 1
ATOM 2885 C CA . ASP B 1 174 ? -9.172 29.5 7.52 1 96.06 174 ASP B CA 1
ATOM 2886 C C . ASP B 1 174 ? -8.133 29.938 8.555 1 96.06 174 ASP B C 1
ATOM 2888 O O . ASP B 1 174 ? -6.949 29.625 8.422 1 96.06 174 ASP B O 1
ATOM 2892 N N . GLU B 1 175 ? -8.562 30.578 9.555 1 96.19 175 GLU B N 1
ATOM 2893 C CA . GLU B 1 175 ? -7.664 31.062 10.602 1 96.19 175 GLU B CA 1
ATOM 2894 C C . GLU B 1 175 ? -7.016 29.891 11.336 1 96.19 175 GLU B C 1
ATOM 2896 O O . GLU B 1 175 ? -5.805 29.891 11.555 1 96.19 175 GLU B O 1
ATOM 2901 N N . GLU B 1 176 ? -7.801 28.969 11.75 1 95.06 176 GLU B N 1
ATOM 2902 C CA . GLU B 1 176 ? -7.297 27.812 12.484 1 95.06 176 GLU B CA 1
ATOM 2903 C C . GLU B 1 176 ? -6.328 26.984 11.633 1 95.06 176 GLU B C 1
ATOM 2905 O O . GLU B 1 176 ? -5.289 26.547 12.125 1 95.06 176 GLU B O 1
ATOM 2910 N N . LEU B 1 177 ? -6.719 26.812 10.391 1 96.81 177 LEU B N 1
ATOM 2911 C CA . LEU B 1 177 ? -5.855 26.078 9.477 1 96.81 177 LEU B CA 1
ATOM 2912 C C . LEU B 1 177 ? -4.535 26.812 9.266 1 96.81 177 LEU B C 1
ATOM 2914 O O . LEU B 1 177 ? -3.465 26.188 9.297 1 96.81 177 LEU B O 1
ATOM 2918 N N . ASP B 1 178 ? -4.59 28.047 9.062 1 98 178 ASP B N 1
ATOM 2919 C CA . ASP B 1 178 ? -3.373 28.828 8.859 1 98 178 ASP B CA 1
ATOM 2920 C C . ASP B 1 178 ? -2.445 28.734 10.07 1 98 178 ASP B C 1
ATOM 2922 O O . ASP B 1 178 ? -1.23 28.578 9.914 1 98 178 ASP B O 1
ATOM 2926 N N . LYS B 1 179 ? -2.994 28.812 11.281 1 97.62 179 LYS B N 1
ATOM 2927 C CA . LYS B 1 179 ? -2.197 28.688 12.5 1 97.62 179 LYS B CA 1
ATOM 2928 C C . LYS B 1 179 ? -1.567 27.297 12.602 1 97.62 179 LYS B C 1
ATOM 2930 O O . LYS B 1 179 ? -0.39 27.172 12.938 1 97.62 179 LYS B O 1
ATOM 2935 N N . TRP B 1 180 ? -2.4 26.344 12.336 1 97.56 180 TRP B N 1
ATOM 2936 C CA . TRP B 1 180 ? -1.954 24.953 12.352 1 97.56 180 TRP B CA 1
ATOM 2937 C C . TRP B 1 180 ? -0.8 24.734 11.383 1 97.56 180 TRP B C 1
ATOM 2939 O O . TRP B 1 180 ? 0.228 24.156 11.742 1 97.56 180 TRP B O 1
ATOM 2949 N N . LEU B 1 181 ? -0.928 25.234 10.156 1 98.56 181 LEU B N 1
ATOM 2950 C CA . LEU B 1 181 ? 0.069 25.078 9.102 1 98.56 181 LEU B CA 1
ATOM 2951 C C . LEU B 1 181 ? 1.334 25.859 9.43 1 98.56 181 LEU B C 1
ATOM 2953 O O . LEU B 1 181 ? 2.445 25.406 9.156 1 98.56 181 LEU B O 1
ATOM 2957 N N . ALA B 1 182 ? 1.207 27.031 9.961 1 98.56 182 ALA B N 1
ATOM 2958 C CA . ALA B 1 182 ? 2.367 27.844 10.32 1 98.56 182 ALA B CA 1
ATOM 2959 C C . ALA B 1 182 ? 3.219 27.141 11.383 1 98.56 182 ALA B C 1
ATOM 2961 O O . ALA B 1 182 ? 4.449 27.156 11.297 1 98.56 182 ALA B O 1
ATOM 2962 N N . ALA B 1 183 ? 2.541 26.594 12.352 1 98.5 183 ALA B N 1
ATOM 2963 C CA . ALA B 1 183 ? 3.254 25.875 13.406 1 98.5 183 ALA B CA 1
ATOM 2964 C C . ALA B 1 183 ? 3.957 24.641 12.844 1 98.5 183 ALA B C 1
ATOM 2966 O O . ALA B 1 183 ? 5.125 24.391 13.156 1 98.5 183 ALA B O 1
ATOM 2967 N N . LEU B 1 184 ? 3.234 23.875 12.055 1 98.69 184 LEU B N 1
ATOM 2968 C CA . LEU B 1 184 ? 3.838 22.719 11.398 1 98.69 184 LEU B CA 1
ATOM 2969 C C . LEU B 1 184 ? 5.043 23.141 10.562 1 98.69 184 LEU B C 1
ATOM 2971 O O . LEU B 1 184 ? 6.105 22.516 10.648 1 98.69 184 LEU B O 1
ATOM 2975 N N . ASP B 1 185 ? 4.914 24.156 9.758 1 98.69 185 ASP B N 1
ATOM 2976 C CA . ASP B 1 185 ? 5.984 24.656 8.898 1 98.69 185 ASP B CA 1
ATOM 2977 C C . ASP B 1 185 ? 7.215 25.031 9.711 1 98.69 185 ASP B C 1
ATOM 2979 O O . ASP B 1 185 ? 8.344 24.703 9.344 1 98.69 185 ASP B O 1
ATOM 2983 N N . SER B 1 186 ? 6.984 25.703 10.773 1 98.62 186 SER B N 1
ATOM 2984 C CA . SER B 1 186 ? 8.086 26.141 11.633 1 98.62 186 SER B CA 1
ATOM 2985 C C . SER B 1 186 ? 8.852 24.953 12.195 1 98.62 186 SER B C 1
ATOM 2987 O O . SER B 1 186 ? 10.086 24.938 12.156 1 98.62 186 SER B O 1
ATOM 2989 N N . ILE B 1 187 ? 8.133 24.031 12.703 1 98.75 187 ILE B N 1
ATOM 2990 C CA . ILE B 1 187 ? 8.75 22.844 13.297 1 98.75 187 ILE B CA 1
ATOM 2991 C C . ILE B 1 187 ? 9.484 22.047 12.227 1 98.75 187 ILE B C 1
ATOM 2993 O O . ILE B 1 187 ? 10.633 21.641 12.422 1 98.75 187 ILE B O 1
ATOM 2997 N N . ALA B 1 188 ? 8.82 21.812 11.094 1 98.31 188 ALA B N 1
ATOM 2998 C CA . ALA B 1 188 ? 9.438 21.078 9.992 1 98.31 188 ALA B CA 1
ATOM 2999 C C . ALA B 1 188 ? 10.719 21.766 9.516 1 98.31 188 ALA B C 1
ATOM 3001 O O . ALA B 1 188 ? 11.727 21.094 9.273 1 98.31 188 ALA B O 1
ATOM 3002 N N . THR B 1 189 ? 10.703 23.047 9.383 1 97.88 189 THR B N 1
ATOM 3003 C CA . THR B 1 189 ? 11.859 23.812 8.938 1 97.88 189 THR B CA 1
ATOM 3004 C C . THR B 1 189 ? 13.008 23.688 9.93 1 97.88 189 THR B C 1
ATOM 3006 O O . THR B 1 189 ? 14.164 23.5 9.531 1 97.88 189 THR B O 1
ATOM 3009 N N . ARG B 1 190 ? 12.68 23.781 11.203 1 98.31 190 ARG B N 1
ATOM 3010 C CA . ARG B 1 190 ? 13.695 23.625 12.234 1 98.31 190 ARG B CA 1
ATOM 3011 C C . ARG B 1 190 ? 14.383 22.266 12.133 1 98.31 190 ARG B C 1
ATOM 3013 O O . ARG B 1 190 ? 15.609 22.188 12.133 1 98.31 190 ARG B O 1
ATOM 3020 N N . LEU B 1 191 ? 13.555 21.234 12.047 1 98.69 191 LEU B N 1
ATOM 3021 C CA . LEU B 1 191 ? 14.094 19.875 12.047 1 98.69 191 LEU B CA 1
ATOM 3022 C C . LEU B 1 191 ? 14.836 19.594 10.742 1 98.69 191 LEU B C 1
ATOM 3024 O O . LEU B 1 191 ? 15.859 18.906 10.742 1 98.69 191 LEU B O 1
ATOM 3028 N N . GLN B 1 192 ? 14.305 20.125 9.602 1 97.38 192 GLN B N 1
ATOM 3029 C CA . GLN B 1 192 ? 15.016 19.969 8.336 1 97.38 192 GLN B CA 1
ATOM 3030 C C . GLN B 1 192 ? 16.375 20.656 8.383 1 97.38 192 GLN B C 1
ATOM 3032 O O . GLN B 1 192 ? 17.375 20.109 7.879 1 97.38 192 GLN B O 1
ATOM 3037 N N . THR B 1 193 ? 16.469 21.766 8.953 1 97.69 193 THR B N 1
ATOM 3038 C CA . THR B 1 193 ? 17.734 22.484 9.125 1 97.69 193 THR B CA 1
ATOM 3039 C C . THR B 1 193 ? 18.688 21.672 10 1 97.69 193 THR B C 1
ATOM 3041 O O . THR B 1 193 ? 19.875 21.562 9.688 1 97.69 193 THR B O 1
ATOM 3044 N N . PHE B 1 194 ? 18.156 21.141 11.047 1 98.19 194 PHE B N 1
ATOM 3045 C CA . PHE B 1 194 ? 18.938 20.281 11.938 1 98.19 194 PHE B CA 1
ATOM 3046 C C . PHE B 1 194 ? 19.531 19.094 11.172 1 98.19 194 PHE B C 1
ATOM 3048 O O . PHE B 1 194 ? 20.719 18.797 11.32 1 98.19 194 PHE B O 1
ATOM 3055 N N . TYR B 1 195 ? 18.719 18.484 10.32 1 98 195 TYR B N 1
ATOM 3056 C CA . TYR B 1 195 ? 19.188 17.375 9.5 1 98 195 TYR B CA 1
ATOM 3057 C C . TYR B 1 195 ? 20.281 17.828 8.539 1 98 195 TYR B C 1
ATOM 3059 O O . TYR B 1 195 ? 21.312 17.172 8.414 1 98 195 TYR B O 1
ATOM 3067 N N . ASP B 1 196 ? 20.047 18.906 7.883 1 96.38 196 ASP B N 1
ATOM 3068 C CA . ASP B 1 196 ? 20.953 19.406 6.855 1 96.38 196 ASP B CA 1
ATOM 3069 C C . ASP B 1 196 ? 22.281 19.859 7.461 1 96.38 196 ASP B C 1
ATOM 3071 O O . ASP B 1 196 ? 23.344 19.578 6.906 1 96.38 196 ASP B O 1
ATOM 3075 N N . SER B 1 197 ? 22.25 20.453 8.578 1 97.12 197 SER B N 1
ATOM 3076 C CA . SER B 1 197 ? 23.453 21.016 9.211 1 97.12 197 SER B CA 1
ATOM 3077 C C . SER B 1 197 ? 24.359 19.906 9.742 1 97.12 197 SER B C 1
ATOM 3079 O O . SER B 1 197 ? 25.562 20.109 9.883 1 97.12 197 SER B O 1
ATOM 3081 N N . ASN B 1 198 ? 23.812 18.797 9.953 1 96.38 198 ASN B N 1
ATOM 3082 C CA . ASN B 1 198 ? 24.594 17.734 10.57 1 96.38 198 ASN B CA 1
ATOM 3083 C C . ASN B 1 198 ? 24.719 16.516 9.656 1 96.38 198 ASN B C 1
ATOM 3085 O O . ASN B 1 198 ? 25.25 15.477 10.055 1 96.38 198 ASN B O 1
ATOM 3089 N N . ASP B 1 199 ? 24.109 16.578 8.438 1 94.69 199 ASP B N 1
ATOM 3090 C CA . ASP B 1 199 ? 24.156 15.547 7.406 1 94.69 199 ASP B CA 1
ATOM 3091 C C . ASP B 1 199 ? 23.531 14.25 7.906 1 94.69 199 ASP B C 1
ATOM 3093 O O . ASP B 1 199 ? 24.094 13.172 7.715 1 94.69 199 ASP B O 1
ATOM 3097 N N . TYR B 1 200 ? 22.391 14.406 8.664 1 95.12 200 TYR B N 1
ATOM 3098 C CA . TYR B 1 200 ? 21.734 13.227 9.227 1 95.12 200 TYR B CA 1
ATOM 3099 C C . TYR B 1 200 ? 20.922 12.492 8.164 1 95.12 200 TYR B C 1
ATOM 3101 O O . TYR B 1 200 ? 20.516 11.352 8.367 1 95.12 200 TYR B O 1
ATOM 3109 N N . GLY B 1 201 ? 20.672 13.141 7.035 1 92.56 201 GLY B N 1
ATOM 3110 C CA . GLY B 1 201 ? 19.891 12.539 5.965 1 92.56 201 GLY B CA 1
ATOM 3111 C C . GLY B 1 201 ? 20.719 11.672 5.035 1 92.56 201 GLY B C 1
ATOM 3112 O O . GLY B 1 201 ? 20.188 10.992 4.164 1 92.56 201 GLY B O 1
ATOM 3113 N N . LYS B 1 202 ? 22.031 11.727 5.316 1 85.06 202 LYS B N 1
ATOM 3114 C CA . LYS B 1 202 ? 22.922 10.984 4.43 1 85.06 202 LYS B CA 1
ATOM 3115 C C . LYS B 1 202 ? 22.672 9.484 4.52 1 85.06 202 LYS B C 1
ATOM 3117 O O . LYS B 1 202 ? 22.562 8.938 5.617 1 85.06 202 LYS B O 1
ATOM 3122 N N . GLY B 1 203 ? 22.469 8.914 3.305 1 83.75 203 GLY B N 1
ATOM 3123 C CA . GLY B 1 203 ? 22.328 7.473 3.248 1 83.75 203 GLY B CA 1
ATOM 3124 C C . GLY B 1 203 ? 20.891 7.012 3.146 1 83.75 203 GLY B C 1
ATOM 3125 O O . GLY B 1 203 ? 20.609 5.812 3.199 1 83.75 203 GLY B O 1
ATOM 3126 N N . PHE B 1 204 ? 20.016 8.055 3.15 1 87.94 204 PHE B N 1
ATOM 3127 C CA . PHE B 1 204 ? 18.609 7.676 3.098 1 87.94 204 PHE B CA 1
ATOM 3128 C C . PHE B 1 204 ? 17.953 8.203 1.825 1 87.94 204 PHE B C 1
ATOM 3130 O O . PHE B 1 204 ? 18.375 9.234 1.288 1 87.94 204 PHE B O 1
#